Protein AF-0000000086682439 (afdb_homodimer)

Organism: NCBI:txid175570

InterPro domains:
  IPR001322 Lamin tail domain [PF00932] (233-329)
  IPR019268 Protein of unknown function DUF2278 [PF10042] (2-211)
  IPR036415 Lamin tail domain superfamily [SSF74853] (230-328)

Foldseek 3Di:
DFPQWWKAKFAWDDWDWDPPDDLWTWIWTWGAFPVRAIAIETETQADSVRWFKKKDKAVFQDDFLCVVCVVVDHHGTDRFDQDSNNFDFCQPRNRDQLQRIAGFHSDDDDAFRGDSNVVVQVSVVLNVLVWMKMKTAHKDWDPPVDPVCVVSPHDPTHIYGYQQAQQAQDDDPSQVSFAGRRHIWMWIDGVVGIMTMHIDGQQGWDDGDNGRHHDVPTHGSCVSNPVPPPPPPPVLAQKEFWKKLQAEPDDQAQAIKTKMWGRAQAKDDQAQKWKQWSVRFIDGDHDDMHHRRGMDIDTRGRRGHHHDLQWTKIFIAGNVRHTNYMFTDHNVQSPDYRDMGTTDD/DFPQWWKAKFAWDDWDWDDDDDLWTWIWTWGAFPVRAIAIETETQADSVRWFKKKDKAVFQDDFLQVVCVVVDHHGTDRFDQDSNNFDFCQPRNRDQLQRIAGFHSDDDDAFRGDSNVVVQVSVVLNVLVWMKMKTAHKDWDPPVDPVCVVSPHDDTHIYGYQQAQQAQDDDPSQVSFAGRRHIWMWIDGVVGIMTMHIDGQQGWDDGDNGRHHDVPTDGSCVSNPVPRPPPPPVLAQKEWWKKLQAEPDDQAQAIKTKMWGRAQAKDDQAQKWKQWSVRFIDGDHDDMHHRRGMDIDTRGRRGHHHDLQWTKIFIAGNVRHTNYMFTDHNVQSPDYRDMGTTDD

Nearest PDB structures (foldseek):
  2l0d-assembly1_A  TM=5.335E-01  e=1.809E-01  Methanosarcina acetivorans
  1xjv-assembly1_A  TM=2.947E-01  e=7.831E-02  Homo sapiens
  3kjo-assembly1_A  TM=2.892E-01  e=9.258E-02  Homo sapiens
  3kjp-assembly1_A  TM=2.621E-01  e=1.095E-01  Homo sapiens
  7jil-assembly1_q  TM=6.150E-01  e=1.509E+00  Flavobacterium johnsoniae

Structure (mmCIF, N/CA/C/O backbone):
data_AF-0000000086682439-model_v1
#
loop_
_entity.id
_entity.type
_entity.pdbx_description
1 polymer 'LTD domain-containing protein'
#
loop_
_atom_site.group_PDB
_atom_site.id
_atom_site.type_symbol
_atom_site.label_atom_id
_atom_site.label_alt_id
_atom_site.label_comp_id
_atom_site.label_asym_id
_atom_site.label_entity_id
_atom_site.label_seq_id
_atom_site.pdbx_PDB_ins_code
_atom_site.Cartn_x
_atom_site.Cartn_y
_atom_site.Cartn_z
_atom_site.occupancy
_atom_site.B_iso_or_equiv
_atom_site.auth_seq_id
_atom_site.auth_comp_id
_atom_site.auth_asym_id
_atom_site.auth_atom_id
_atom_site.pdbx_PDB_model_num
ATOM 1 N N . MET A 1 1 ? 18.641 29.641 19.156 1 78.69 1 MET A N 1
ATOM 2 C CA . MET A 1 1 ? 17.984 29.453 17.875 1 78.69 1 MET A CA 1
ATOM 3 C C . MET A 1 1 ? 18.516 28.219 17.156 1 78.69 1 MET A C 1
ATOM 5 O O . MET A 1 1 ? 19.688 27.859 17.328 1 78.69 1 MET A O 1
ATOM 9 N N . VAL A 1 2 ? 17.547 27.562 16.422 1 81.19 2 VAL A N 1
ATOM 10 C CA . VAL A 1 2 ? 18 26.375 15.711 1 81.19 2 VAL A CA 1
ATOM 11 C C . VAL A 1 2 ? 19.094 26.734 14.719 1 81.19 2 VAL A C 1
ATOM 13 O O . VAL A 1 2 ? 19.031 27.797 14.078 1 81.19 2 VAL A O 1
ATOM 16 N N . SER A 1 3 ? 20.172 25.984 14.664 1 80.81 3 SER A N 1
ATOM 17 C CA . SER A 1 3 ? 21.312 26.219 13.773 1 80.81 3 SER A CA 1
ATOM 18 C C . SER A 1 3 ? 21.203 25.375 12.508 1 80.81 3 SER A C 1
ATOM 20 O O . SER A 1 3 ? 20.391 24.453 12.445 1 80.81 3 SER A O 1
ATOM 22 N N . ASN A 1 4 ? 21.969 25.875 11.383 1 89.56 4 ASN A N 1
ATOM 23 C CA . ASN A 1 4 ? 22.062 25.125 10.133 1 89.56 4 ASN A CA 1
ATOM 24 C C . ASN A 1 4 ? 20.703 24.953 9.477 1 89.56 4 ASN A C 1
ATOM 26 O O . ASN A 1 4 ? 20.344 23.844 9.062 1 89.56 4 ASN A O 1
ATOM 30 N N . TYR A 1 5 ? 19.984 26.047 9.508 1 94.31 5 TYR A N 1
ATOM 31 C CA . TYR A 1 5 ? 18.625 26.031 8.961 1 94.31 5 TYR A CA 1
ATOM 32 C C . TYR A 1 5 ? 18.656 26.109 7.438 1 94.31 5 TYR A C 1
ATOM 34 O O . TYR A 1 5 ? 19.484 26.797 6.855 1 94.31 5 TYR A O 1
ATOM 42 N N . GLY A 1 6 ? 17.797 25.375 6.836 1 95.44 6 GLY A N 1
ATOM 43 C CA . GLY A 1 6 ? 17.688 25.391 5.383 1 95.44 6 GLY A CA 1
ATOM 44 C C . GLY A 1 6 ? 16.562 24.516 4.859 1 95.44 6 GLY A C 1
ATOM 45 O O . GLY A 1 6 ? 15.562 24.312 5.547 1 95.44 6 GLY A O 1
ATOM 46 N N . VAL A 1 7 ? 16.703 24.188 3.596 1 96.62 7 VAL A N 1
ATOM 47 C CA . VAL A 1 7 ? 15.68 23.406 2.904 1 96.62 7 VAL A CA 1
ATOM 48 C C . VAL A 1 7 ? 16.328 22.219 2.205 1 96.62 7 VAL A C 1
ATOM 50 O O . VAL A 1 7 ? 17.375 22.359 1.554 1 96.62 7 VAL A O 1
ATOM 53 N N . LEU A 1 8 ? 15.797 21.078 2.475 1 96.25 8 LEU A N 1
ATOM 54 C CA . LEU A 1 8 ? 16.203 19.859 1.771 1 96.25 8 LEU A CA 1
ATOM 55 C C . LEU A 1 8 ? 15.18 19.484 0.697 1 96.25 8 LEU A C 1
ATOM 57 O O . LEU A 1 8 ? 13.992 19.344 0.988 1 96.25 8 LEU A O 1
ATOM 61 N N . ARG A 1 9 ? 15.641 19.438 -0.503 1 97.25 9 ARG A N 1
ATOM 62 C CA . ARG A 1 9 ? 14.805 19.047 -1.635 1 97.25 9 ARG A CA 1
ATOM 63 C C . ARG A 1 9 ? 15.203 17.688 -2.18 1 97.25 9 ARG A C 1
ATOM 65 O O . ARG A 1 9 ? 16.391 17.422 -2.391 1 97.25 9 ARG A O 1
ATOM 72 N N . GLY A 1 10 ? 14.234 16.828 -2.453 1 96.31 10 GLY A N 1
ATOM 73 C CA . GLY A 1 10 ? 14.555 15.539 -3.055 1 96.31 10 GLY A CA 1
ATOM 74 C C . GLY A 1 10 ? 13.336 14.688 -3.344 1 96.31 10 GLY A C 1
ATOM 75 O O . GLY A 1 10 ? 12.203 15.102 -3.064 1 96.31 10 GLY A O 1
ATOM 76 N N . SER A 1 11 ? 13.586 13.531 -3.906 1 95.25 11 SER A N 1
ATOM 77 C CA . SER A 1 11 ? 12.539 12.547 -4.172 1 95.25 11 SER A CA 1
ATOM 78 C C . SER A 1 11 ? 12.305 11.648 -2.963 1 95.25 11 SER A C 1
ATOM 80 O O . SER A 1 11 ? 13.258 11.234 -2.301 1 95.25 11 SER A O 1
ATOM 82 N N . ILE A 1 12 ? 11.055 11.445 -2.723 1 93.25 12 ILE A N 1
ATOM 83 C CA . ILE A 1 12 ? 10.703 10.602 -1.59 1 93.25 12 ILE A CA 1
ATOM 84 C C . ILE A 1 12 ? 11 9.141 -1.923 1 93.25 12 ILE A C 1
ATOM 86 O O . ILE A 1 12 ? 10.578 8.633 -2.967 1 93.25 12 ILE A O 1
ATOM 90 N N . ASP A 1 13 ? 11.719 8.508 -1.023 1 88.69 13 ASP A N 1
ATOM 91 C CA . ASP A 1 13 ? 12.102 7.125 -1.279 1 88.69 13 ASP A CA 1
ATOM 92 C C . ASP A 1 13 ? 11.336 6.164 -0.374 1 88.69 13 ASP A C 1
ATOM 94 O O . ASP A 1 13 ? 10.531 5.359 -0.853 1 88.69 13 ASP A O 1
ATOM 98 N N . ARG A 1 14 ? 11.547 6.277 0.898 1 87.25 14 ARG A N 1
ATOM 99 C CA . ARG A 1 14 ? 10.867 5.41 1.854 1 87.25 14 ARG A CA 1
ATOM 100 C C . ARG A 1 14 ? 10.805 6.055 3.232 1 87.25 14 ARG A C 1
ATOM 102 O O . ARG A 1 14 ? 11.312 7.164 3.43 1 87.25 14 ARG A O 1
ATOM 109 N N . TRP A 1 15 ? 10.117 5.422 4.148 1 89.06 15 TRP A N 1
ATOM 110 C CA . TRP A 1 15 ? 9.969 5.918 5.512 1 89.06 15 TRP A CA 1
ATOM 111 C C . TRP A 1 15 ? 9.906 4.766 6.508 1 89.06 15 TRP A C 1
ATOM 113 O O . TRP A 1 15 ? 9.586 3.633 6.137 1 89.06 15 TRP A O 1
ATOM 123 N N . VAL A 1 16 ? 10.297 5.074 7.703 1 84.31 16 VAL A N 1
ATOM 124 C CA . VAL A 1 16 ? 10.242 4.125 8.812 1 84.31 16 VAL A CA 1
ATOM 125 C C . VAL A 1 16 ? 9.57 4.781 10.016 1 84.31 16 VAL A C 1
ATOM 127 O O . VAL A 1 16 ? 9.93 5.895 10.406 1 84.31 16 VAL A O 1
ATOM 130 N N . ARG A 1 17 ? 8.547 4.07 10.523 1 84.88 17 ARG A N 1
ATOM 131 C CA . ARG A 1 17 ? 7.879 4.523 11.734 1 84.88 17 ARG A CA 1
ATOM 132 C C . ARG A 1 17 ? 8.664 4.113 12.977 1 84.88 17 ARG A C 1
ATOM 134 O O . ARG A 1 17 ? 9.266 3.037 13.008 1 84.88 17 ARG A O 1
ATOM 141 N N . GLU A 1 18 ? 8.742 4.965 13.883 1 78.75 18 GLU A N 1
ATOM 142 C CA . GLU A 1 18 ? 9.242 4.621 15.211 1 78.75 18 GLU A CA 1
ATOM 143 C C . GLU A 1 18 ? 8.102 4.535 16.219 1 78.75 18 GLU A C 1
ATOM 145 O O . GLU A 1 18 ? 7.555 5.559 16.641 1 78.75 18 GLU A O 1
ATOM 150 N N . ASP A 1 19 ? 7.57 3.16 16.312 1 69.62 19 ASP A N 1
ATOM 151 C CA . ASP A 1 19 ? 6.484 2.934 17.266 1 69.62 19 ASP A CA 1
ATOM 152 C C . ASP A 1 19 ? 7.031 2.582 18.641 1 69.62 19 ASP A C 1
ATOM 154 O O . ASP A 1 19 ? 8.039 1.883 18.766 1 69.62 19 ASP A O 1
ATOM 158 N N . GLY A 1 20 ? 6.496 2.832 19.859 1 60.03 20 GLY A N 1
ATOM 159 C CA . GLY A 1 20 ? 6.754 2.367 21.203 1 60.03 20 GLY A CA 1
ATOM 160 C C . GLY A 1 20 ? 7.793 3.193 21.938 1 60.03 20 GLY A C 1
ATOM 161 O O . GLY A 1 20 ? 7.605 3.559 23.094 1 60.03 20 GLY A O 1
ATOM 162 N N . ASP A 1 21 ? 9.18 2.781 21.703 1 53.12 21 ASP A N 1
ATOM 163 C CA . ASP A 1 21 ? 10.273 2.592 22.656 1 53.12 21 ASP A CA 1
ATOM 164 C C . ASP A 1 21 ? 10.734 3.926 23.234 1 53.12 21 ASP A C 1
ATOM 166 O O . ASP A 1 21 ? 11.297 3.973 24.328 1 53.12 21 ASP A O 1
ATOM 170 N N . GLY A 1 22 ? 10.891 4.977 22.594 1 57.03 22 GLY A N 1
ATOM 171 C CA . GLY A 1 22 ? 11.711 6.043 23.141 1 57.03 22 GLY A CA 1
ATOM 172 C C . GLY A 1 22 ? 10.93 7.32 23.422 1 57.03 22 GLY A C 1
ATOM 173 O O . GLY A 1 22 ? 9.75 7.414 23.062 1 57.03 22 GLY A O 1
ATOM 174 N N . SER A 1 23 ? 11.383 8.078 24.297 1 61.47 23 SER A N 1
ATOM 175 C CA . SER A 1 23 ? 10.852 9.344 24.781 1 61.47 23 SER A CA 1
ATOM 176 C C . SER A 1 23 ? 10.586 10.312 23.625 1 61.47 23 SER A C 1
ATOM 178 O O . SER A 1 23 ? 9.797 11.25 23.766 1 61.47 23 SER A O 1
ATOM 180 N N . SER A 1 24 ? 11.07 9.93 22.453 1 73.19 24 SER A N 1
ATOM 181 C CA . SER A 1 24 ? 10.883 10.891 21.359 1 73.19 24 SER A CA 1
ATOM 182 C C . SER A 1 24 ? 10.852 10.195 20 1 73.19 24 SER A C 1
ATOM 184 O O . SER A 1 24 ? 11.82 10.273 19.25 1 73.19 24 SER A O 1
ATOM 186 N N . PRO A 1 25 ? 9.703 9.555 19.719 1 81.62 25 PRO A N 1
ATOM 187 C CA . PRO A 1 25 ? 9.609 8.852 18.438 1 81.62 25 PRO A CA 1
ATOM 188 C C . PRO A 1 25 ? 9.578 9.797 17.234 1 81.62 25 PRO A C 1
ATOM 190 O O . PRO A 1 25 ? 9.07 10.922 17.344 1 81.62 25 PRO A O 1
ATOM 193 N N . HIS A 1 26 ? 10.25 9.391 16.188 1 87.12 26 HIS A N 1
ATOM 194 C CA . HIS A 1 26 ? 10.281 10.133 14.93 1 87.12 26 HIS A CA 1
ATOM 195 C C . HIS A 1 26 ? 9.742 9.297 13.781 1 87.12 26 HIS A C 1
ATOM 197 O O . HIS A 1 26 ? 9.781 8.062 13.828 1 87.12 26 HIS A O 1
ATOM 203 N N . LEU A 1 27 ? 9.07 9.977 12.883 1 90.31 27 LEU A N 1
ATOM 204 C CA . LEU A 1 27 ? 8.992 9.414 11.539 1 90.31 27 LEU A CA 1
ATOM 205 C C . LEU A 1 27 ? 10.258 9.719 10.75 1 90.31 27 LEU A C 1
ATOM 207 O O . LEU A 1 27 ? 10.625 10.891 10.586 1 90.31 27 LEU A O 1
ATOM 211 N N . GLN A 1 28 ? 10.906 8.648 10.344 1 89.69 28 GLN A N 1
ATOM 212 C CA . GLN A 1 28 ? 12.117 8.805 9.547 1 89.69 28 GLN A CA 1
ATOM 213 C C . GLN A 1 28 ? 11.812 8.664 8.055 1 89.69 28 GLN A C 1
ATOM 215 O O . GLN A 1 28 ? 11.242 7.656 7.625 1 89.69 28 GLN A O 1
ATOM 220 N N . ILE A 1 29 ? 12.203 9.68 7.324 1 92.12 29 ILE A N 1
ATOM 221 C CA . ILE A 1 29 ? 11.93 9.68 5.891 1 92.12 29 ILE A CA 1
ATOM 222 C C . ILE A 1 29 ? 13.242 9.688 5.113 1 92.12 29 ILE A C 1
ATOM 224 O O . ILE A 1 29 ? 14.117 10.523 5.367 1 92.12 29 ILE A O 1
ATOM 228 N N . ARG A 1 30 ? 13.375 8.781 4.27 1 91 30 ARG A N 1
ATOM 229 C CA . ARG A 1 30 ? 14.523 8.773 3.369 1 91 30 ARG A CA 1
ATOM 230 C C . ARG A 1 30 ? 14.188 9.477 2.057 1 91 30 ARG A C 1
ATOM 232 O O . ARG A 1 30 ? 13.188 9.156 1.409 1 91 30 ARG A O 1
ATOM 239 N N . VAL A 1 31 ? 15.016 10.391 1.749 1 92.56 31 VAL A N 1
ATOM 240 C CA . VAL A 1 31 ? 14.867 11.133 0.503 1 92.56 31 VAL A CA 1
ATOM 241 C C . VAL A 1 31 ? 16.172 11.062 -0.302 1 92.56 31 VAL A C 1
ATOM 243 O O . VAL A 1 31 ? 17.25 10.969 0.27 1 92.56 31 VAL A O 1
ATOM 246 N N . LEU A 1 32 ? 15.992 11.07 -1.625 1 88.56 32 LEU A N 1
ATOM 247 C CA . LEU A 1 32 ? 17.141 11.047 -2.518 1 88.56 32 LEU A CA 1
ATOM 248 C C . LEU A 1 32 ? 17.266 12.352 -3.287 1 88.56 32 LEU A C 1
ATOM 250 O O . LEU A 1 32 ? 16.281 12.836 -3.852 1 88.56 32 LEU A O 1
ATOM 254 N N . ASP A 1 33 ? 18.422 12.875 -3.268 1 89.81 33 ASP A N 1
ATOM 255 C CA . ASP A 1 33 ? 18.609 14.047 -4.121 1 89.81 33 ASP A CA 1
ATOM 256 C C . ASP A 1 33 ? 18.938 13.633 -5.555 1 89.81 33 ASP A C 1
ATOM 258 O O . ASP A 1 33 ? 18.922 12.445 -5.879 1 89.81 33 ASP A O 1
ATOM 262 N N . GLY A 1 34 ? 19.109 14.594 -6.445 1 86.44 34 GLY A N 1
ATOM 263 C CA . GLY A 1 34 ? 19.281 14.352 -7.867 1 86.44 34 GLY A CA 1
ATOM 264 C C . GLY A 1 34 ? 20.484 13.477 -8.172 1 86.44 34 GLY A C 1
ATOM 265 O O . GLY A 1 34 ? 20.547 12.844 -9.227 1 86.44 34 GLY A O 1
ATOM 266 N N . THR A 1 35 ? 21.438 13.398 -7.27 1 80.81 35 THR A N 1
ATOM 267 C CA . THR A 1 35 ? 22.641 12.602 -7.477 1 80.81 35 THR A CA 1
ATOM 268 C C . THR A 1 35 ? 22.438 11.18 -6.953 1 80.81 35 THR A C 1
ATOM 270 O O . THR A 1 35 ? 23.297 10.312 -7.152 1 80.81 35 THR A O 1
ATOM 273 N N . GLY A 1 36 ? 21.359 11.016 -6.27 1 78.38 36 GLY A N 1
ATOM 274 C CA . GLY A 1 36 ? 21.125 9.727 -5.645 1 78.38 36 GLY A CA 1
ATOM 275 C C . GLY A 1 36 ? 21.578 9.672 -4.195 1 78.38 36 GLY A C 1
ATOM 276 O O . GLY A 1 36 ? 21.391 8.656 -3.523 1 78.38 36 GLY A O 1
ATOM 277 N N . GLN A 1 37 ? 22.188 10.734 -3.697 1 79.56 37 GLN A N 1
ATOM 278 C CA . GLN A 1 37 ? 22.562 10.82 -2.289 1 79.56 37 GLN A CA 1
ATOM 279 C C . GLN A 1 37 ? 21.328 10.711 -1.388 1 79.56 37 GLN A C 1
ATOM 281 O O . GLN A 1 37 ? 20.359 11.461 -1.555 1 79.56 37 GLN A O 1
ATOM 286 N N . PRO A 1 38 ? 21.422 9.75 -0.469 1 84.56 38 PRO A N 1
ATOM 287 C CA . PRO A 1 38 ? 20.297 9.648 0.464 1 84.56 38 PRO A CA 1
ATOM 288 C C . PRO A 1 38 ? 20.375 10.688 1.584 1 84.56 38 PRO A C 1
ATOM 290 O O . PRO A 1 38 ? 21.453 11.008 2.062 1 84.56 38 PRO A O 1
ATOM 293 N N . TRP A 1 39 ? 19.25 11.219 1.958 1 88.81 39 TRP A N 1
ATOM 294 C CA . TRP A 1 39 ? 19.047 12.109 3.092 1 88.81 39 TRP A CA 1
ATOM 295 C C . TRP A 1 39 ? 17.969 11.578 4.027 1 88.81 39 TRP A C 1
ATOM 297 O O . TRP A 1 39 ? 17.031 10.914 3.584 1 88.81 39 TRP A O 1
ATOM 307 N N . ARG A 1 40 ? 18.188 11.945 5.273 1 90.81 40 ARG A N 1
ATOM 308 C CA . ARG A 1 40 ? 17.219 11.531 6.281 1 90.81 40 ARG A CA 1
ATOM 309 C C . ARG A 1 40 ? 16.469 12.734 6.848 1 90.81 40 ARG A C 1
ATOM 311 O O . ARG A 1 40 ? 17.094 13.688 7.32 1 90.81 40 ARG A O 1
ATOM 318 N N . ILE A 1 41 ? 15.148 12.719 6.727 1 93 41 ILE A N 1
ATOM 319 C CA . ILE A 1 41 ? 14.312 13.695 7.41 1 93 41 ILE A CA 1
ATOM 320 C C . ILE A 1 41 ? 13.766 13.094 8.703 1 93 41 ILE A C 1
ATOM 322 O O . ILE A 1 41 ? 13.094 12.062 8.672 1 93 41 ILE A O 1
ATOM 326 N N . ALA A 1 42 ? 14.055 13.719 9.789 1 90.62 42 ALA A N 1
ATOM 327 C CA . ALA A 1 42 ? 13.562 13.258 11.086 1 90.62 42 ALA A CA 1
ATOM 328 C C . ALA A 1 42 ? 12.414 14.141 11.57 1 90.62 42 ALA A C 1
ATOM 330 O O . ALA A 1 42 ? 12.617 15.305 11.914 1 90.62 42 ALA A O 1
ATOM 331 N N . VAL A 1 43 ? 11.242 13.633 11.602 1 92.31 43 VAL A N 1
ATOM 332 C CA . VAL A 1 43 ? 10.062 14.383 12.008 1 92.31 43 VAL A CA 1
ATOM 333 C C . VAL A 1 43 ? 9.609 13.922 13.398 1 92.31 43 VAL A C 1
ATOM 335 O O . VAL A 1 43 ? 9.273 12.758 13.594 1 92.31 43 VAL A O 1
ATOM 338 N N . ASN A 1 44 ? 9.555 14.828 14.328 1 86.94 44 ASN A N 1
ATOM 339 C CA . ASN A 1 44 ? 9.047 14.523 15.664 1 86.94 44 ASN A CA 1
ATOM 340 C C . ASN A 1 44 ? 7.547 14.242 15.641 1 86.94 44 ASN A C 1
ATOM 342 O O . ASN A 1 44 ? 6.762 15.078 15.188 1 86.94 44 ASN A O 1
ATOM 346 N N . VAL A 1 45 ? 7.188 13.109 16.172 1 84.69 45 VAL A N 1
ATOM 347 C CA . VAL A 1 45 ? 5.766 12.781 16.125 1 84.69 45 VAL A CA 1
ATOM 348 C C . VAL A 1 45 ? 5.203 12.727 17.531 1 84.69 45 VAL A C 1
ATOM 350 O O . VAL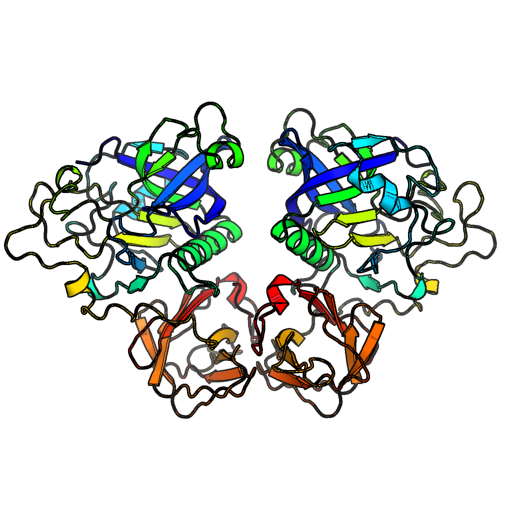 A 1 45 ? 4.02 12.43 17.734 1 84.69 45 VAL A O 1
ATOM 353 N N . GLN A 1 46 ? 6.02 12.922 18.438 1 77.38 46 GLN A N 1
ATOM 354 C CA . GLN A 1 46 ? 5.625 13.062 19.828 1 77.38 46 GLN A CA 1
ATOM 355 C C . GLN A 1 46 ? 6.5 14.086 20.547 1 77.38 46 GLN A C 1
ATOM 357 O O . GLN A 1 46 ? 7.695 14.203 20.266 1 77.38 46 GLN A O 1
ATOM 362 N N . SER A 1 47 ? 5.859 14.828 21.422 1 70.19 47 SER A N 1
ATOM 363 C CA . SER A 1 47 ? 6.617 15.75 22.266 1 70.19 47 SER A CA 1
ATOM 364 C C . SER A 1 47 ? 7.355 15.008 23.375 1 70.19 47 SER A C 1
ATOM 366 O O . SER A 1 47 ? 6.969 13.898 23.75 1 70.19 47 SER A O 1
ATOM 368 N N . SER A 1 48 ? 8.43 15.648 23.828 1 69 48 SER A N 1
ATOM 369 C CA . SER A 1 48 ? 9.188 15.07 24.922 1 69 48 SER A CA 1
ATOM 370 C C . SER A 1 48 ? 8.312 14.883 26.156 1 69 48 SER A C 1
ATOM 372 O O . SER A 1 48 ? 8.57 14.008 26.984 1 69 48 SER A O 1
ATOM 374 N N . ASP A 1 49 ? 7.258 15.742 26.219 1 66.62 49 ASP A N 1
ATOM 375 C CA . ASP A 1 49 ? 6.355 15.633 27.359 1 66.62 49 ASP A CA 1
ATOM 376 C C . ASP A 1 49 ? 5.207 14.672 27.062 1 66.62 49 ASP A C 1
ATOM 378 O O . ASP A 1 49 ? 4.207 14.648 27.781 1 66.62 49 ASP A O 1
ATOM 382 N N . ALA A 1 50 ? 5.281 14.031 26.016 1 65.94 50 ALA A N 1
ATOM 383 C CA . ALA A 1 50 ? 4.359 12.977 25.609 1 65.94 50 ALA A CA 1
ATOM 384 C C . ALA A 1 50 ? 3.059 13.562 25.062 1 65.94 50 ALA A C 1
ATOM 386 O O . ALA A 1 50 ? 2.09 12.836 24.828 1 65.94 50 ALA A O 1
ATOM 387 N N . SER A 1 51 ? 3.086 14.961 25 1 69.69 51 SER A N 1
ATOM 388 C CA . SER A 1 51 ? 1.889 15.555 24.422 1 69.69 51 SER A CA 1
ATOM 389 C C . SER A 1 51 ? 1.794 15.258 22.922 1 69.69 51 SER A C 1
ATOM 391 O O . SER A 1 51 ? 2.805 14.977 22.281 1 69.69 51 SER A O 1
ATOM 393 N N . HIS A 1 52 ? 0.57 15.273 22.484 1 76.81 52 HIS A N 1
ATOM 394 C CA . HIS A 1 52 ? 0.31 15.078 21.062 1 76.81 52 HIS A CA 1
ATOM 395 C C . HIS A 1 52 ? 0.855 16.25 20.25 1 76.81 52 HIS A C 1
ATOM 397 O O . HIS A 1 52 ? 0.867 17.391 20.703 1 76.81 52 HIS A O 1
ATOM 403 N N . VAL A 1 53 ? 1.376 15.977 19.156 1 85.94 53 VAL A N 1
ATOM 404 C CA . VAL A 1 53 ? 1.827 16.984 18.203 1 85.94 53 VAL A CA 1
ATOM 405 C C . VAL A 1 53 ? 0.64 17.5 17.391 1 85.94 53 VAL A C 1
ATOM 407 O O . VAL A 1 53 ? -0.252 16.719 17.031 1 85.94 53 VAL A O 1
ATOM 410 N N . VAL A 1 54 ? 0.627 18.797 17.266 1 86.19 54 VAL A N 1
ATOM 411 C CA . VAL A 1 54 ? -0.419 19.391 16.438 1 86.19 54 VAL A CA 1
ATOM 412 C C . VAL A 1 54 ? 0.005 19.391 14.977 1 86.19 54 VAL A C 1
ATOM 414 O O . VAL A 1 54 ? 1.157 19.703 14.656 1 86.19 54 VAL A O 1
ATOM 417 N N . TYR A 1 55 ? -0.935 19.062 14.148 1 88.12 55 TYR A N 1
ATOM 418 C CA . TYR A 1 55 ? -0.735 18.875 12.711 1 88.12 55 TYR A CA 1
ATOM 419 C C . TYR A 1 55 ? -1.647 19.797 11.914 1 88.12 55 TYR A C 1
ATOM 421 O O . TYR A 1 55 ? -2.84 19.906 12.211 1 88.12 55 TYR A O 1
ATOM 429 N N . TRP A 1 56 ? -1.081 20.625 10.945 1 86.81 56 TRP A N 1
ATOM 430 C CA . TRP A 1 56 ? -1.849 21.391 9.969 1 86.81 56 TRP A CA 1
ATOM 431 C C . TRP A 1 56 ? -1.612 20.875 8.555 1 86.81 56 TRP A C 1
ATOM 433 O O . TRP A 1 56 ? -0.466 20.703 8.133 1 86.81 56 TRP A O 1
ATOM 443 N N . LEU A 1 57 ? -2.682 20.531 7.891 1 86.38 57 LEU A N 1
ATOM 444 C CA . LEU A 1 57 ? -2.66 20.172 6.473 1 86.38 57 LEU A CA 1
ATOM 445 C C . LEU A 1 57 ? -3.189 21.328 5.621 1 86.38 57 LEU A C 1
ATOM 447 O O . LEU A 1 57 ? -4.297 21.812 5.852 1 86.38 57 LEU A O 1
ATOM 451 N N . VAL A 1 58 ? -2.369 21.844 4.676 1 85.44 58 VAL A N 1
ATOM 452 C CA . VAL A 1 58 ? -2.785 22.859 3.725 1 85.44 58 VAL A CA 1
ATOM 453 C C . VAL A 1 58 ? -2.727 22.312 2.305 1 85.44 58 VAL A C 1
ATOM 455 O O . VAL A 1 58 ? -1.643 22.125 1.748 1 85.44 58 VAL A O 1
ATOM 458 N N . ASP A 1 59 ? -3.816 21.984 1.68 1 77.06 59 ASP A N 1
ATOM 459 C CA . ASP A 1 59 ? -3.904 21.359 0.368 1 77.06 59 ASP A CA 1
ATOM 460 C C . ASP A 1 59 ? -5.004 21.984 -0.477 1 77.06 59 ASP A C 1
ATOM 462 O O . ASP A 1 59 ? -6.191 21.766 -0.232 1 77.06 59 ASP A O 1
ATOM 466 N N . PRO A 1 60 ? -4.703 22.891 -1.516 1 77.19 60 PRO A N 1
ATOM 467 C CA . PRO A 1 60 ? -3.34 23.234 -1.933 1 77.19 60 PRO A CA 1
ATOM 468 C C . PRO A 1 60 ? -2.754 24.406 -1.154 1 77.19 60 PRO A C 1
ATOM 470 O O . PRO A 1 60 ? -3.502 25.25 -0.65 1 77.19 60 PRO A O 1
ATOM 473 N N . LEU A 1 61 ? -1.464 24.359 -0.887 1 87.69 61 LEU A N 1
ATOM 474 C CA . LEU A 1 61 ? -0.752 25.547 -0.431 1 87.69 61 LEU A CA 1
ATOM 475 C C . LEU A 1 61 ? -0.54 26.531 -1.58 1 87.69 61 LEU A C 1
ATOM 477 O O . LEU A 1 61 ? 0.186 26.234 -2.531 1 87.69 61 LEU A O 1
ATOM 481 N N . ARG A 1 62 ? -1.184 27.703 -1.563 1 84.25 62 ARG A N 1
ATOM 482 C CA . ARG A 1 62 ? -1.14 28.688 -2.639 1 84.25 62 ARG A CA 1
ATOM 483 C C . ARG A 1 62 ? -0.832 30.078 -2.094 1 84.25 62 ARG A C 1
ATOM 485 O O . ARG A 1 62 ? -1.005 30.328 -0.9 1 84.25 62 ARG A O 1
ATOM 492 N N . GLY A 1 63 ? -0.319 30.859 -3.008 1 79.88 63 GLY A N 1
ATOM 493 C CA . GLY A 1 63 ? -0.244 32.281 -2.748 1 79.88 63 GLY A CA 1
ATOM 494 C C . GLY A 1 63 ? 0.858 32.656 -1.775 1 79.88 63 GLY A C 1
ATOM 495 O O . GLY A 1 63 ? 1.012 33.844 -1.423 1 79.88 63 GLY A O 1
ATOM 496 N N . HIS A 1 64 ? 1.537 31.75 -1.193 1 87.19 64 HIS A N 1
ATOM 497 C CA . HIS A 1 64 ? 2.629 32.094 -0.288 1 87.19 64 HIS A CA 1
ATOM 498 C C . HIS A 1 64 ? 3.902 32.406 -1.06 1 87.19 64 HIS A C 1
ATOM 500 O O . HIS A 1 64 ? 4.273 31.703 -1.993 1 87.19 64 HIS A O 1
ATOM 506 N N . PRO A 1 65 ? 4.582 33.438 -0.661 1 81.31 65 PRO A N 1
ATOM 507 C CA . PRO A 1 65 ? 5.785 33.844 -1.378 1 81.31 65 PRO A CA 1
ATOM 508 C C . PRO A 1 65 ? 6.879 32.781 -1.384 1 81.31 65 PRO A C 1
ATOM 510 O O . PRO A 1 65 ? 7.699 32.75 -2.303 1 81.31 65 PRO A O 1
ATOM 513 N N . LEU A 1 66 ? 6.816 31.953 -0.432 1 87.62 66 LEU A N 1
ATOM 514 C CA . LEU A 1 66 ? 7.809 30.891 -0.285 1 87.62 66 LEU A CA 1
ATOM 515 C C . LEU A 1 66 ? 7.777 29.953 -1.484 1 87.62 66 LEU A C 1
ATOM 517 O O . LEU A 1 66 ? 8.805 29.375 -1.85 1 87.62 66 LEU A O 1
ATOM 521 N N . LEU A 1 67 ? 6.684 29.75 -2.152 1 92.06 67 LEU A N 1
ATOM 522 C CA . LEU A 1 67 ? 6.465 28.734 -3.168 1 92.06 67 LEU A CA 1
ATOM 523 C C . LEU A 1 67 ? 7.184 29.094 -4.465 1 92.06 67 LEU A C 1
ATOM 525 O O . LEU A 1 67 ? 7.602 28.203 -5.211 1 92.06 67 LEU A O 1
ATOM 529 N N . ALA A 1 68 ? 7.348 30.344 -4.727 1 86.38 68 ALA A N 1
ATOM 530 C CA . ALA A 1 68 ? 7.938 30.812 -5.98 1 86.38 68 ALA A CA 1
ATOM 531 C C . ALA A 1 68 ? 9.391 30.359 -6.105 1 86.38 68 ALA A C 1
ATOM 533 O O . ALA A 1 68 ? 9.867 30.094 -7.207 1 86.38 68 ALA A O 1
ATOM 534 N N . GLY A 1 69 ? 10.078 30.219 -5.027 1 89.69 69 GLY A N 1
ATOM 535 C CA . GLY A 1 69 ? 11.492 29.906 -5.055 1 89.69 69 GLY A CA 1
ATOM 536 C C . GLY A 1 69 ? 11.773 28.422 -4.992 1 89.69 69 GLY A C 1
ATOM 537 O O . GLY A 1 69 ? 12.883 27.969 -5.289 1 89.69 69 GLY A O 1
ATOM 538 N N . LEU A 1 70 ? 10.805 27.609 -4.664 1 94.12 70 LEU A N 1
ATOM 539 C CA . LEU A 1 70 ? 11.047 26.203 -4.344 1 94.12 70 LEU A CA 1
ATOM 540 C C . LEU A 1 70 ? 11.508 25.438 -5.578 1 94.12 70 LEU A C 1
ATOM 542 O O . LEU A 1 70 ? 12.523 24.734 -5.535 1 94.12 70 LEU A O 1
ATOM 546 N N . PRO A 1 71 ? 10.875 25.625 -6.758 1 92 71 PRO A N 1
ATOM 547 C CA . PRO A 1 71 ? 11.227 24.797 -7.906 1 92 71 PRO A CA 1
ATOM 548 C C . PRO A 1 71 ? 12.633 25.062 -8.43 1 92 71 PRO A C 1
ATOM 550 O O . PRO A 1 71 ? 13.203 24.234 -9.148 1 92 71 PRO A O 1
ATOM 553 N N . VAL A 1 72 ? 13.195 26.188 -8.109 1 92.06 72 VAL A N 1
ATOM 554 C CA . VAL A 1 72 ? 14.5 26.547 -8.672 1 92.06 72 VAL A CA 1
ATOM 555 C C . VAL A 1 72 ? 15.609 26.094 -7.727 1 92.06 72 VAL A C 1
ATOM 557 O O . VAL A 1 72 ? 16.781 26.125 -8.086 1 92.06 72 VAL A O 1
ATOM 560 N N . LEU A 1 73 ? 15.273 25.656 -6.582 1 94.94 73 LEU A N 1
ATOM 561 C CA . LEU A 1 73 ? 16.297 25.156 -5.652 1 94.94 73 LEU A CA 1
ATOM 562 C C . LEU A 1 73 ? 16.938 23.875 -6.172 1 94.94 73 LEU A C 1
ATOM 564 O O . LEU A 1 73 ? 16.25 23.016 -6.73 1 94.94 73 LEU A O 1
ATOM 568 N N . PRO A 1 74 ? 18.219 23.797 -6.039 1 95.44 74 PRO A N 1
ATOM 569 C CA . PRO A 1 74 ? 18.844 22.5 -6.363 1 95.44 74 PRO A CA 1
ATOM 570 C C . PRO A 1 74 ? 18.391 21.375 -5.43 1 95.44 74 PRO A C 1
ATOM 572 O O . PRO A 1 74 ? 17.953 21.641 -4.305 1 95.44 74 PRO A O 1
ATOM 575 N N . THR A 1 75 ? 18.5 20.188 -5.922 1 95.62 75 THR A N 1
ATOM 576 C CA . THR A 1 75 ? 18.25 19.062 -5.035 1 95.62 75 THR A CA 1
ATOM 577 C C . THR A 1 75 ? 19.344 18.938 -3.98 1 95.62 75 THR A C 1
ATOM 579 O O . THR A 1 75 ? 20.484 19.391 -4.199 1 95.62 75 THR A O 1
ATOM 582 N N . GLY A 1 76 ? 18.969 18.359 -2.855 1 93.38 76 GLY A N 1
ATOM 583 C CA . GLY A 1 76 ? 19.859 18.391 -1.706 1 93.38 76 GLY A CA 1
ATOM 584 C C . GLY A 1 76 ? 19.578 19.516 -0.746 1 93.38 76 GLY A C 1
ATOM 585 O O . GLY A 1 76 ? 18.469 20.062 -0.729 1 93.38 76 GLY A O 1
ATOM 586 N N . PHE A 1 77 ? 20.531 19.781 0.101 1 94.44 77 PHE A N 1
ATOM 587 C CA . PHE A 1 77 ? 20.328 20.781 1.149 1 94.44 77 PHE A CA 1
ATOM 588 C C . PHE A 1 77 ? 20.812 22.156 0.706 1 94.44 77 PHE A C 1
ATOM 590 O O . PHE A 1 77 ? 21.906 22.266 0.158 1 94.44 77 PHE A O 1
ATOM 597 N N . THR A 1 78 ? 20.016 23.109 0.861 1 95 78 THR A N 1
ATOM 598 C CA . THR A 1 78 ? 20.359 24.516 0.632 1 95 78 THR A CA 1
ATOM 599 C C . THR A 1 78 ? 20.125 25.344 1.893 1 95 78 THR A C 1
ATOM 601 O O . THR A 1 78 ? 19.016 25.344 2.441 1 95 78 THR A O 1
ATOM 604 N N . ALA A 1 79 ? 21.203 25.906 2.338 1 93.19 79 ALA A N 1
ATOM 605 C CA . ALA A 1 79 ? 21.016 26.844 3.443 1 93.19 79 ALA A CA 1
ATOM 606 C C . ALA A 1 79 ? 20.141 28.016 3.021 1 93.19 79 ALA A C 1
ATOM 608 O O . ALA A 1 79 ? 20.266 28.516 1.902 1 93.19 79 ALA A O 1
ATOM 609 N N . ALA A 1 80 ? 19.25 28.391 3.883 1 86.94 80 ALA A N 1
ATOM 610 C CA . ALA A 1 80 ? 18.312 29.453 3.525 1 86.94 80 ALA A CA 1
ATOM 611 C C . ALA A 1 80 ? 18.391 30.609 4.527 1 86.94 80 ALA A C 1
ATOM 613 O O . ALA A 1 80 ? 18.219 30.406 5.73 1 86.94 80 ALA A O 1
ATOM 614 N N . PRO A 1 81 ? 18.719 31.781 4.02 1 84.06 81 PRO A N 1
ATOM 615 C CA . PRO A 1 81 ? 18.672 32.938 4.906 1 84.06 81 PRO A CA 1
ATOM 616 C C . PRO A 1 81 ? 17.25 33.312 5.336 1 84.06 81 PRO A C 1
ATOM 618 O O . PRO A 1 81 ? 16.297 33.156 4.559 1 84.06 81 PRO A O 1
ATOM 621 N N . PRO A 1 82 ? 17.156 33.812 6.555 1 84.25 82 PRO A N 1
ATOM 622 C CA . PRO A 1 82 ? 15.828 34.125 7.09 1 84.25 82 PRO A CA 1
ATOM 623 C C . PRO A 1 82 ? 15.094 35.188 6.266 1 84.25 82 PRO A C 1
ATOM 625 O O . PRO A 1 82 ? 15.578 36.312 6.113 1 84.25 82 PRO A O 1
ATOM 628 N N . SER A 1 83 ? 14.031 34.844 5.633 1 84.69 83 SER A N 1
ATOM 629 C CA . SER A 1 83 ? 13.164 35.75 4.906 1 84.69 83 SER A CA 1
ATOM 630 C C . SER A 1 83 ? 11.789 35.125 4.664 1 84.69 83 SER A C 1
ATOM 632 O O . SER A 1 83 ? 11.641 33.906 4.68 1 84.69 83 SER A O 1
ATOM 634 N N . ALA A 1 84 ? 10.859 36 4.395 1 80.94 84 ALA A N 1
ATOM 635 C CA . ALA A 1 84 ? 9.5 35.562 4.141 1 80.94 84 ALA A CA 1
ATOM 636 C C . ALA A 1 84 ? 9.406 34.812 2.814 1 80.94 84 ALA A C 1
ATOM 638 O O . ALA A 1 84 ? 8.469 34.031 2.59 1 80.94 84 ALA A O 1
ATOM 639 N N . THR A 1 85 ? 10.414 34.906 1.962 1 84.88 85 THR A N 1
ATOM 640 C CA . THR A 1 85 ? 10.336 34.344 0.629 1 84.88 85 THR A CA 1
ATOM 641 C C . THR A 1 85 ? 11.148 33.031 0.562 1 84.88 85 THR A C 1
ATOM 643 O O . THR A 1 85 ? 11.047 32.281 -0.41 1 84.88 85 THR A O 1
ATOM 646 N N . SER A 1 86 ? 11.898 32.781 1.593 1 89.38 86 SER A N 1
ATOM 647 C CA . SER A 1 86 ? 12.789 31.625 1.441 1 89.38 86 SER A CA 1
ATOM 648 C C . SER A 1 86 ? 12.688 30.688 2.641 1 89.38 86 SER A C 1
ATOM 650 O O . SER A 1 86 ? 13.156 29.547 2.588 1 89.38 86 SER A O 1
ATOM 652 N N . THR A 1 87 ? 12.086 31.172 3.703 1 92.38 87 THR A N 1
ATOM 653 C CA . THR A 1 87 ? 12.031 30.359 4.91 1 92.38 87 THR A CA 1
ATOM 654 C C . THR A 1 87 ? 10.625 30.344 5.492 1 92.38 87 THR A C 1
ATOM 656 O O . THR A 1 87 ? 9.758 31.109 5.062 1 92.38 87 THR A O 1
ATOM 659 N N . VAL A 1 88 ? 10.398 29.406 6.426 1 95.44 88 VAL A N 1
ATOM 660 C CA . VAL A 1 88 ? 9.078 29.188 7.004 1 95.44 88 VAL A CA 1
ATOM 661 C C . VAL A 1 88 ? 8.969 29.938 8.336 1 95.44 88 VAL A C 1
ATOM 663 O O . VAL A 1 88 ? 9.875 29.875 9.164 1 95.44 88 VAL A O 1
ATOM 666 N N . ASP A 1 89 ? 7.98 30.719 8.508 1 94.12 89 ASP A N 1
ATOM 667 C CA . ASP A 1 89 ? 7.598 31.359 9.758 1 94.12 89 ASP A CA 1
ATOM 668 C C . ASP A 1 89 ? 6.082 31.359 9.945 1 94.12 89 ASP A C 1
ATOM 670 O O . ASP A 1 89 ? 5.363 32.094 9.242 1 94.12 89 ASP A O 1
ATOM 674 N N . TYR A 1 90 ? 5.656 30.516 10.898 1 95.56 90 TYR A N 1
ATOM 675 C CA . TYR A 1 90 ? 4.223 30.312 11.086 1 95.56 90 TYR A CA 1
ATOM 676 C C . TYR A 1 90 ? 3.547 31.594 11.57 1 95.56 90 TYR A C 1
ATOM 678 O O . TYR A 1 90 ? 2.346 31.781 11.367 1 95.56 90 TYR A O 1
ATOM 686 N N . VAL A 1 91 ? 4.293 32.5 12.25 1 89.88 91 VAL A N 1
ATOM 687 C CA . VAL A 1 91 ? 3.734 33.656 12.945 1 89.88 91 VAL A CA 1
ATOM 688 C C . VAL A 1 91 ? 3.785 34.875 12.031 1 89.88 91 VAL A C 1
ATOM 690 O O . VAL A 1 91 ? 2.775 35.562 11.844 1 89.88 91 VAL A O 1
ATOM 693 N N . ARG A 1 92 ? 4.852 35.125 11.359 1 87.75 92 ARG A N 1
ATOM 694 C CA . ARG A 1 92 ? 5.09 36.375 10.617 1 87.75 92 ARG A CA 1
ATOM 695 C C . ARG A 1 92 ? 4.742 36.188 9.148 1 87.75 92 ARG A C 1
ATOM 697 O O . ARG A 1 92 ? 4.52 37.188 8.438 1 87.75 92 ARG A O 1
ATOM 704 N N . ALA A 1 93 ? 4.781 35.062 8.648 1 88.62 93 ALA A N 1
ATOM 705 C CA . ALA A 1 93 ? 4.355 34.719 7.297 1 88.62 93 ALA A CA 1
ATOM 706 C C . ALA A 1 93 ? 3.463 33.469 7.312 1 88.62 93 ALA A C 1
ATOM 708 O O . ALA A 1 93 ? 3.873 32.406 6.863 1 88.62 93 ALA A O 1
ATOM 709 N N . PRO A 1 94 ? 2.268 33.656 7.84 1 87.62 94 PRO A N 1
ATOM 710 C CA . PRO A 1 94 ? 1.4 32.5 8.156 1 87.62 94 PRO A CA 1
ATOM 711 C C . PRO A 1 94 ? 1.071 31.656 6.934 1 87.62 94 PRO A C 1
ATOM 713 O O . PRO A 1 94 ? 0.88 32.188 5.84 1 87.62 94 PRO A O 1
ATOM 716 N N . LEU A 1 95 ? 1.013 30.312 7.109 1 90.12 95 LEU A N 1
ATOM 717 C CA . LEU A 1 95 ? 0.728 29.328 6.07 1 90.12 95 LEU A CA 1
ATOM 718 C C . LEU A 1 95 ? -0.625 28.672 6.309 1 90.12 95 LEU A C 1
ATOM 720 O O . LEU A 1 95 ? -1.174 28.031 5.406 1 90.12 95 LEU A O 1
ATOM 724 N N . PHE A 1 96 ? -1.167 28.812 7.492 1 86.44 96 PHE A N 1
ATOM 725 C CA . PHE A 1 96 ? -2.396 28.156 7.918 1 86.44 96 PHE A CA 1
ATOM 726 C C . PHE A 1 96 ? -3.078 28.953 9.023 1 86.44 96 PHE A C 1
ATOM 728 O O . PHE A 1 96 ? -2.492 29.891 9.578 1 86.44 96 PHE A O 1
ATOM 735 N N . ALA A 1 97 ? -4.352 28.625 9.203 1 79.56 97 ALA A N 1
ATOM 736 C CA . ALA A 1 97 ? -5.066 29.156 10.359 1 79.56 97 ALA A CA 1
ATOM 737 C C . ALA A 1 97 ? -4.82 28.312 11.602 1 79.56 97 ALA A C 1
ATOM 739 O O . ALA A 1 97 ? -5.012 27.094 11.57 1 79.56 97 ALA A O 1
ATOM 740 N N . TRP A 1 98 ? -4.332 28.922 12.703 1 84.81 98 TRP A N 1
ATOM 741 C CA . TRP A 1 98 ? -3.945 28.203 13.906 1 84.81 98 TRP A CA 1
ATOM 742 C C . TRP A 1 98 ? -5.07 27.281 14.383 1 84.81 98 TRP A C 1
ATOM 744 O O . TRP A 1 98 ? -4.824 26.156 14.812 1 84.81 98 TRP A O 1
ATOM 754 N N . GLU A 1 99 ? -6.316 27.688 14.219 1 75.25 99 GLU A N 1
ATOM 755 C CA . GLU A 1 99 ? -7.48 27 14.766 1 75.25 99 GLU A CA 1
ATOM 756 C C . GLU A 1 99 ? -7.773 25.703 14 1 75.25 99 GLU A C 1
ATOM 758 O O . GLU A 1 99 ? -8.516 24.844 14.484 1 75.25 99 GLU A O 1
ATOM 763 N N . SER A 1 100 ? -7.207 25.625 12.875 1 75.12 100 SER A N 1
ATOM 764 C CA . SER A 1 100 ? -7.488 24.469 12.047 1 75.12 100 SER A CA 1
ATOM 765 C C . SER A 1 100 ? -6.566 23.297 12.391 1 75.12 100 SER A C 1
ATOM 767 O O . SER A 1 100 ? -6.691 22.203 11.828 1 75.12 100 SER A O 1
ATOM 769 N N . GLY A 1 101 ? -5.699 23.5 13.344 1 82.56 101 GLY A N 1
ATOM 770 C CA . GLY A 1 101 ? -4.781 22.438 13.742 1 82.56 101 GLY A CA 1
ATOM 771 C C . GLY A 1 101 ? -5.473 21.281 14.438 1 82.56 101 GLY A C 1
ATOM 772 O O . GLY A 1 101 ? -6.504 21.469 15.094 1 82.56 101 GLY A O 1
ATOM 773 N N . VAL A 1 102 ? -4.902 20.094 14.242 1 76 102 VAL A N 1
ATOM 774 C CA . VAL A 1 102 ? -5.434 18.875 14.859 1 76 102 VAL A CA 1
ATOM 775 C C . VAL A 1 102 ? -4.344 18.203 15.688 1 76 102 VAL A C 1
ATOM 777 O O . VAL A 1 102 ? -3.254 17.922 15.188 1 76 102 VAL A O 1
ATOM 780 N N . ALA A 1 103 ? -4.668 18 16.922 1 79.75 103 ALA A N 1
ATOM 781 C CA . ALA A 1 103 ? -3.75 17.234 17.766 1 79.75 103 ALA A CA 1
ATOM 782 C C . ALA A 1 103 ? -3.885 15.734 17.5 1 79.75 103 ALA A C 1
ATOM 784 O O . ALA A 1 103 ? -4.992 15.188 17.531 1 79.75 103 ALA A O 1
ATOM 785 N N . LEU A 1 104 ? -2.805 15.117 17.156 1 76.62 104 LEU A N 1
ATOM 786 C CA . LEU A 1 104 ? -2.83 13.703 16.812 1 76.62 104 LEU A CA 1
ATOM 787 C C . LEU A 1 104 ? -1.89 12.898 17.703 1 76.62 104 LEU A C 1
ATOM 789 O O . LEU A 1 104 ? -0.811 13.375 18.062 1 76.62 104 LEU A O 1
ATOM 793 N N . ARG A 1 105 ? -2.262 11.656 18 1 77.69 105 ARG A N 1
ATOM 794 C CA . ARG A 1 105 ? -1.371 10.734 18.703 1 77.69 105 ARG A CA 1
ATOM 795 C C . ARG A 1 105 ? -0.23 10.289 17.781 1 77.69 105 ARG A C 1
ATOM 797 O O . ARG A 1 105 ? -0.379 10.258 16.562 1 77.69 105 ARG A O 1
ATOM 804 N N . PRO A 1 106 ? 0.865 9.969 18.391 1 74.44 106 PRO A N 1
ATOM 805 C CA . PRO A 1 106 ? 2.023 9.594 17.578 1 74.44 106 PRO A CA 1
ATOM 806 C C . PRO A 1 106 ? 1.863 8.227 16.906 1 74.44 106 PRO A C 1
ATOM 808 O O . PRO A 1 106 ? 2.438 7.977 15.852 1 74.44 106 PRO A O 1
ATOM 811 N N . SER A 1 107 ? 1.181 7.285 17.547 1 71.38 107 SER A N 1
ATOM 812 C CA . SER A 1 107 ? 1.074 5.926 17.031 1 71.38 107 SER A CA 1
ATOM 813 C C . SER A 1 107 ? -0.313 5.344 17.281 1 71.38 107 SER A C 1
ATOM 815 O O . SER A 1 107 ? -0.982 5.719 18.25 1 71.38 107 SER A O 1
ATOM 817 N N . GLY A 1 108 ? -0.799 4.602 16.422 1 64 108 GLY A N 1
ATOM 818 C CA . GLY A 1 108 ? -2.049 3.861 16.5 1 64 108 GLY A CA 1
ATOM 819 C C . GLY A 1 108 ? -2.047 2.604 15.648 1 64 108 GLY A C 1
ATOM 820 O O . GLY A 1 108 ? -1.128 2.387 14.852 1 64 108 GLY A O 1
ATOM 821 N N . ASP A 1 109 ? -2.969 1.803 15.82 1 60.44 109 ASP A N 1
ATOM 822 C CA . ASP A 1 109 ? -2.975 0.495 15.172 1 60.44 109 ASP A CA 1
ATOM 823 C C . ASP A 1 109 ? -3.84 0.509 13.914 1 60.44 109 ASP A C 1
ATOM 825 O O . ASP A 1 109 ? -3.873 -0.47 13.164 1 60.44 109 ASP A O 1
ATOM 829 N N . GLN A 1 110 ? -4.523 1.647 13.812 1 56.09 110 GLN A N 1
ATOM 830 C CA . GLN A 1 110 ? -5.402 1.721 12.648 1 56.09 110 GLN A CA 1
ATOM 831 C C . GLN A 1 110 ? -4.832 2.656 11.586 1 56.09 110 GLN A C 1
ATOM 833 O O . GLN A 1 110 ? -4.035 3.547 11.898 1 56.09 110 GLN A O 1
ATOM 838 N N . PRO A 1 111 ? -5.234 2.33 10.328 1 59.28 111 PRO A N 1
ATOM 839 C CA . PRO A 1 111 ? -4.777 3.236 9.273 1 59.28 111 PRO A CA 1
ATOM 840 C C . PRO A 1 111 ? -5.25 4.672 9.484 1 59.28 111 PRO A C 1
ATOM 842 O O . PRO A 1 111 ? -6.406 4.902 9.844 1 59.28 111 PRO A O 1
ATOM 845 N N . ALA A 1 112 ? -4.344 5.672 9.32 1 63.19 112 ALA A N 1
ATOM 846 C CA . ALA A 1 112 ? -4.562 7.113 9.297 1 63.19 112 ALA A CA 1
ATOM 847 C C . ALA A 1 112 ? -5.137 7.605 10.625 1 63.19 112 ALA A C 1
ATOM 849 O O . ALA A 1 112 ? -5.902 8.57 10.656 1 63.19 112 ALA A O 1
ATOM 850 N N . ASP A 1 113 ? -4.836 6.855 11.695 1 64.25 113 ASP A N 1
ATOM 851 C CA . ASP A 1 113 ? -5.395 7.273 12.984 1 64.25 113 ASP A CA 1
ATOM 852 C C . ASP A 1 113 ? -4.352 8.008 13.82 1 64.25 113 ASP A C 1
ATOM 854 O O . ASP A 1 113 ? -4.629 8.406 14.953 1 64.25 113 ASP A O 1
ATOM 858 N N . ASP A 1 114 ? -3.26 8.102 13.32 1 75.62 114 ASP A N 1
ATOM 859 C CA . ASP A 1 114 ? -2.215 8.805 14.055 1 75.62 114 ASP A CA 1
ATOM 860 C C . ASP A 1 114 ? -1.373 9.672 13.125 1 75.62 114 ASP A C 1
ATOM 862 O O . ASP A 1 114 ? -1.583 9.68 11.914 1 75.62 114 ASP A O 1
ATOM 866 N N . LEU A 1 115 ? -0.542 10.453 13.758 1 83.31 115 LEU A N 1
ATOM 867 C CA . LEU A 1 115 ? 0.215 11.445 13.008 1 83.31 115 LEU A CA 1
ATOM 868 C C . LEU A 1 115 ? 1.112 10.781 11.969 1 83.31 115 LEU A C 1
ATOM 870 O O . LEU A 1 115 ? 1.186 11.227 10.828 1 83.31 115 LEU A O 1
ATOM 874 N N . GLN A 1 116 ? 1.797 9.734 12.32 1 85.88 116 GLN A N 1
ATOM 875 C CA . GLN A 1 116 ? 2.695 9.062 11.383 1 85.88 116 GLN A CA 1
ATOM 876 C C . GLN A 1 116 ? 1.938 8.539 10.172 1 85.88 116 GLN A C 1
ATOM 878 O O . GLN A 1 116 ? 2.396 8.688 9.031 1 85.88 116 GLN A O 1
ATOM 883 N N . ASP A 1 117 ? 0.772 7.98 10.438 1 81.19 117 ASP A N 1
ATOM 884 C CA . ASP A 1 117 ? -0.057 7.477 9.344 1 81.19 117 ASP A CA 1
ATOM 885 C C . ASP A 1 117 ? -0.43 8.594 8.375 1 81.19 117 ASP A C 1
ATOM 887 O O . ASP A 1 117 ? -0.399 8.398 7.156 1 81.19 117 ASP A O 1
ATOM 891 N N . LEU A 1 118 ? -0.813 9.68 8.969 1 80.81 118 LEU A N 1
ATOM 892 C CA . LEU A 1 118 ? -1.238 10.797 8.125 1 80.81 118 LEU A CA 1
ATOM 893 C C . LEU A 1 118 ? -0.072 11.328 7.305 1 80.81 118 LEU A C 1
ATOM 895 O O . LEU A 1 118 ? -0.225 11.609 6.113 1 80.81 118 LEU A O 1
ATOM 899 N N . LEU A 1 119 ? 1.045 11.508 7.945 1 90 119 LEU A N 1
ATOM 900 C CA . LEU A 1 119 ? 2.221 11.961 7.211 1 90 119 LEU A CA 1
ATOM 901 C C . LEU A 1 119 ? 2.566 10.992 6.082 1 90 119 LEU A C 1
ATOM 903 O O . LEU A 1 119 ? 2.799 11.414 4.949 1 90 119 LEU A O 1
ATOM 907 N N . ILE A 1 120 ? 2.545 9.758 6.406 1 88.12 120 ILE A N 1
ATOM 908 C CA . ILE A 1 120 ? 2.891 8.727 5.438 1 88.12 120 ILE A CA 1
ATOM 909 C C . ILE A 1 120 ? 1.89 8.742 4.285 1 88.12 120 ILE A C 1
ATOM 911 O O . ILE A 1 120 ? 2.27 8.578 3.123 1 88.12 120 ILE A O 1
ATOM 915 N N . LEU A 1 121 ? 0.641 8.844 4.641 1 81.5 121 LEU A N 1
ATOM 916 C CA . LEU A 1 121 ? -0.407 8.914 3.631 1 81.5 121 LEU A CA 1
ATOM 917 C C . LEU A 1 121 ? -0.082 9.984 2.59 1 81.5 121 LEU A C 1
ATOM 919 O O . LEU A 1 121 ? -0.154 9.727 1.386 1 81.5 121 LEU A O 1
ATOM 923 N N . HIS A 1 122 ? 0.298 11.156 3.004 1 88.44 122 HIS A N 1
ATOM 924 C CA . HIS A 1 122 ? 0.603 12.266 2.104 1 88.44 122 HIS A CA 1
ATOM 925 C C . HIS A 1 122 ? 1.924 12.031 1.378 1 88.44 122 HIS A C 1
ATOM 927 O O . HIS A 1 122 ? 2.047 12.344 0.191 1 88.44 122 HIS A O 1
ATOM 933 N N . LEU A 1 123 ? 2.889 11.516 2.064 1 92.75 123 LEU A N 1
ATOM 934 C CA . LEU A 1 123 ? 4.18 11.227 1.452 1 92.75 123 LEU A CA 1
ATOM 935 C C . LEU A 1 123 ? 4.035 10.195 0.341 1 92.75 123 LEU A C 1
ATOM 937 O O . LEU A 1 123 ? 4.586 10.367 -0.75 1 92.75 123 LEU A O 1
ATOM 941 N N . ARG A 1 124 ? 3.344 9.156 0.646 1 86.12 124 ARG A N 1
ATOM 942 C CA . ARG A 1 124 ? 3.131 8.086 -0.32 1 86.12 124 ARG A CA 1
ATOM 943 C C . ARG A 1 124 ? 2.422 8.609 -1.566 1 86.12 124 ARG A C 1
ATOM 945 O O . ARG A 1 124 ? 2.84 8.32 -2.689 1 86.12 124 ARG A O 1
ATOM 952 N N . SER A 1 125 ? 1.36 9.336 -1.358 1 80.88 125 SER A N 1
ATOM 953 C CA . SER A 1 125 ? 0.616 9.906 -2.477 1 80.88 125 SER A CA 1
ATOM 954 C C . SER A 1 125 ? 1.517 10.766 -3.359 1 80.88 125 SER A C 1
ATOM 956 O O . SER A 1 125 ? 1.46 10.672 -4.586 1 80.88 125 SER A O 1
ATOM 958 N N . CYS A 1 126 ? 2.289 11.547 -2.781 1 88.88 126 CYS A N 1
ATOM 959 C CA . CYS A 1 126 ? 3.188 12.43 -3.52 1 88.88 126 CYS A CA 1
ATOM 960 C C . CYS A 1 126 ? 4.234 11.625 -4.281 1 88.88 126 CYS A C 1
ATOM 962 O O . CYS A 1 126 ? 4.484 11.883 -5.461 1 88.88 126 CYS A O 1
ATOM 964 N N . ALA A 1 127 ? 4.801 10.664 -3.611 1 88 127 ALA A N 1
ATOM 965 C CA . ALA A 1 127 ? 5.828 9.828 -4.223 1 88 127 ALA A CA 1
ATOM 966 C C . ALA A 1 127 ? 5.281 9.078 -5.438 1 88 127 ALA A C 1
ATOM 968 O O . ALA A 1 127 ? 5.922 9.039 -6.488 1 88 127 ALA A O 1
ATOM 969 N N . GLU A 1 128 ? 4.188 8.531 -5.25 1 75.75 128 GLU A N 1
ATOM 970 C CA . GLU A 1 128 ? 3.561 7.758 -6.32 1 75.75 128 GLU A CA 1
ATOM 971 C C . GLU A 1 128 ? 3.234 8.641 -7.523 1 75.75 128 GLU A C 1
ATOM 973 O O . GLU A 1 128 ? 3.225 8.164 -8.664 1 75.75 128 GLU A O 1
ATOM 978 N N . ALA A 1 129 ? 2.951 9.93 -7.289 1 76.69 129 ALA A N 1
ATOM 979 C CA . ALA A 1 129 ? 2.65 10.883 -8.359 1 76.69 129 ALA A CA 1
ATOM 980 C C . ALA A 1 129 ? 3.93 11.414 -9 1 76.69 129 ALA A C 1
ATOM 982 O O . ALA A 1 129 ? 3.879 12.219 -9.922 1 76.69 129 ALA A O 1
ATOM 983 N N . GLY A 1 130 ? 5.062 10.977 -8.453 1 83.81 130 GLY A N 1
ATOM 984 C CA . GLY A 1 130 ? 6.332 11.445 -8.984 1 83.81 130 GLY A CA 1
ATOM 985 C C . GLY A 1 130 ? 6.742 12.797 -8.445 1 83.81 130 GLY A C 1
ATOM 986 O O . GLY A 1 130 ? 7.508 13.523 -9.078 1 83.81 130 GLY A O 1
ATOM 987 N N . GLY A 1 131 ? 6.164 13.141 -7.363 1 91.5 131 GLY A N 1
ATOM 988 C CA . GLY A 1 131 ? 6.461 14.43 -6.77 1 91.5 131 GLY A CA 1
ATOM 989 C C . GLY A 1 131 ? 7.727 14.43 -5.934 1 91.5 131 GLY A C 1
ATOM 990 O O . GLY A 1 131 ? 8.438 13.422 -5.879 1 91.5 131 GLY A O 1
ATOM 991 N N . GLU A 1 132 ? 8.031 15.602 -5.348 1 96.12 132 GLU A N 1
ATOM 992 C CA . GLU A 1 132 ? 9.188 15.805 -4.488 1 96.12 132 GLU A CA 1
ATOM 993 C C . GLU A 1 132 ? 8.789 16.422 -3.154 1 96.12 132 GLU A C 1
ATOM 995 O O . GLU A 1 132 ? 7.641 16.844 -2.98 1 96.12 132 GLU A O 1
ATOM 1000 N N . VAL A 1 133 ? 9.766 16.375 -2.25 1 97.94 133 VAL A N 1
ATOM 1001 C CA . VAL A 1 133 ? 9.516 16.984 -0.941 1 97.94 133 VAL A CA 1
ATOM 1002 C C . VAL A 1 133 ? 10.531 18.094 -0.678 1 97.94 133 VAL A C 1
ATOM 1004 O O . VAL A 1 133 ? 11.695 17.984 -1.07 1 97.94 133 VAL A O 1
ATOM 1007 N N . TYR A 1 134 ? 10.086 19.156 -0.143 1 97.94 134 TYR A N 1
ATOM 1008 C CA . TYR A 1 134 ? 10.883 20.203 0.48 1 97.94 134 TYR A CA 1
ATOM 1009 C C . TYR A 1 134 ? 10.75 20.172 1.997 1 97.94 134 TYR A C 1
ATOM 1011 O O . TYR A 1 134 ? 9.664 20.406 2.535 1 97.94 134 TYR A O 1
ATOM 1019 N N . ALA A 1 135 ? 11.82 19.844 2.645 1 98 135 ALA A N 1
ATOM 1020 C CA . ALA A 1 135 ? 11.82 19.812 4.105 1 98 135 ALA A CA 1
ATOM 1021 C C . ALA A 1 135 ? 12.57 21.016 4.676 1 98 135 ALA A C 1
ATOM 1023 O O . ALA A 1 135 ? 13.75 21.219 4.371 1 98 135 ALA A O 1
ATOM 1024 N N . PHE A 1 136 ? 11.875 21.812 5.402 1 97.38 136 PHE A N 1
ATOM 1025 C CA . PHE A 1 136 ? 12.492 22.938 6.082 1 97.38 136 PHE A CA 1
ATOM 1026 C C . PHE A 1 136 ? 12.852 22.578 7.516 1 97.38 136 PHE A C 1
ATOM 1028 O O . PHE A 1 136 ? 12.039 22 8.242 1 97.38 136 PHE A O 1
ATOM 1035 N N . GLY A 1 137 ? 14.008 22.844 7.898 1 96.31 137 GLY A N 1
ATOM 1036 C CA . GLY A 1 137 ? 14.492 22.531 9.234 1 96.31 137 GLY A CA 1
ATOM 1037 C C . GLY A 1 137 ? 15.984 22.766 9.391 1 96.31 137 GLY A C 1
ATOM 1038 O O . GLY A 1 137 ? 16.547 23.656 8.773 1 96.31 137 GLY A O 1
ATOM 1039 N N . SER A 1 138 ? 16.609 21.984 10.312 1 93.62 138 SER A N 1
ATOM 1040 C CA . SER A 1 138 ? 18.031 22.109 10.617 1 93.62 138 SER A CA 1
ATOM 1041 C C . SER A 1 138 ? 18.797 20.891 10.117 1 93.62 138 SER A C 1
ATOM 1043 O O . SER A 1 138 ? 18.422 19.75 10.414 1 93.62 138 SER A O 1
ATOM 1045 N N . ARG A 1 139 ? 19.844 21.234 9.398 1 91.38 139 ARG A N 1
ATOM 1046 C CA . ARG A 1 139 ? 20.688 20.156 8.906 1 91.38 139 ARG A CA 1
ATOM 1047 C C . ARG A 1 139 ? 21.484 19.516 10.047 1 91.38 139 ARG A C 1
ATOM 1049 O O . ARG A 1 139 ? 21.953 20.203 10.945 1 91.38 139 ARG A O 1
ATOM 1056 N N . PHE A 1 140 ? 21.562 18.219 10.008 1 84.56 140 PHE A N 1
ATOM 1057 C CA . PHE A 1 140 ? 22.484 17.516 10.898 1 84.56 140 PHE A CA 1
ATOM 1058 C C . PHE A 1 140 ? 23.422 16.609 10.109 1 84.56 140 PHE A C 1
ATOM 1060 O O . PHE A 1 140 ? 23.016 16.047 9.086 1 84.56 140 PHE A O 1
ATOM 1067 N N . ASP A 1 141 ? 24.672 16.609 10.125 1 71.31 141 ASP A N 1
ATOM 1068 C CA . ASP A 1 141 ? 25.688 15.906 9.336 1 71.31 141 ASP A CA 1
ATOM 1069 C C . ASP A 1 141 ? 26.031 14.562 9.977 1 71.31 141 ASP A C 1
ATOM 1071 O O . ASP A 1 141 ? 26.625 13.695 9.328 1 71.31 141 ASP A O 1
ATOM 1075 N N . ARG A 1 142 ? 25.859 14.234 11.195 1 60.59 142 ARG A N 1
ATOM 1076 C CA . ARG A 1 142 ? 26.453 13.031 11.758 1 60.59 142 ARG A CA 1
ATOM 1077 C C . ARG A 1 142 ? 25.453 11.875 11.781 1 60.59 142 ARG A C 1
ATOM 1079 O O . ARG A 1 142 ? 24.266 12.086 12.062 1 60.59 142 ARG A O 1
ATOM 1086 N N . ASN A 1 143 ? 25.938 10.75 11.039 1 55.81 143 ASN A N 1
ATOM 1087 C CA . ASN A 1 143 ? 25.281 9.469 11.242 1 55.81 143 ASN A CA 1
ATOM 1088 C C . ASN A 1 143 ? 25 9.211 12.719 1 55.81 143 ASN A C 1
ATOM 1090 O O . ASN A 1 143 ? 25.922 9.211 13.539 1 55.81 143 ASN A O 1
ATOM 1094 N N . LEU A 1 144 ? 23.859 9.477 13.133 1 57.5 144 LEU A N 1
ATOM 1095 C CA . LEU A 1 144 ? 23.562 9.258 14.547 1 57.5 144 LEU A CA 1
ATOM 1096 C C . LEU A 1 144 ? 23.766 7.801 14.938 1 57.5 144 LEU A C 1
ATOM 1098 O O . LEU A 1 144 ? 23.516 7.414 16.078 1 57.5 144 LEU A O 1
ATOM 1102 N N . ASN A 1 145 ? 24.578 7.102 13.984 1 57.84 145 ASN A N 1
ATOM 1103 C CA . ASN A 1 145 ? 24.891 5.691 14.18 1 57.84 145 ASN A CA 1
ATOM 1104 C C . ASN A 1 145 ? 23.672 4.906 14.648 1 57.84 145 ASN A C 1
ATOM 1106 O O . ASN A 1 145 ? 23.781 4.059 15.539 1 57.84 145 ASN A O 1
ATOM 1110 N N . LYS A 1 146 ? 22.578 5.383 14.164 1 62.91 146 LYS A N 1
ATOM 1111 C CA . LYS A 1 146 ? 21.359 4.645 14.484 1 62.91 146 LYS A CA 1
ATOM 1112 C C . LYS A 1 146 ? 21.094 3.557 13.453 1 62.91 146 LYS A C 1
ATOM 1114 O O . LYS A 1 146 ? 21.547 3.646 12.312 1 62.91 146 LYS A O 1
ATOM 1119 N N . PRO A 1 147 ? 20.641 2.541 13.922 1 64.88 147 PRO A N 1
ATOM 1120 C CA . PRO A 1 147 ? 20.281 1.454 13 1 64.88 147 PRO A CA 1
ATOM 1121 C C . PRO A 1 147 ? 19.578 1.948 11.742 1 64.88 147 PRO A C 1
ATOM 1123 O O . PRO A 1 147 ? 19.812 1.419 10.656 1 64.88 147 PRO A O 1
ATOM 1126 N N . ILE A 1 148 ? 18.953 3.023 11.844 1 72 148 ILE A N 1
ATOM 1127 C CA . ILE A 1 148 ? 18.188 3.561 10.734 1 72 148 ILE A CA 1
ATOM 1128 C C . ILE A 1 148 ? 19.125 4.125 9.672 1 72 148 ILE A C 1
ATOM 1130 O O . ILE A 1 148 ? 18.844 4.078 8.477 1 72 148 ILE A O 1
ATOM 1134 N N . ASP A 1 149 ? 20.219 4.598 10.008 1 70.38 149 ASP A N 1
ATOM 1135 C CA . ASP A 1 149 ? 21.172 5.141 9.055 1 70.38 149 ASP A CA 1
ATOM 1136 C C . ASP A 1 149 ? 21.719 4.051 8.125 1 70.38 149 ASP A C 1
ATOM 1138 O O . ASP A 1 149 ? 21.891 4.277 6.93 1 70.38 149 ASP A O 1
ATOM 1142 N N . ARG A 1 150 ? 21.906 2.93 8.727 1 66.5 150 ARG A N 1
ATOM 1143 C CA . ARG A 1 150 ? 22.328 1.797 7.918 1 66.5 150 ARG A CA 1
ATOM 1144 C C . ARG A 1 150 ? 21.234 1.352 6.965 1 66.5 150 ARG A C 1
ATOM 1146 O O . ARG A 1 150 ? 21.484 1.072 5.793 1 66.5 150 ARG A O 1
ATOM 1153 N N . GLU A 1 151 ? 20.109 1.367 7.555 1 70.81 151 GLU A N 1
ATOM 1154 C CA . GLU A 1 151 ? 18.969 0.944 6.754 1 70.81 151 GLU A CA 1
ATOM 1155 C C . GLU A 1 151 ? 18.75 1.864 5.555 1 70.81 151 GLU A C 1
ATOM 1157 O O . GLU A 1 151 ? 18.344 1.414 4.484 1 70.81 151 GLU A O 1
ATOM 1162 N N . PHE A 1 152 ? 19.047 3.082 5.738 1 76.06 152 PHE A N 1
ATOM 1163 C CA . PHE A 1 152 ? 18.812 4.066 4.691 1 76.06 152 PHE A CA 1
ATOM 1164 C C . PHE A 1 152 ? 20.016 4.164 3.76 1 76.06 152 PHE A C 1
ATOM 1166 O O . PHE A 1 152 ? 20.016 4.945 2.807 1 76.06 152 PHE A O 1
ATOM 1173 N N . GLY A 1 153 ? 21.047 3.035 3.822 1 63.75 153 GLY A N 1
ATOM 1174 C CA . GLY A 1 153 ? 22.172 2.887 2.91 1 63.75 153 GLY A CA 1
ATOM 1175 C C . GLY A 1 153 ? 23.25 3.918 3.133 1 63.75 153 GLY A C 1
ATOM 1176 O O . GLY A 1 153 ? 24 4.25 2.209 1 63.75 153 GLY A O 1
ATOM 1177 N N . ASN A 1 154 ? 23.359 4.684 4.129 1 57.72 154 ASN A N 1
ATOM 1178 C CA . ASN A 1 154 ? 24.516 5.57 4.293 1 57.72 154 ASN A CA 1
ATOM 1179 C C . ASN A 1 154 ? 25.297 5.242 5.562 1 57.72 154 ASN A C 1
ATOM 1181 O O . ASN A 1 154 ? 24.75 5.297 6.664 1 57.72 154 ASN A O 1
ATOM 1185 N N . THR A 1 155 ? 26.391 4.527 5.367 1 55.09 155 THR A N 1
ATOM 1186 C CA . THR A 1 155 ? 27.281 4.195 6.477 1 55.09 155 THR A CA 1
ATOM 1187 C C . THR A 1 155 ? 28.109 5.41 6.887 1 55.09 155 THR A C 1
ATOM 1189 O O . THR A 1 155 ? 28.453 5.57 8.062 1 55.09 155 THR A O 1
ATOM 1192 N N . ASP A 1 156 ? 28.656 6.129 5.891 1 52.84 156 ASP A N 1
ATOM 1193 C CA . ASP A 1 156 ? 29.719 7.078 6.215 1 52.84 156 ASP A CA 1
ATOM 1194 C C . ASP A 1 156 ? 29.156 8.477 6.457 1 52.84 156 ASP A C 1
ATOM 1196 O O . ASP A 1 156 ? 29.891 9.391 6.828 1 52.84 156 ASP A O 1
ATOM 1200 N N . GLY A 1 157 ? 27.75 8.789 6.586 1 54.53 157 GLY A N 1
ATOM 1201 C CA . GLY A 1 157 ? 27.484 10.211 6.645 1 54.53 157 GLY A CA 1
ATOM 1202 C C . GLY A 1 157 ? 26.031 10.555 6.383 1 54.53 157 GLY A C 1
ATOM 1203 O O . GLY A 1 157 ? 25.719 11.562 5.75 1 54.53 157 GLY A O 1
ATOM 1204 N N . LEU A 1 158 ? 25.328 9.805 6.738 1 57.5 158 LEU A N 1
ATOM 1205 C CA . LEU A 1 158 ? 23.969 10.203 6.387 1 57.5 158 LEU A CA 1
ATOM 1206 C C . LEU A 1 158 ? 23.672 11.609 6.898 1 57.5 158 LEU A C 1
ATOM 1208 O O . LEU A 1 158 ? 23.875 11.898 8.078 1 57.5 158 LEU A O 1
ATOM 1212 N N . HIS A 1 159 ? 23.562 12.617 5.914 1 77.88 159 HIS A N 1
ATOM 1213 C CA . HIS A 1 159 ? 23.047 13.961 6.145 1 77.88 159 HIS A CA 1
ATOM 1214 C C . HIS A 1 159 ? 21.516 13.969 6.211 1 77.88 159 HIS A C 1
ATOM 1216 O O . HIS A 1 159 ? 20.875 13.047 5.723 1 77.88 159 HIS A O 1
ATOM 1222 N N . GLY A 1 160 ? 21.203 14.766 7.32 1 87.44 160 GLY A N 1
ATOM 1223 C CA . GLY A 1 160 ? 19.75 14.859 7.391 1 87.44 160 GLY A CA 1
ATOM 1224 C C . GLY A 1 160 ? 19.25 16.203 7.891 1 87.44 160 GLY A C 1
ATOM 1225 O O . GLY A 1 160 ? 20.031 17.172 7.949 1 87.44 160 GLY A O 1
ATOM 1226 N N . ILE A 1 161 ? 18.094 16.281 7.973 1 91.56 161 ILE A N 1
ATOM 1227 C CA . ILE A 1 161 ? 17.422 17.5 8.43 1 91.56 161 ILE A CA 1
ATOM 1228 C C . ILE A 1 161 ? 16.422 17.156 9.523 1 91.56 161 ILE A C 1
ATOM 1230 O O . ILE A 1 161 ? 15.758 16.109 9.461 1 91.56 161 ILE A O 1
ATOM 1234 N N . HIS A 1 162 ? 16.422 17.906 10.609 1 91.69 162 HIS A N 1
ATOM 1235 C CA . HIS A 1 162 ? 15.5 17.75 11.727 1 91.69 162 HIS A CA 1
ATOM 1236 C C . HIS A 1 162 ? 14.859 19.094 12.102 1 91.69 162 HIS A C 1
ATOM 1238 O O . HIS A 1 162 ? 14.914 20.047 11.328 1 91.69 162 HIS A O 1
ATOM 1244 N N . ASN A 1 163 ? 14.086 19.125 13.211 1 93.81 163 ASN A N 1
ATOM 1245 C CA . ASN A 1 163 ? 13.336 20.297 13.641 1 93.81 163 ASN A CA 1
ATOM 1246 C C . ASN A 1 163 ? 12.273 20.688 12.609 1 93.81 163 ASN A C 1
ATOM 1248 O O . ASN A 1 163 ? 12.172 21.859 12.227 1 93.81 163 ASN A O 1
ATOM 1252 N N . ILE A 1 164 ? 11.633 19.672 12.195 1 96.38 164 ILE A N 1
ATOM 1253 C CA . ILE A 1 164 ? 10.57 19.828 11.211 1 96.38 164 ILE A CA 1
ATOM 1254 C C . ILE A 1 164 ? 9.273 20.219 11.914 1 96.38 164 ILE A C 1
ATOM 1256 O O . ILE A 1 164 ? 8.289 19.484 11.898 1 96.38 164 ILE A O 1
ATO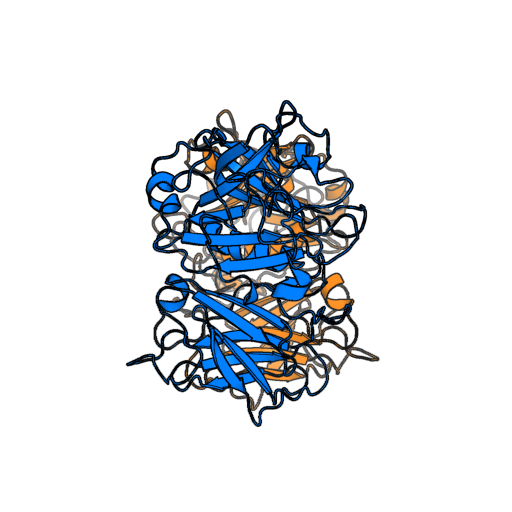M 1260 N N . HIS A 1 165 ? 9.258 21.359 12.602 1 96.19 165 HIS A N 1
ATOM 1261 C CA . HIS A 1 165 ? 8.125 21.875 13.344 1 96.19 165 HIS A CA 1
ATOM 1262 C C . HIS A 1 165 ? 8.312 23.359 13.688 1 96.19 165 HIS A C 1
ATOM 1264 O O . HIS A 1 165 ? 9.281 23.969 13.25 1 96.19 165 HIS A O 1
ATOM 1270 N N . LEU A 1 166 ? 7.254 23.875 14.383 1 96.25 166 LEU A N 1
ATOM 1271 C CA . LEU A 1 166 ? 7.367 25.234 14.914 1 96.25 166 LEU A CA 1
ATOM 1272 C C . LEU A 1 166 ? 8.602 25.375 15.805 1 96.25 166 LEU A C 1
ATOM 1274 O O . LEU A 1 166 ? 8.797 24.578 16.734 1 96.25 166 LEU A O 1
ATOM 1278 N N . ASN A 1 167 ? 9.484 26.297 15.477 1 96.56 167 ASN A N 1
ATOM 1279 C CA . ASN A 1 167 ? 10.68 26.578 16.266 1 96.56 167 ASN A CA 1
ATOM 1280 C C . ASN A 1 167 ? 10.617 27.969 16.906 1 96.56 167 ASN A C 1
ATOM 1282 O O . ASN A 1 167 ? 11.594 28.703 16.875 1 96.56 167 ASN A O 1
ATOM 1286 N N . GLN A 1 168 ? 9.492 28.297 17.328 1 95.69 168 GLN A N 1
ATOM 1287 C CA . GLN A 1 168 ? 9.211 29.516 18.094 1 95.69 168 GLN A CA 1
ATOM 1288 C C . GLN A 1 168 ? 8.273 29.219 19.266 1 95.69 168 GLN A C 1
ATOM 1290 O O . GLN A 1 168 ? 7.613 28.188 19.297 1 95.69 168 GLN A O 1
ATOM 1295 N N . GLY A 1 169 ? 8.352 30.125 20.234 1 94.94 169 GLY A N 1
ATOM 1296 C CA . GLY A 1 169 ? 7.359 30.094 21.297 1 94.94 169 GLY A CA 1
ATOM 1297 C C . GLY A 1 169 ? 7.609 29 22.328 1 94.94 169 GLY A C 1
ATOM 1298 O O . GLY A 1 169 ? 6.734 28.688 23.141 1 94.94 169 GLY A O 1
ATOM 1299 N N . ASN A 1 170 ? 8.766 28.344 22.172 1 92.81 170 ASN A N 1
ATOM 1300 C CA . ASN A 1 170 ? 9.133 27.391 23.203 1 92.81 170 ASN A CA 1
ATOM 1301 C C . ASN A 1 170 ? 9.375 28.078 24.547 1 92.81 170 ASN A C 1
ATOM 1303 O O . ASN A 1 170 ? 9.891 29.203 24.594 1 92.81 170 ASN A O 1
ATOM 1307 N N . VAL A 1 171 ? 8.984 27.344 25.578 1 89.19 171 VAL A N 1
ATOM 1308 C CA . VAL A 1 171 ? 9.281 27.828 26.922 1 89.19 171 VAL A CA 1
ATOM 1309 C C . VAL A 1 171 ? 10.141 26.797 27.656 1 89.19 171 VAL A C 1
ATOM 1311 O O . VAL A 1 171 ? 10.266 25.656 27.219 1 89.19 171 VAL A O 1
ATOM 1314 N N . GLY A 1 172 ? 10.797 27.219 28.703 1 87.94 172 GLY A N 1
ATOM 1315 C CA . GLY A 1 172 ? 11.586 26.297 29.516 1 87.94 172 GLY A CA 1
ATOM 1316 C C . GLY A 1 172 ? 12.867 25.859 28.828 1 87.94 172 GLY A C 1
ATOM 1317 O O . GLY A 1 172 ? 13.609 26.688 28.297 1 87.94 172 GLY A O 1
ATOM 1318 N N . GLN A 1 173 ? 13.133 24.531 28.828 1 84.44 173 GLN A N 1
ATOM 1319 C CA . GLN A 1 173 ? 14.414 23.984 28.406 1 84.44 173 GLN A CA 1
ATOM 1320 C C . GLN A 1 173 ? 14.609 24.125 26.906 1 84.44 173 GLN A C 1
ATOM 1322 O O . GLN A 1 173 ? 15.742 24.094 26.406 1 84.44 173 GLN A O 1
ATOM 1327 N N . PHE A 1 174 ? 13.547 24.422 26.203 1 86.25 174 PHE A N 1
ATOM 1328 C CA . PHE A 1 174 ? 13.656 24.469 24.75 1 86.25 174 PHE A CA 1
ATOM 1329 C C . PHE A 1 174 ? 13.617 25.906 24.25 1 86.25 174 PHE A C 1
ATOM 1331 O O . PHE A 1 174 ? 13.617 26.156 23.047 1 86.25 174 PHE A O 1
ATOM 1338 N N . ALA A 1 175 ? 13.617 26.859 25.141 1 89.69 175 ALA A N 1
ATOM 1339 C CA . ALA A 1 175 ? 13.531 28.281 24.781 1 89.69 175 ALA A CA 1
ATOM 1340 C C . ALA A 1 175 ? 14.703 28.688 23.906 1 89.69 175 ALA A C 1
ATOM 1342 O O . ALA A 1 175 ? 14.594 29.609 23.094 1 89.69 175 ALA A O 1
ATOM 1343 N N . GLY A 1 176 ? 15.805 28 24 1 89.19 176 GLY A N 1
ATOM 1344 C CA . GLY A 1 176 ? 17 28.312 23.234 1 89.19 176 GLY A CA 1
ATOM 1345 C C . GLY A 1 176 ? 16.844 28.016 21.75 1 89.19 176 GLY A C 1
ATOM 1346 O O . GLY A 1 176 ? 17.609 28.531 20.922 1 89.19 176 GLY A O 1
ATOM 1347 N N . ASP A 1 177 ? 15.867 27.281 21.359 1 90.88 177 ASP A N 1
ATOM 1348 C CA . ASP A 1 177 ? 15.664 26.875 19.984 1 90.88 177 ASP A CA 1
ATOM 1349 C C . ASP A 1 177 ? 14.82 27.906 19.234 1 90.88 177 ASP A C 1
ATOM 1351 O O . ASP A 1 177 ? 14.648 27.812 18.016 1 90.88 177 ASP A O 1
ATOM 1355 N N . ASN A 1 178 ? 14.32 28.891 19.969 1 94.5 178 ASN A N 1
ATOM 1356 C CA . ASN A 1 178 ? 13.406 29.859 19.375 1 94.5 178 ASN A CA 1
ATOM 1357 C C . ASN A 1 178 ? 14.125 30.75 18.359 1 94.5 178 ASN A C 1
ATOM 1359 O O . ASN A 1 178 ? 15.242 31.203 18.609 1 94.5 178 ASN A O 1
ATOM 1363 N N . GLY A 1 179 ? 13.531 30.922 17.25 1 93.38 179 GLY A N 1
ATOM 1364 C CA . GLY A 1 179 ? 14.008 31.828 16.219 1 93.38 179 GLY A CA 1
ATOM 1365 C C . GLY A 1 179 ? 12.961 32.156 15.172 1 93.38 179 GLY A C 1
ATOM 1366 O O . GLY A 1 179 ? 12.18 31.281 14.773 1 93.38 179 GLY A O 1
ATOM 1367 N N . VAL A 1 180 ? 12.938 33.438 14.812 1 92.25 180 VAL A N 1
ATOM 1368 C CA . VAL A 1 180 ? 12.008 33.844 13.766 1 92.25 180 VAL A CA 1
ATOM 1369 C C . VAL A 1 180 ? 12.539 33.406 12.406 1 92.25 180 VAL A C 1
ATOM 1371 O O . VAL A 1 180 ? 13.75 33.312 12.211 1 92.25 180 VAL A O 1
ATOM 1374 N N . PHE A 1 181 ? 11.594 33.062 11.477 1 92.75 181 PHE A N 1
ATOM 1375 C CA . PHE A 1 181 ? 11.906 32.625 10.125 1 92.75 181 PHE A CA 1
ATOM 1376 C C . PHE A 1 181 ? 12.812 31.391 10.148 1 92.75 181 PHE A C 1
ATOM 1378 O O . PHE A 1 181 ? 13.734 31.281 9.336 1 92.75 181 PHE A O 1
ATOM 1385 N N . ARG A 1 182 ? 12.539 30.484 11.109 1 94.69 182 ARG A N 1
ATOM 1386 C CA . ARG A 1 182 ? 13.312 29.266 11.266 1 94.69 182 ARG A CA 1
ATOM 1387 C C . ARG A 1 182 ? 12.398 28.078 11.539 1 94.69 182 ARG A C 1
ATOM 1389 O O . ARG A 1 182 ? 12.852 27.031 12.023 1 94.69 182 ARG A O 1
ATOM 1396 N N . ASP A 1 183 ? 11.117 28.281 11.352 1 96.75 183 ASP A N 1
ATOM 1397 C CA . ASP A 1 183 ? 10.195 27.172 11.562 1 96.75 183 ASP A CA 1
ATOM 1398 C C . ASP A 1 183 ? 10.422 26.062 10.523 1 96.75 183 ASP A C 1
ATOM 1400 O O . ASP A 1 183 ? 10.945 26.328 9.438 1 96.75 183 ASP A O 1
ATOM 1404 N N . GLY A 1 184 ? 10.062 24.875 10.914 1 97.19 184 GLY A N 1
ATOM 1405 C CA . GLY A 1 184 ? 10.188 23.719 10.023 1 97.19 184 GLY A CA 1
ATOM 1406 C C . GLY A 1 184 ? 8.859 23.266 9.453 1 97.19 184 GLY A C 1
ATOM 1407 O O . GLY A 1 184 ? 7.801 23.797 9.82 1 97.19 184 GLY A O 1
ATOM 1408 N N . GLY A 1 185 ? 8.914 22.375 8.555 1 97.5 185 GLY A N 1
ATOM 1409 C CA . GLY A 1 185 ? 7.746 21.781 7.922 1 97.5 185 GLY A CA 1
ATOM 1410 C C . GLY A 1 185 ? 8.078 21.047 6.637 1 97.5 185 GLY A C 1
ATOM 1411 O O . GLY A 1 185 ? 9.227 21.047 6.195 1 97.5 185 GLY A O 1
ATOM 1412 N N . LEU A 1 186 ? 7.094 20.375 6.156 1 97.94 186 LEU A N 1
ATOM 1413 C CA . LEU A 1 186 ? 7.215 19.688 4.883 1 97.94 186 LEU A CA 1
ATOM 1414 C C . LEU A 1 186 ? 6.301 20.312 3.83 1 97.94 186 LEU A C 1
ATOM 1416 O O . LEU A 1 186 ? 5.137 20.594 4.109 1 97.94 186 LEU A O 1
ATOM 1420 N N . ILE A 1 187 ? 6.816 20.578 2.707 1 97 187 ILE A N 1
ATOM 1421 C CA . ILE A 1 187 ? 6.035 20.953 1.536 1 97 187 ILE A CA 1
ATOM 1422 C C . ILE A 1 187 ? 6.207 19.906 0.44 1 97 187 ILE A C 1
ATOM 1424 O O . ILE A 1 187 ? 7.32 19.672 -0.037 1 97 187 ILE A O 1
ATOM 1428 N N . LEU A 1 188 ? 5.141 19.25 0.124 1 95.75 188 LEU A N 1
ATOM 1429 C CA . LEU A 1 188 ? 5.125 18.234 -0.921 1 95.75 188 LEU A CA 1
ATOM 1430 C C . LEU A 1 188 ? 4.754 18.844 -2.268 1 95.75 188 LEU A C 1
ATOM 1432 O O . LEU A 1 188 ? 3.711 19.5 -2.395 1 95.75 188 LEU A O 1
ATOM 1436 N N . ALA A 1 189 ? 5.594 18.703 -3.223 1 95.31 189 ALA A N 1
ATOM 1437 C CA . ALA A 1 189 ? 5.348 19.188 -4.578 1 95.31 189 ALA A CA 1
ATOM 1438 C C . ALA A 1 189 ? 4.785 18.078 -5.461 1 95.31 189 ALA A C 1
ATOM 1440 O O . ALA A 1 189 ? 5.539 17.297 -6.035 1 95.31 189 ALA A O 1
ATOM 1441 N N . HIS A 1 190 ? 3.502 18.047 -5.547 1 87 190 HIS A N 1
ATOM 1442 C CA . HIS A 1 190 ? 2.855 17.234 -6.57 1 87 190 HIS A CA 1
ATOM 1443 C C . HIS A 1 190 ? 3.035 17.844 -7.957 1 87 190 HIS A C 1
ATOM 1445 O O . HIS A 1 190 ? 3.418 19 -8.086 1 87 190 HIS A O 1
ATOM 1451 N N . PRO A 1 191 ? 2.871 17.078 -9 1 83.19 191 PRO A N 1
ATOM 1452 C CA . PRO A 1 191 ? 2.979 17.656 -10.344 1 83.19 191 PRO A CA 1
ATOM 1453 C C . PRO A 1 191 ? 2.061 18.859 -10.547 1 83.19 191 PRO A C 1
ATOM 1455 O O . PRO A 1 191 ? 2.393 19.781 -11.305 1 83.19 191 PRO A O 1
ATOM 1458 N N . ASP A 1 192 ? 0.948 18.938 -9.828 1 78.62 192 ASP A N 1
ATOM 1459 C CA . ASP A 1 192 ? -0.047 19.953 -10.148 1 78.62 192 ASP A CA 1
ATOM 1460 C C . ASP A 1 192 ? -0.204 20.938 -8.992 1 78.62 192 ASP A C 1
ATOM 1462 O O . ASP A 1 192 ? -0.882 21.969 -9.133 1 78.62 192 ASP A O 1
ATOM 1466 N N . ARG A 1 193 ? 0.32 20.641 -7.844 1 83.62 193 ARG A N 1
ATOM 1467 C CA . ARG A 1 193 ? 0.102 21.547 -6.719 1 83.62 193 ARG A CA 1
ATOM 1468 C C . ARG A 1 193 ? 1.104 21.281 -5.602 1 83.62 193 ARG A C 1
ATOM 1470 O O . ARG A 1 193 ? 1.776 20.25 -5.594 1 83.62 193 ARG A O 1
ATOM 1477 N N . PHE A 1 194 ? 1.154 22.219 -4.668 1 90.62 194 PHE A N 1
ATOM 1478 C CA . PHE A 1 194 ? 1.911 22.078 -3.432 1 90.62 194 PHE A CA 1
ATOM 1479 C C . PHE A 1 194 ? 0.988 21.719 -2.271 1 90.62 194 PHE A C 1
ATOM 1481 O O . PHE A 1 194 ? -0.115 22.25 -2.164 1 90.62 194 PHE A O 1
ATOM 1488 N N . VAL A 1 195 ? 1.408 20.797 -1.456 1 90 195 VAL A N 1
ATOM 1489 C CA . VAL A 1 195 ? 0.723 20.438 -0.22 1 90 195 VAL A CA 1
ATOM 1490 C C . VAL A 1 195 ? 1.632 20.703 0.976 1 90 195 VAL A C 1
ATOM 1492 O O . VAL A 1 195 ? 2.797 20.297 0.985 1 90 195 VAL A O 1
ATOM 1495 N N . GLY A 1 196 ? 1.111 21.453 1.973 1 94.81 196 GLY A N 1
ATOM 1496 C CA . GLY A 1 196 ? 1.891 21.781 3.158 1 94.81 196 GLY A CA 1
ATOM 1497 C C . GLY A 1 196 ? 1.537 20.922 4.355 1 94.81 196 GLY A C 1
ATOM 1498 O O . GLY A 1 196 ? 0.359 20.688 4.633 1 94.81 196 GLY A O 1
ATOM 1499 N N . LEU A 1 197 ? 2.535 20.406 5.047 1 94.88 197 LEU A N 1
ATOM 1500 C CA . LEU A 1 197 ? 2.426 19.688 6.316 1 94.88 197 LEU A CA 1
ATOM 1501 C C . LEU A 1 197 ? 3.225 20.391 7.406 1 94.88 197 LEU A C 1
ATOM 1503 O O . LEU A 1 197 ? 4.457 20.438 7.352 1 94.88 197 LEU A O 1
ATOM 1507 N N . PHE A 1 198 ? 2.531 20.922 8.383 1 95.75 198 PHE A N 1
ATOM 1508 C CA . PHE A 1 198 ? 3.17 21.719 9.414 1 95.75 198 PHE A CA 1
ATOM 1509 C C . PHE A 1 198 ? 2.848 21.172 10.805 1 95.75 198 PHE A C 1
ATOM 1511 O O . PHE A 1 198 ? 1.765 20.625 11.023 1 95.75 198 PHE A O 1
ATOM 1518 N N . LEU A 1 199 ? 3.811 21.328 11.711 1 95.06 199 LEU A N 1
ATOM 1519 C CA . LEU A 1 199 ? 3.705 20.688 13.023 1 95.06 199 LEU A CA 1
ATOM 1520 C C . LEU A 1 199 ? 4.105 21.656 14.133 1 95.06 199 LEU A C 1
ATOM 1522 O O . LEU A 1 199 ? 4.918 22.562 13.914 1 95.06 199 LEU A O 1
ATOM 1526 N N . ALA A 1 200 ? 3.543 21.422 15.266 1 93.75 200 ALA A N 1
ATOM 1527 C CA . ALA A 1 200 ? 3.934 22.172 16.453 1 93.75 200 ALA A CA 1
ATOM 1528 C C . ALA A 1 200 ? 3.627 21.375 17.734 1 93.75 200 ALA A C 1
ATOM 1530 O O . ALA A 1 200 ? 2.785 20.484 17.719 1 93.75 200 ALA A O 1
ATOM 1531 N N . PHE A 1 201 ? 4.344 21.734 18.734 1 90 201 PHE A N 1
ATOM 1532 C CA . PHE A 1 201 ? 4.043 21.156 20.047 1 90 201 PHE A CA 1
ATOM 1533 C C . PHE A 1 201 ? 2.986 21.984 20.766 1 90 201 PHE A C 1
ATOM 1535 O O . PHE A 1 201 ? 2.994 23.219 20.688 1 90 201 PHE A O 1
ATOM 1542 N N . GLN A 1 202 ? 2.201 21.375 21.547 1 86.81 202 GLN A N 1
ATOM 1543 C CA . GLN A 1 202 ? 1.038 22 22.172 1 86.81 202 GLN A CA 1
ATOM 1544 C C . GLN A 1 202 ? 1.46 23.047 23.203 1 86.81 202 GLN A C 1
ATOM 1546 O O . GLN A 1 202 ? 0.734 24.016 23.453 1 86.81 202 GLN A O 1
ATOM 1551 N N . THR A 1 203 ? 2.613 22.844 23.75 1 88.88 203 THR A N 1
ATOM 1552 C CA . THR A 1 203 ? 3.068 23.719 24.844 1 88.88 203 THR A CA 1
ATOM 1553 C C . THR A 1 203 ? 3.654 25.016 24.281 1 88.88 203 THR A C 1
ATOM 1555 O O . THR A 1 203 ? 3.875 25.969 25.031 1 88.88 203 THR A O 1
ATOM 1558 N N . GLN A 1 204 ? 3.898 25.016 23.031 1 92.31 204 GLN A N 1
ATOM 1559 C CA . GLN A 1 204 ? 4.438 26.234 22.422 1 92.31 204 GLN A CA 1
ATOM 1560 C C . GLN A 1 204 ? 3.391 27.344 22.391 1 92.31 204 GLN A C 1
ATOM 1562 O O . GLN A 1 204 ? 2.189 27.078 22.469 1 92.31 204 GLN A O 1
ATOM 1567 N N . ARG A 1 205 ? 3.963 28.562 22.391 1 93 205 ARG A N 1
ATOM 1568 C CA . ARG A 1 205 ? 3.072 29.703 22.562 1 93 205 ARG A CA 1
ATOM 1569 C C . ARG A 1 205 ? 3.223 30.688 21.406 1 93 205 ARG A C 1
ATOM 1571 O O . ARG A 1 205 ? 4.328 30.906 20.906 1 93 205 ARG A O 1
ATOM 1578 N N . VAL A 1 206 ? 2.137 31.25 21.016 1 93.25 206 VAL A N 1
ATOM 1579 C CA . VAL A 1 206 ? 2.119 32.312 20.016 1 93.25 206 VAL A CA 1
ATOM 1580 C C . VAL A 1 206 ? 1.143 33.406 20.438 1 93.25 206 VAL A C 1
ATOM 1582 O O . VAL A 1 206 ? 0.164 33.125 21.141 1 93.25 206 VAL A O 1
ATOM 1585 N N . PRO A 1 207 ? 1.361 34.812 20.031 1 92.19 207 PRO A N 1
ATOM 1586 C CA . PRO A 1 207 ? 2.436 35.25 19.141 1 92.19 207 PRO A CA 1
ATOM 1587 C C . PRO A 1 207 ? 3.801 35.25 19.828 1 92.19 207 PRO A C 1
ATOM 1589 O O . PRO A 1 207 ? 3.918 34.875 20.984 1 92.19 207 PRO A O 1
ATOM 1592 N N . THR A 1 208 ? 4.867 35.5 19.047 1 94.56 208 THR A N 1
ATOM 1593 C CA . THR A 1 208 ? 6.234 35.469 19.562 1 94.56 208 THR A CA 1
ATOM 1594 C C . THR A 1 208 ? 6.887 36.844 19.406 1 94.56 208 THR A C 1
ATOM 1596 O O . THR A 1 208 ? 6.402 37.688 18.641 1 94.56 208 THR A O 1
ATOM 1599 N N . THR A 1 209 ? 7.93 37.062 20.141 1 93.06 209 THR A N 1
ATOM 1600 C CA . THR A 1 209 ? 8.719 38.281 20.062 1 93.06 209 THR A CA 1
ATOM 1601 C C . THR A 1 209 ? 9.633 38.281 18.844 1 93.06 209 THR A C 1
ATOM 1603 O O . THR A 1 209 ? 9.602 37.312 18.062 1 93.06 209 THR A O 1
ATOM 1606 N N . GLU A 1 210 ? 10.398 39.344 18.672 1 88.94 210 GLU A N 1
ATOM 1607 C CA . GLU A 1 210 ? 11.305 39.469 17.531 1 88.94 210 GLU A CA 1
ATOM 1608 C C . GLU A 1 210 ? 12.398 38.406 17.594 1 88.94 210 GLU A C 1
ATOM 1610 O O . GLU A 1 210 ? 13.023 38.094 16.562 1 88.94 210 GLU A O 1
ATOM 1615 N N . SER A 1 211 ? 12.609 37.812 18.719 1 91.69 211 SER A N 1
ATOM 1616 C CA . SER A 1 211 ? 13.609 36.75 18.859 1 91.69 211 SER A CA 1
ATOM 1617 C C . SER A 1 211 ? 12.977 35.375 18.75 1 91.69 211 SER A C 1
ATOM 1619 O O . SER A 1 211 ? 13.68 34.344 18.797 1 91.69 211 SER A O 1
ATOM 1621 N N . GLY A 1 212 ? 11.633 35.281 18.609 1 94.31 212 GLY A N 1
ATOM 1622 C CA . GLY A 1 212 ? 10.938 34 18.484 1 94.31 212 GLY A CA 1
ATOM 1623 C C . GLY A 1 212 ? 10.438 33.469 19.812 1 94.31 212 GLY A C 1
ATOM 1624 O O . GLY A 1 212 ? 9.836 32.406 19.875 1 94.31 212 GLY A O 1
ATOM 1625 N N . ALA A 1 213 ? 10.688 34.188 20.922 1 94.31 213 ALA A N 1
ATOM 1626 C CA . ALA A 1 213 ? 10.227 33.781 22.25 1 94.31 213 ALA A CA 1
ATOM 1627 C C . ALA A 1 213 ? 8.742 34.062 22.422 1 94.31 213 ALA A C 1
ATOM 1629 O O . ALA A 1 213 ? 8.18 34.906 21.75 1 94.31 213 ALA A O 1
ATOM 1630 N N . ALA A 1 214 ? 8.188 33.375 23.344 1 94.5 214 ALA A N 1
ATOM 1631 C CA . ALA A 1 214 ? 6.781 33.625 23.641 1 94.5 214 ALA A CA 1
ATOM 1632 C C . ALA A 1 214 ? 6.574 35.062 24.109 1 94.5 214 ALA A C 1
ATOM 1634 O O . ALA A 1 214 ? 7.277 35.531 25 1 94.5 214 ALA A O 1
ATOM 1635 N N . ALA A 1 215 ? 5.652 35.781 23.469 1 92 215 ALA A N 1
ATOM 1636 C CA . ALA A 1 215 ? 5.34 37.125 23.859 1 92 215 ALA A CA 1
ATOM 1637 C C . ALA A 1 215 ? 4.465 37.156 25.109 1 92 215 ALA A C 1
ATOM 1639 O O . ALA A 1 215 ? 3.932 36.125 25.531 1 92 215 ALA A O 1
ATOM 1640 N N . ALA A 1 216 ? 4.504 38.375 25.719 1 89.75 216 ALA A N 1
ATOM 1641 C CA . ALA A 1 216 ? 3.588 38.562 26.844 1 89.75 216 ALA A CA 1
ATOM 1642 C C . ALA A 1 216 ? 2.143 38.312 26.406 1 89.75 216 ALA A C 1
ATOM 1644 O O . ALA A 1 216 ? 1.702 38.812 25.375 1 89.75 216 ALA A O 1
ATOM 1645 N N . GLY A 1 217 ? 1.413 37.5 27.141 1 91.06 217 GLY A N 1
ATOM 1646 C CA . GLY A 1 217 ? 0.015 37.219 26.844 1 91.06 217 GLY A CA 1
ATOM 1647 C C . GLY A 1 217 ? -0.174 36.156 25.781 1 91.06 217 GLY A C 1
ATOM 1648 O O . GLY A 1 217 ? -1.299 35.906 25.344 1 91.06 217 GLY A O 1
ATOM 1649 N N . ALA A 1 218 ? 0.909 35.594 25.328 1 93.94 218 ALA A N 1
ATOM 1650 C CA . ALA A 1 218 ? 0.811 34.562 24.297 1 93.94 218 ALA A CA 1
ATOM 1651 C C . ALA A 1 218 ? -0 33.375 24.797 1 93.94 218 ALA A C 1
ATOM 1653 O O . ALA A 1 218 ? -0.039 33.094 26 1 93.94 218 ALA A O 1
ATOM 1654 N N . LYS A 1 219 ? -0.73 32.656 23.906 1 90.88 219 LYS A N 1
ATOM 1655 C CA . LYS A 1 219 ? -1.488 31.453 24.188 1 90.88 219 LYS A CA 1
ATOM 1656 C C . LYS A 1 219 ? -0.753 30.219 23.703 1 90.88 219 LYS A C 1
ATOM 1658 O O . LYS A 1 219 ? 0.002 30.281 22.719 1 90.88 219 LYS A O 1
ATOM 1663 N N . THR A 1 220 ? -1.041 29.125 24.406 1 90.19 220 THR A N 1
ATOM 1664 C CA . THR A 1 220 ? -0.467 27.875 23.953 1 90.19 220 THR A CA 1
ATOM 1665 C C . THR A 1 220 ? -1.157 27.391 22.672 1 90.19 220 THR A C 1
ATOM 1667 O O . THR A 1 220 ? -2.305 27.766 22.406 1 90.19 220 THR A O 1
ATOM 1670 N N . ILE A 1 221 ? -0.474 26.656 21.875 1 89.38 221 ILE A N 1
ATOM 1671 C CA . ILE A 1 221 ? -1.062 26.047 20.688 1 89.38 221 ILE A CA 1
ATOM 1672 C C . ILE A 1 221 ? -2.287 25.219 21.094 1 89.38 221 ILE A C 1
ATOM 1674 O O . ILE A 1 221 ? -3.291 25.203 20.375 1 89.38 221 ILE A O 1
ATOM 1678 N N . ARG A 1 222 ? -2.186 24.547 22.203 1 84.62 222 ARG A N 1
ATOM 1679 C CA . ARG A 1 222 ? -3.318 23.797 22.719 1 84.62 222 ARG A CA 1
ATOM 1680 C C . ARG A 1 222 ? -4.566 24.656 22.812 1 84.62 222 ARG A C 1
ATOM 1682 O O . ARG A 1 222 ? -5.652 24.25 22.406 1 84.62 222 ARG A O 1
ATOM 1689 N N . GLU A 1 223 ? -4.414 25.844 23.359 1 83.75 223 GLU A N 1
ATOM 1690 C CA . GLU A 1 223 ? -5.523 26.781 23.516 1 83.75 223 GLU A CA 1
ATOM 1691 C C . GLU A 1 223 ? -6.055 27.25 22.172 1 83.75 223 GLU A C 1
ATOM 1693 O O . GLU A 1 223 ? -7.262 27.438 22 1 83.75 223 GLU A O 1
ATOM 1698 N N . LEU A 1 224 ? -5.172 27.469 21.312 1 83.69 224 LEU A N 1
ATOM 1699 C CA . LEU A 1 224 ? -5.543 28.016 20 1 83.69 224 LEU A CA 1
ATOM 1700 C C . LEU A 1 224 ? -6.387 27.016 19.219 1 83.69 224 LEU A C 1
ATOM 1702 O O . LEU A 1 224 ? -7.266 27.406 18.453 1 83.69 224 LEU A O 1
ATOM 1706 N N . ILE A 1 225 ? -6.098 25.719 19.359 1 80.62 225 ILE A N 1
ATOM 1707 C CA . ILE A 1 225 ? -6.82 24.719 18.578 1 80.62 225 ILE A CA 1
ATOM 1708 C C . ILE A 1 225 ? -8.07 24.281 19.344 1 80.62 225 ILE A C 1
ATOM 1710 O O . ILE A 1 225 ? -8.789 23.391 18.891 1 80.62 225 ILE A O 1
ATOM 1714 N N . GLY A 1 226 ? -8.602 24.969 20.375 1 68.56 226 GLY A N 1
ATOM 1715 C CA . GLY A 1 226 ? -9.844 24.75 21.094 1 68.56 226 GLY A CA 1
ATOM 1716 C C . GLY A 1 226 ? -9.719 23.734 22.203 1 68.56 226 GLY A C 1
ATOM 1717 O O . GLY A 1 226 ? -10.719 23.312 22.797 1 68.56 226 GLY A O 1
ATOM 1718 N N . GLY A 1 227 ? -8.57 23.531 22.812 1 60.56 227 GLY A N 1
ATOM 1719 C CA . GLY A 1 227 ? -8.289 22.844 24.062 1 60.56 227 GLY A CA 1
ATOM 1720 C C . GLY A 1 227 ? -8.531 21.344 23.984 1 60.56 227 GLY A C 1
ATOM 1721 O O . GLY A 1 227 ? -8.203 20.609 24.922 1 60.56 227 GLY A O 1
ATOM 1722 N N . ALA A 1 228 ? -9.656 20.859 23.234 1 47.84 228 ALA A N 1
ATOM 1723 C CA . ALA A 1 228 ? -10.148 19.516 23.484 1 47.84 228 ALA A CA 1
ATOM 1724 C C . ALA A 1 228 ? -9.125 18.469 23.031 1 47.84 228 ALA A C 1
ATOM 1726 O O . ALA A 1 228 ? -8.727 18.438 21.859 1 47.84 228 ALA A O 1
ATOM 1727 N N . LEU A 1 229 ? -8.219 18.188 23.922 1 48.75 229 LEU A N 1
ATOM 1728 C CA . LEU A 1 229 ? -7.387 17.016 23.656 1 48.75 229 LEU A CA 1
ATOM 1729 C C . LEU A 1 229 ? -8.211 15.875 23.078 1 48.75 229 LEU A C 1
ATOM 1731 O O . LEU A 1 229 ? -9.289 15.562 23.578 1 48.75 229 LEU A O 1
ATOM 1735 N N . PRO A 1 230 ? -8.094 15.641 21.906 1 43.38 230 PRO A N 1
ATOM 1736 C CA . PRO A 1 230 ? -8.883 14.445 21.609 1 43.38 230 PRO A CA 1
ATOM 1737 C C . PRO A 1 230 ? -8.734 13.359 22.672 1 43.38 230 PRO A C 1
ATOM 1739 O O . PRO A 1 230 ? -7.691 13.266 23.312 1 43.38 230 PRO A O 1
ATOM 1742 N N . PRO A 1 231 ? -9.844 13.094 23.406 1 39.5 231 PRO A N 1
ATOM 1743 C CA . PRO A 1 231 ? -9.602 11.977 24.328 1 39.5 231 PRO A CA 1
ATOM 1744 C C . PRO A 1 231 ? -8.562 10.992 23.797 1 39.5 231 PRO A C 1
ATOM 1746 O O . PRO A 1 231 ? -8.391 10.859 22.578 1 39.5 231 PRO A O 1
ATOM 1749 N N . ALA A 1 232 ? -7.492 10.82 24.781 1 38.25 232 ALA A N 1
ATOM 1750 C CA . ALA A 1 232 ? -6.367 9.898 24.625 1 38.25 232 ALA A CA 1
ATOM 1751 C C . ALA A 1 232 ? -6.68 8.805 23.625 1 38.25 232 ALA A C 1
ATOM 1753 O O . ALA A 1 232 ? -5.805 8.398 22.844 1 38.25 232 ALA A O 1
ATOM 1754 N N . THR A 1 233 ? -7.695 8.016 24.047 1 36.75 233 THR A N 1
ATOM 1755 C CA . THR A 1 233 ? -7.867 6.719 23.406 1 36.75 233 THR A CA 1
ATOM 1756 C C . THR A 1 233 ? -8.773 6.832 22.188 1 36.75 233 THR A C 1
ATOM 1758 O O . THR A 1 233 ? -9.992 6.91 22.312 1 36.75 233 THR A O 1
ATOM 1761 N N . SER A 1 234 ? -8.68 7.895 21.484 1 39.44 234 SER A N 1
ATOM 1762 C CA . SER A 1 234 ? -9.461 7.688 20.281 1 39.44 234 SER A CA 1
ATOM 1763 C C . SER A 1 234 ? -9.219 6.297 19.703 1 39.44 234 SER A C 1
ATOM 1765 O O . SER A 1 234 ? -8.102 5.961 19.312 1 39.44 234 SER A O 1
ATOM 1767 N N . THR A 1 235 ? -9.625 5.434 20.359 1 40.28 235 THR A N 1
ATOM 1768 C CA . THR A 1 235 ? -9.609 4.109 19.75 1 40.28 235 THR A CA 1
ATOM 1769 C C . THR A 1 235 ? -9.898 4.207 18.25 1 40.28 235 THR A C 1
ATOM 1771 O O . THR A 1 235 ? -10.891 4.824 17.844 1 40.28 235 THR A O 1
ATOM 1774 N N . ALA A 1 236 ? -8.953 4.598 17.422 1 47.19 236 ALA A N 1
ATOM 1775 C CA . ALA A 1 236 ? -9.078 4.355 15.984 1 47.19 236 ALA A CA 1
ATOM 1776 C C . ALA A 1 236 ? -10.305 3.496 15.68 1 47.19 236 ALA A C 1
ATOM 1778 O O . ALA A 1 236 ? -10.414 2.369 16.172 1 47.19 236 ALA A O 1
ATOM 1779 N N . GLY A 1 237 ? -11.547 4.227 15.688 1 62.34 237 GLY A N 1
ATOM 1780 C CA . GLY A 1 237 ? -12.797 3.488 15.617 1 62.34 237 GLY A CA 1
ATOM 1781 C C . GLY A 1 237 ? -12.906 2.625 14.375 1 62.34 237 GLY A C 1
ATOM 1782 O O . GLY A 1 237 ? -12.062 2.701 13.477 1 62.34 237 GLY A O 1
ATOM 1783 N N . PRO A 1 238 ? -13.641 1.731 14.375 1 83 238 PRO A N 1
ATOM 1784 C CA . PRO A 1 238 ? -13.938 0.713 13.359 1 83 238 PRO A CA 1
ATOM 1785 C C . PRO A 1 238 ? -14.508 1.307 12.078 1 83 238 PRO A C 1
ATOM 1787 O O . PRO A 1 238 ? -14.75 0.58 11.109 1 83 238 PRO A O 1
ATOM 1790 N N . VAL A 1 239 ? -14.531 2.816 12.102 1 89.56 239 VAL A N 1
ATOM 1791 C CA . VAL A 1 239 ? -15.18 3.461 10.961 1 89.56 239 VAL A CA 1
ATOM 1792 C C . VAL A 1 239 ? -14.125 4.113 10.07 1 89.56 239 VAL A C 1
ATOM 1794 O O . VAL A 1 239 ? -13.195 4.754 10.562 1 89.56 239 VAL A O 1
ATOM 1797 N N . TYR A 1 240 ? -14.219 3.926 8.766 1 89.94 240 TYR A N 1
ATOM 1798 C CA . TYR A 1 240 ? -13.188 4.461 7.883 1 89.94 240 TYR A CA 1
ATOM 1799 C C . TYR A 1 240 ? -13.773 4.852 6.531 1 89.94 240 TYR A C 1
ATOM 1801 O O . TYR A 1 240 ? -14.836 4.355 6.141 1 89.94 240 TYR A O 1
ATOM 1809 N N . LEU A 1 241 ? -13.109 5.805 5.852 1 91 241 LEU A N 1
ATOM 1810 C CA . LEU A 1 241 ? -13.461 6.184 4.484 1 91 241 LEU A CA 1
ATOM 1811 C C . LEU A 1 241 ? -12.984 5.129 3.49 1 91 241 LEU A C 1
ATOM 1813 O O . LEU A 1 241 ? -11.781 4.875 3.373 1 91 241 LEU A O 1
ATOM 1817 N N . GLU A 1 242 ? -13.938 4.547 2.838 1 93.56 242 GLU A N 1
ATOM 1818 C CA . GLU A 1 242 ? -13.633 3.34 2.072 1 93.56 242 GLU A CA 1
ATOM 1819 C C . GLU A 1 242 ? -13.43 3.66 0.595 1 93.56 242 GLU A C 1
ATOM 1821 O O . GLU A 1 242 ? -12.453 3.225 -0.011 1 93.56 242 GLU A O 1
ATOM 1826 N N . ARG A 1 243 ? -14.406 4.262 -0.068 1 95.5 243 ARG A N 1
ATOM 1827 C CA . ARG A 1 243 ? -14.391 4.586 -1.49 1 95.5 243 ARG A CA 1
ATOM 1828 C C . ARG A 1 243 ? -15.258 5.805 -1.785 1 95.5 243 ARG A C 1
ATOM 1830 O O . ARG A 1 243 ? -15.977 6.285 -0.907 1 95.5 243 ARG A O 1
ATOM 1837 N N . ALA A 1 244 ? -15.125 6.309 -3.062 1 94.94 244 ALA A N 1
ATOM 1838 C CA . ALA A 1 244 ? -15.984 7.43 -3.447 1 94.94 244 ALA A CA 1
ATOM 1839 C C . ALA A 1 244 ? -16.219 7.441 -4.953 1 94.94 244 ALA A C 1
ATOM 1841 O O . ALA A 1 244 ? -15.398 6.945 -5.727 1 94.94 244 ALA A O 1
ATOM 1842 N N . LEU A 1 245 ? -17.391 7.852 -5.281 1 95.06 245 LEU A N 1
ATOM 1843 C CA . LEU A 1 245 ? -17.656 8.289 -6.652 1 95.06 245 LEU A CA 1
ATOM 1844 C C . LEU A 1 245 ? -17.141 9.703 -6.875 1 95.06 245 LEU A C 1
ATOM 1846 O O . LEU A 1 245 ? -17.859 10.68 -6.629 1 95.06 245 LEU A O 1
ATOM 1850 N N . LEU A 1 246 ? -15.922 9.836 -7.312 1 90.5 246 LEU A N 1
ATOM 1851 C CA . LEU A 1 246 ? -15.242 11.125 -7.41 1 90.5 246 LEU A CA 1
ATOM 1852 C C . LEU A 1 246 ? -15.742 11.914 -8.617 1 90.5 246 LEU A C 1
ATOM 1854 O O . LEU A 1 246 ? -15.914 13.133 -8.539 1 90.5 246 LEU A O 1
ATOM 1858 N N . ASN A 1 247 ? -15.977 11.227 -9.688 1 90.19 247 ASN A N 1
ATOM 1859 C CA . ASN A 1 247 ? -16.344 11.82 -10.969 1 90.19 247 ASN A CA 1
ATOM 1860 C C . ASN A 1 247 ? -17.562 11.133 -11.57 1 90.19 247 ASN A C 1
ATOM 1862 O O . ASN A 1 247 ? -17.438 10.344 -12.508 1 90.19 247 ASN A O 1
ATOM 1866 N N . PRO A 1 248 ? -18.781 11.484 -11.055 1 90.75 248 PRO A N 1
ATOM 1867 C CA . PRO A 1 248 ? -20 10.914 -11.625 1 90.75 248 PRO A CA 1
ATOM 1868 C C . PRO A 1 248 ? -20.234 11.344 -13.078 1 90.75 248 PRO A C 1
ATOM 1870 O O . PRO A 1 248 ? -19.562 12.258 -13.562 1 90.75 248 PRO A O 1
ATOM 1873 N N . ALA A 1 249 ? -21.078 10.555 -13.695 1 86.31 249 ALA A N 1
ATOM 1874 C CA . ALA A 1 249 ? -21.453 10.969 -15.039 1 86.31 249 ALA A CA 1
ATOM 1875 C C . ALA A 1 249 ? -22.156 12.328 -15.023 1 86.31 249 ALA A C 1
ATOM 1877 O O . ALA A 1 249 ? -23 12.586 -14.164 1 86.31 249 ALA A O 1
ATOM 1878 N N . GLY A 1 250 ? -21.812 13.211 -15.938 1 80.44 250 GLY A N 1
ATOM 1879 C CA . GLY A 1 250 ? -22.391 14.547 -15.961 1 80.44 250 GLY A CA 1
ATOM 1880 C C . GLY A 1 250 ? -21.719 15.492 -14.977 1 80.44 250 GLY A C 1
ATOM 1881 O O . GLY A 1 250 ? -20.547 15.344 -14.664 1 80.44 250 GLY A O 1
ATOM 1882 N N . PRO A 1 251 ? -22.438 16.547 -14.664 1 75.75 251 PRO A N 1
ATOM 1883 C CA . PRO A 1 251 ? -21.859 17.469 -13.688 1 75.75 251 PRO A CA 1
ATOM 1884 C C . PRO A 1 251 ? -21.609 16.797 -12.328 1 75.75 251 PRO A C 1
ATOM 1886 O O . PRO A 1 251 ? -22.422 16.016 -11.859 1 75.75 251 PRO A O 1
ATOM 1889 N N . ASP A 1 252 ? -20.516 17 -11.664 1 75.06 252 ASP A N 1
ATOM 1890 C CA . ASP A 1 252 ? -20.062 16.312 -10.453 1 75.06 252 ASP A CA 1
ATOM 1891 C C . ASP A 1 252 ? -20.891 16.75 -9.242 1 75.06 252 ASP A C 1
ATOM 1893 O O . ASP A 1 252 ? -21.375 15.906 -8.484 1 75.06 252 ASP A O 1
ATOM 1897 N N . ALA A 1 253 ? -20.938 18.203 -9.219 1 71.38 253 ALA A N 1
ATOM 1898 C CA . ALA A 1 253 ? -21.484 18.734 -7.973 1 71.38 253 ALA A CA 1
ATOM 1899 C C . ALA A 1 253 ? -22.859 18.172 -7.691 1 71.38 253 ALA A C 1
ATOM 1901 O O . ALA A 1 253 ? -23.734 18.188 -8.562 1 71.38 253 ALA A O 1
ATOM 1902 N N . GLY A 1 254 ? -23.016 17.641 -6.531 1 82.56 254 GLY A N 1
ATOM 1903 C CA . GLY A 1 254 ? -24.297 17.094 -6.086 1 82.56 254 GLY A CA 1
ATOM 1904 C C . GLY A 1 254 ? -24.469 15.633 -6.43 1 82.56 254 GLY A C 1
ATOM 1905 O O . GLY A 1 254 ? -25.5 15.039 -6.109 1 82.56 254 GLY A O 1
ATOM 1906 N N . ARG A 1 255 ? -23.531 15.031 -7.105 1 90.69 255 ARG A N 1
ATOM 1907 C CA . ARG A 1 255 ? -23.703 13.641 -7.527 1 90.69 255 ARG A CA 1
ATOM 1908 C C . ARG A 1 255 ? -22.578 12.766 -7.004 1 90.69 255 ARG A C 1
ATOM 1910 O O . ARG A 1 255 ? -22.5 11.578 -7.332 1 90.69 255 ARG A O 1
ATOM 1917 N N . GLU A 1 256 ? -21.688 13.406 -6.215 1 95.25 256 GLU A N 1
ATOM 1918 C CA . GLU A 1 256 ? -20.609 12.633 -5.605 1 95.25 256 GLU A CA 1
ATOM 1919 C C . GLU A 1 256 ? -21.109 11.812 -4.422 1 95.25 256 GLU A C 1
ATOM 1921 O O . GLU A 1 256 ? -22.094 12.18 -3.779 1 95.25 256 GLU A O 1
ATOM 1926 N N . VAL A 1 257 ? -20.516 10.664 -4.266 1 96.62 257 VAL A N 1
ATOM 1927 C CA . VAL A 1 257 ? -20.906 9.766 -3.191 1 96.62 257 VAL A CA 1
ATOM 1928 C C . VAL A 1 257 ? -19.672 9.266 -2.449 1 96.62 257 VAL A C 1
ATOM 1930 O O . VAL A 1 257 ? -18.688 8.883 -3.074 1 96.62 257 VAL A O 1
ATOM 1933 N N . VAL A 1 258 ? -19.703 9.352 -1.125 1 96.88 258 VAL A N 1
ATOM 1934 C CA . VAL A 1 258 ? -18.656 8.781 -0.282 1 96.88 258 VAL A CA 1
ATOM 1935 C C . VAL A 1 258 ? -19.188 7.516 0.398 1 96.88 258 VAL A C 1
ATOM 1937 O O . VAL A 1 258 ? -20.312 7.488 0.878 1 96.88 258 VAL A O 1
ATOM 1940 N N . VAL A 1 259 ? -18.391 6.48 0.385 1 97.88 259 VAL A N 1
ATOM 1941 C CA . VAL A 1 259 ? -18.734 5.242 1.079 1 97.88 259 VAL A CA 1
ATOM 1942 C C . VAL A 1 259 ? -17.922 5.125 2.361 1 97.88 259 VAL A C 1
ATOM 1944 O O . VAL A 1 259 ? -16.688 5.27 2.34 1 97.88 259 VAL A O 1
ATOM 1947 N N . ILE A 1 260 ? -18.609 4.918 3.455 1 95.75 260 ILE A N 1
ATOM 1948 C CA . ILE A 1 260 ? -18 4.727 4.766 1 95.75 260 ILE A CA 1
ATOM 1949 C C . ILE A 1 260 ? -18.156 3.27 5.195 1 95.75 260 ILE A C 1
ATOM 1951 O O . ILE A 1 260 ? -19.234 2.684 5.059 1 95.75 260 ILE A O 1
ATOM 1955 N N . GLY A 1 261 ? -17.078 2.672 5.613 1 95.06 261 GLY A N 1
ATOM 1956 C CA . GLY A 1 261 ? -17.094 1.284 6.047 1 95.06 261 GLY A CA 1
ATOM 1957 C C . GLY A 1 261 ? -16.969 1.131 7.551 1 95.06 261 GLY A C 1
ATOM 1958 O O . GLY A 1 261 ? -16.578 2.07 8.242 1 95.06 261 GLY A O 1
ATOM 1959 N N . ASN A 1 262 ? -17.359 -0.054 8.047 1 93.81 262 ASN A N 1
ATOM 1960 C CA . ASN A 1 262 ? -17.328 -0.412 9.461 1 93.81 262 ASN A CA 1
ATOM 1961 C C . ASN A 1 262 ? -16.469 -1.641 9.719 1 93.81 262 ASN A C 1
ATOM 1963 O O . ASN A 1 262 ? -16.766 -2.729 9.219 1 93.81 262 ASN A O 1
ATOM 1967 N N . LEU A 1 263 ? -15.438 -1.517 10.531 1 91.25 263 LEU A N 1
ATOM 1968 C CA . LEU A 1 263 ? -14.594 -2.662 10.852 1 91.25 263 LEU A CA 1
ATOM 1969 C C . LEU A 1 263 ? -15.055 -3.33 12.148 1 91.25 263 LEU A C 1
ATOM 1971 O O . LEU A 1 263 ? -14.555 -4.398 12.508 1 91.25 263 LEU A O 1
ATOM 1975 N N . ALA A 1 264 ? -16.031 -2.725 12.789 1 90.56 264 ALA A N 1
ATOM 1976 C CA . ALA A 1 264 ? -16.547 -3.32 14.016 1 90.56 264 ALA A CA 1
ATOM 1977 C C . ALA A 1 264 ? -17.609 -4.379 13.711 1 90.56 264 ALA A C 1
ATOM 1979 O O . ALA A 1 264 ? -18.328 -4.27 12.711 1 90.56 264 ALA A O 1
ATOM 1980 N N . ASN A 1 265 ? -17.656 -5.383 14.539 1 92.62 265 ASN A N 1
ATOM 1981 C CA . ASN A 1 265 ? -18.766 -6.336 14.5 1 92.62 265 ASN A CA 1
ATOM 1982 C C . ASN A 1 265 ? -19.922 -5.883 15.383 1 92.62 265 ASN A C 1
ATOM 1984 O O . ASN A 1 265 ? -20.406 -6.648 16.203 1 92.62 265 ASN A O 1
ATOM 1988 N N . ALA A 1 266 ? -20.219 -4.684 15.289 1 92.88 266 ALA A N 1
ATOM 1989 C CA . ALA A 1 266 ? -21.312 -4.008 15.961 1 92.88 266 ALA A CA 1
ATOM 1990 C C . ALA A 1 266 ? -21.828 -2.828 15.141 1 92.88 266 ALA A C 1
ATOM 1992 O O . ALA A 1 266 ? -21.094 -2.273 14.32 1 92.88 266 ALA A O 1
ATOM 1993 N N . GLU A 1 267 ? -23.078 -2.516 15.422 1 94.5 267 GLU A N 1
ATOM 1994 C CA . GLU A 1 267 ? -23.641 -1.361 14.734 1 94.5 267 GLU A CA 1
ATOM 1995 C C . GLU A 1 267 ? -23.016 -0.061 15.219 1 94.5 267 GLU A C 1
ATOM 1997 O O . GLU A 1 267 ? -22.688 0.068 16.406 1 94.5 267 GLU A O 1
ATOM 2002 N N . THR A 1 268 ? -22.812 0.839 14.352 1 92.94 268 THR A N 1
ATOM 2003 C CA . THR A 1 268 ? -22.297 2.156 14.695 1 92.94 268 THR A CA 1
ATOM 2004 C C . THR A 1 268 ? -23.156 3.258 14.086 1 92.94 268 THR A C 1
ATOM 2006 O O . THR A 1 268 ? -23.141 3.465 12.867 1 92.94 268 THR A O 1
ATOM 2009 N N . PRO A 1 269 ? -23.891 3.965 14.891 1 94.62 269 PRO A N 1
ATOM 2010 C CA . PRO A 1 269 ? -24.625 5.109 14.359 1 94.62 269 PRO A CA 1
ATOM 2011 C C . PRO A 1 269 ? -23.719 6.238 13.891 1 94.62 269 PRO A C 1
ATOM 2013 O O . PRO A 1 269 ? -22.688 6.512 14.523 1 94.62 269 PRO A O 1
ATOM 2016 N N . LEU A 1 270 ? -24.062 6.898 12.766 1 95.25 270 LEU A N 1
ATOM 2017 C CA . LEU A 1 270 ? -23.188 7.922 12.195 1 95.25 270 LEU A CA 1
ATOM 2018 C C . LEU A 1 270 ? -23.812 9.305 12.344 1 95.25 270 LEU A C 1
ATOM 2020 O O . LEU A 1 270 ? -23.328 10.273 11.75 1 95.25 270 LEU A O 1
ATOM 2024 N N . ASP A 1 271 ? -24.906 9.352 13.148 1 95.5 271 ASP A N 1
ATOM 2025 C CA . ASP A 1 271 ? -25.547 10.656 13.312 1 95.5 271 ASP A CA 1
ATOM 2026 C C . ASP A 1 271 ? -24.562 11.672 13.891 1 95.5 271 ASP A C 1
ATOM 2028 O O . ASP A 1 271 ? -23.906 11.414 14.898 1 95.5 271 ASP A O 1
ATOM 2032 N N . GLY A 1 272 ? -24.453 12.789 13.219 1 94.19 272 GLY A N 1
ATOM 2033 C CA . GLY A 1 272 ? -23.625 13.883 13.695 1 94.19 272 GLY A CA 1
ATOM 2034 C C . GLY A 1 272 ? -22.188 13.805 13.211 1 94.19 272 GLY A C 1
ATOM 2035 O O . GLY A 1 272 ? -21.406 14.727 13.422 1 94.19 272 GLY A O 1
ATOM 2036 N N . TRP A 1 273 ? -21.797 12.711 12.602 1 93.69 273 TRP A N 1
ATOM 2037 C CA . TRP A 1 273 ? -20.469 12.633 12.023 1 93.69 273 TRP A CA 1
ATOM 2038 C C . TRP A 1 273 ? -20.312 13.609 10.867 1 93.69 273 TRP A C 1
ATOM 2040 O O . TRP A 1 273 ? -21.312 14.031 10.273 1 93.69 273 TRP A O 1
ATOM 2050 N N . GLN A 1 274 ? -19.078 13.969 10.57 1 91.06 274 GLN A N 1
ATOM 2051 C CA . GLN A 1 274 ? -18.859 15 9.562 1 91.06 274 GLN A CA 1
ATOM 2052 C C . GLN A 1 274 ? -17.797 14.57 8.547 1 91.06 274 GLN A C 1
ATOM 2054 O O . GLN A 1 274 ? -16.797 13.953 8.914 1 91.06 274 GLN A O 1
ATOM 2059 N N . LEU A 1 275 ? -18.156 14.852 7.27 1 93.56 275 LEU A N 1
ATOM 2060 C CA . LEU A 1 275 ? -17.172 14.836 6.195 1 93.56 275 LEU A CA 1
ATOM 2061 C C . LEU A 1 275 ? -16.656 16.234 5.898 1 93.56 275 LEU A C 1
ATOM 2063 O O . LEU A 1 275 ? -17.453 17.156 5.695 1 93.56 275 LEU A O 1
ATOM 2067 N N . VAL A 1 276 ? -15.32 16.375 5.957 1 84.69 276 VAL A N 1
ATOM 2068 C CA . VAL A 1 276 ? -14.711 17.688 5.746 1 84.69 276 VAL A CA 1
ATOM 2069 C C . VAL A 1 276 ? -13.75 17.625 4.562 1 84.69 276 VAL A C 1
ATOM 2071 O O . VAL A 1 276 ? -12.836 16.797 4.539 1 84.69 276 VAL A O 1
ATOM 2074 N N . ASP A 1 277 ? -14.047 18.484 3.566 1 84.44 277 ASP A N 1
ATOM 2075 C CA . ASP A 1 277 ? -13.164 18.453 2.4 1 84.44 277 ASP A CA 1
ATOM 2076 C C . ASP A 1 277 ? -11.992 19.406 2.57 1 84.44 277 ASP A C 1
ATOM 2078 O O . ASP A 1 277 ? -11.812 20 3.639 1 84.44 277 ASP A O 1
ATOM 2082 N N . ARG A 1 278 ? -11.164 19.547 1.546 1 68.5 278 ARG A N 1
ATOM 2083 C CA . ARG A 1 278 ? -9.906 20.281 1.594 1 68.5 278 ARG A CA 1
ATOM 2084 C C . ARG A 1 278 ? -10.156 21.781 1.809 1 68.5 278 ARG A C 1
ATOM 2086 O O . ARG A 1 278 ? -9.266 22.5 2.266 1 68.5 278 ARG A O 1
ATOM 2093 N N . ASN A 1 279 ? -11.367 22.25 1.481 1 71.75 279 ASN A N 1
ATOM 2094 C CA . ASN A 1 279 ? -11.727 23.656 1.65 1 71.75 279 ASN A CA 1
ATOM 2095 C C . ASN A 1 279 ? -12.516 23.875 2.938 1 71.75 279 ASN A C 1
ATOM 2097 O O . ASN A 1 279 ? -13.203 24.891 3.078 1 71.75 279 ASN A O 1
ATOM 2101 N N . ASN A 1 280 ? -12.531 22.906 3.73 1 72.69 280 ASN A N 1
ATOM 2102 C CA . ASN A 1 280 ? -13.188 22.938 5.031 1 72.69 280 ASN A CA 1
ATOM 2103 C C . ASN A 1 280 ? -14.703 23 4.895 1 72.69 280 ASN A C 1
ATOM 2105 O O . ASN A 1 280 ? -15.391 23.531 5.773 1 72.69 280 ASN A O 1
ATOM 2109 N N . ARG A 1 281 ? -15.227 22.688 3.748 1 88.5 281 ARG A N 1
ATOM 2110 C CA . ARG A 1 281 ? -16.672 22.5 3.639 1 88.5 281 ARG A CA 1
ATOM 2111 C C . ARG A 1 281 ? -17.109 21.219 4.352 1 88.5 281 ARG A C 1
ATOM 2113 O O . ARG A 1 281 ? -16.422 20.203 4.285 1 88.5 281 ARG A O 1
ATOM 2120 N N . VAL A 1 282 ? -18.219 21.297 5.02 1 91.12 282 VAL A N 1
ATOM 2121 C CA . VAL A 1 282 ? -18.609 20.234 5.922 1 91.12 282 VAL A CA 1
ATOM 2122 C C . VAL A 1 282 ? -19.953 19.641 5.48 1 91.12 282 VAL A C 1
ATOM 2124 O O . VAL A 1 282 ? -20.891 20.391 5.168 1 91.12 282 VAL A O 1
ATOM 2127 N N . THR A 1 283 ? -20.078 18.375 5.332 1 95.31 283 THR A N 1
ATOM 2128 C CA . THR A 1 283 ? -21.312 17.609 5.242 1 95.31 283 THR A CA 1
ATOM 2129 C C . THR A 1 283 ? -21.562 16.828 6.527 1 95.31 283 THR A C 1
ATOM 2131 O O . THR A 1 283 ? -20.75 15.992 6.914 1 95.31 283 THR A O 1
ATOM 2134 N N . THR A 1 284 ? -22.641 17.125 7.172 1 96.25 284 THR A N 1
ATOM 2135 C CA . THR A 1 284 ? -23.016 16.391 8.375 1 96.25 284 THR A CA 1
ATOM 2136 C C . THR A 1 284 ? -23.906 15.203 8.031 1 96.25 284 THR A C 1
ATOM 2138 O O . THR A 1 284 ? -24.906 15.359 7.309 1 96.25 284 THR A O 1
ATOM 2141 N N . ILE A 1 285 ? -23.531 14.062 8.508 1 96.38 285 ILE A N 1
ATOM 2142 C CA . ILE A 1 285 ? -24.281 12.836 8.234 1 96.38 285 ILE A CA 1
ATOM 2143 C C . ILE A 1 285 ? -25.469 12.727 9.18 1 96.38 285 ILE A C 1
ATOM 2145 O O . ILE A 1 285 ? -25.344 13 10.375 1 96.38 285 ILE A O 1
ATOM 2149 N N . ALA A 1 286 ? -26.594 12.367 8.625 1 96 286 ALA A N 1
ATOM 2150 C CA . ALA A 1 286 ? -27.812 12.188 9.43 1 96 286 ALA A CA 1
ATOM 2151 C C . ALA A 1 286 ? -28.547 10.914 9.016 1 96 286 ALA A C 1
ATOM 2153 O O . ALA A 1 286 ? -28.625 10.586 7.832 1 96 286 ALA A O 1
ATOM 2154 N N . GLY A 1 287 ? -29 10.164 10.023 1 95.25 287 GLY A N 1
ATOM 2155 C CA . GLY A 1 287 ? -29.953 9.078 9.797 1 95.25 287 GLY A CA 1
ATOM 2156 C C . GLY A 1 287 ? -29.297 7.832 9.219 1 95.25 287 GLY A C 1
ATOM 2157 O O . GLY A 1 287 ? -29.953 7.027 8.562 1 95.25 287 GLY A O 1
ATOM 2158 N N . LEU A 1 288 ? -28.062 7.695 9.258 1 96.25 288 LEU A N 1
ATOM 2159 C CA . LEU A 1 288 ? -27.375 6.516 8.734 1 96.25 288 LEU A CA 1
ATOM 2160 C C . LEU A 1 288 ? -26.75 5.699 9.867 1 96.25 288 LEU A C 1
ATOM 2162 O O . LEU A 1 288 ? -26.266 6.262 10.844 1 96.25 288 LEU A O 1
ATOM 2166 N N . THR A 1 289 ? -26.812 4.402 9.781 1 96.5 289 THR A N 1
ATOM 2167 C CA . THR A 1 289 ? -26.203 3.459 10.711 1 96.5 289 THR A CA 1
ATOM 2168 C C . THR A 1 289 ? -25.375 2.424 9.953 1 96.5 289 THR A C 1
ATOM 2170 O O . THR A 1 289 ? -25.828 1.844 8.969 1 96.5 289 THR A O 1
ATOM 2173 N N . LEU A 1 290 ? -24.125 2.27 10.398 1 95.5 290 LEU A N 1
ATOM 2174 C CA . LEU A 1 290 ? -23.281 1.211 9.859 1 95.5 290 LEU A CA 1
ATOM 2175 C C . LEU A 1 290 ? -23.625 -0.133 10.5 1 95.5 290 LEU A C 1
ATOM 2177 O O . LEU A 1 290 ? -23.609 -0.264 11.727 1 95.5 290 LEU A O 1
ATOM 2181 N N . ALA A 1 291 ? -24.047 -1.082 9.641 1 96.38 291 ALA A N 1
ATOM 2182 C CA . ALA A 1 291 ? -24.188 -2.453 10.125 1 96.38 291 ALA A CA 1
ATOM 2183 C C . ALA A 1 291 ? -22.828 -3.059 10.469 1 96.38 291 ALA A C 1
ATOM 2185 O O . ALA A 1 291 ? -21.781 -2.545 10.047 1 96.38 291 ALA A O 1
ATOM 2186 N N . PRO A 1 292 ? -22.844 -4.172 11.32 1 94.69 292 PRO A N 1
ATOM 2187 C CA . PRO A 1 292 ? -21.578 -4.875 11.555 1 94.69 292 PRO A CA 1
ATOM 2188 C C . PRO A 1 292 ? -20.875 -5.277 10.258 1 94.69 292 PRO A C 1
ATOM 2190 O O . PRO A 1 292 ? -21.438 -6.008 9.445 1 94.69 292 PRO A O 1
ATOM 2193 N N . GLY A 1 293 ? -19.672 -4.734 10.023 1 95.19 293 GLY A N 1
ATOM 2194 C CA . GLY A 1 293 ? -18.906 -5.043 8.836 1 95.19 293 GLY A CA 1
ATOM 2195 C C . GLY A 1 293 ? -19.438 -4.383 7.582 1 95.19 293 GLY A C 1
ATOM 2196 O O . GLY A 1 293 ? -18.875 -4.551 6.496 1 95.19 293 GLY A O 1
ATOM 2197 N N . GLY A 1 294 ? -20.438 -3.604 7.777 1 96 294 GLY A N 1
ATOM 2198 C CA . GLY A 1 294 ? -21.141 -3.07 6.621 1 96 294 GLY A CA 1
ATOM 2199 C C . GLY A 1 294 ? -20.594 -1.735 6.152 1 96 294 GLY A C 1
ATOM 2200 O O . GLY A 1 294 ? -19.547 -1.292 6.621 1 96 294 GLY A O 1
ATOM 2201 N N . SER A 1 295 ? -21.234 -1.181 5.137 1 97.12 295 SER A N 1
ATOM 2202 C CA . SER A 1 295 ? -20.906 0.132 4.586 1 97.12 295 SER A CA 1
ATOM 2203 C C . SER A 1 295 ? -22.156 0.949 4.324 1 97.12 295 SER A C 1
ATOM 2205 O O . SER A 1 295 ? -23.25 0.392 4.211 1 97.12 295 SER A O 1
ATOM 2207 N N . VAL A 1 296 ? -22.031 2.236 4.285 1 97.62 296 VAL A N 1
ATOM 2208 C CA . VAL A 1 296 ? -23.125 3.117 3.902 1 97.62 296 VAL A CA 1
ATOM 2209 C C . VAL A 1 296 ? -22.641 4.121 2.855 1 97.62 296 VAL A C 1
ATOM 2211 O O . VAL A 1 296 ? -21.469 4.461 2.811 1 97.62 296 VAL A O 1
ATOM 2214 N N . LEU A 1 297 ? -23.578 4.516 1.997 1 97.62 297 LEU A N 1
ATOM 2215 C CA . LEU A 1 297 ? -23.328 5.551 1 1 97.62 297 LEU A CA 1
ATOM 2216 C C . LEU A 1 297 ? -23.797 6.91 1.498 1 97.62 297 LEU A C 1
ATOM 2218 O O . LEU A 1 297 ? -24.922 7.035 2.006 1 97.62 297 LEU A O 1
ATOM 2222 N N . VAL A 1 298 ? -22.938 7.879 1.413 1 96.94 298 VAL A N 1
ATOM 2223 C CA . VAL A 1 298 ? -23.25 9.25 1.787 1 96.94 298 VAL A CA 1
ATOM 2224 C C . VAL A 1 298 ? -23.188 10.148 0.557 1 96.94 298 VAL A C 1
ATOM 2226 O O . VAL A 1 298 ? -22.094 10.547 0.129 1 96.94 298 VAL A O 1
ATOM 2229 N N . PRO A 1 299 ? -24.328 10.469 0.018 1 96 299 PRO A N 1
ATOM 2230 C CA . PRO A 1 299 ? -24.312 11.43 -1.091 1 96 299 PRO A CA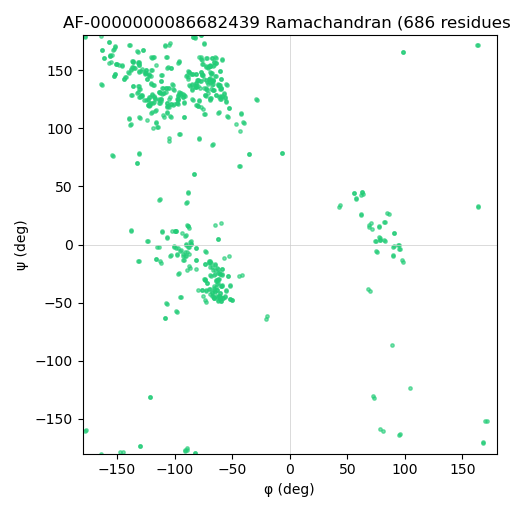 1
ATOM 2231 C C . PRO A 1 299 ? -23.859 12.82 -0.662 1 96 299 PRO A C 1
ATOM 2233 O O . PRO A 1 299 ? -24.219 13.281 0.423 1 96 299 PRO A O 1
ATOM 2236 N N . LEU A 1 300 ? -22.984 13.383 -1.414 1 95 300 LEU A N 1
ATOM 2237 C CA . LEU A 1 300 ? -22.625 14.789 -1.262 1 95 300 LEU A CA 1
ATOM 2238 C C . LEU A 1 300 ? -23.484 15.672 -2.154 1 95 300 LEU A C 1
ATOM 2240 O O . LEU A 1 300 ? -23.297 15.711 -3.371 1 95 300 LEU A O 1
ATOM 2244 N N . ASP A 1 301 ? -24.375 16.438 -1.598 1 90.19 301 ASP A N 1
ATOM 2245 C CA . ASP A 1 301 ? -25.438 17.109 -2.348 1 90.19 301 ASP A CA 1
ATOM 2246 C C . ASP A 1 301 ? -24.938 18.453 -2.904 1 90.19 301 ASP A C 1
ATOM 2248 O O . ASP A 1 301 ? -25.734 19.219 -3.455 1 90.19 301 ASP A O 1
ATOM 2252 N N . GLY A 1 302 ? -23.75 18.75 -2.699 1 88.81 302 GLY A N 1
ATOM 2253 C CA . GLY A 1 302 ? -23.188 19.969 -3.256 1 88.81 302 GLY A CA 1
ATOM 2254 C C . GLY A 1 302 ? -23.172 21.125 -2.268 1 88.81 302 GLY A C 1
ATOM 2255 O O . GLY A 1 302 ? -22.5 22.125 -2.496 1 88.81 302 GLY A O 1
ATOM 2256 N N . SER A 1 303 ? -23.875 21 -1.194 1 91.31 303 SER A N 1
ATOM 2257 C CA . SER A 1 303 ? -23.953 22.094 -0.233 1 91.31 303 SER A CA 1
ATOM 2258 C C . SER A 1 303 ? -22.797 22.031 0.766 1 91.31 303 SER A C 1
ATOM 2260 O O . SER A 1 303 ? -22.484 23.031 1.428 1 91.31 303 SER A O 1
ATOM 2262 N N . GLY A 1 304 ? -22.172 20.922 0.926 1 93.5 304 GLY A N 1
ATOM 2263 C CA . GLY A 1 304 ? -21.062 20.734 1.857 1 93.5 304 GLY A CA 1
ATOM 2264 C C . GLY A 1 304 ? -19.797 20.266 1.186 1 93.5 304 GLY A C 1
ATOM 2265 O O . GLY A 1 304 ? -19.344 20.875 0.203 1 93.5 304 GLY A O 1
ATOM 2266 N N . ALA A 1 305 ? -19.172 19.219 1.736 1 91.44 305 ALA A N 1
ATOM 2267 C CA . ALA A 1 305 ? -17.922 18.672 1.207 1 91.44 305 ALA A CA 1
ATOM 2268 C C . ALA A 1 305 ? -18.078 18.312 -0.271 1 91.44 305 ALA A C 1
ATOM 2270 O O . ALA A 1 305 ? -19.109 17.812 -0.7 1 91.44 305 ALA A O 1
ATOM 2271 N N . GLN A 1 306 ? -17.094 18.625 -1.003 1 90.38 306 GLN A N 1
ATOM 2272 C CA . GLN A 1 306 ? -16.984 18.297 -2.42 1 90.38 306 GLN A CA 1
ATOM 2273 C C . GLN A 1 306 ? -15.656 17.625 -2.73 1 90.38 306 GLN A C 1
ATOM 2275 O O . GLN A 1 306 ? -14.656 17.859 -2.045 1 90.38 306 GLN A O 1
ATOM 2280 N N . LEU A 1 307 ? -15.688 16.75 -3.754 1 89.38 307 LEU A N 1
ATOM 2281 C CA . LEU A 1 307 ? -14.492 16.016 -4.168 1 89.38 307 LEU A CA 1
ATOM 2282 C C . LEU A 1 307 ? -13.992 16.531 -5.512 1 89.38 307 LEU A C 1
ATOM 2284 O O . LEU A 1 307 ? -14.625 16.297 -6.547 1 89.38 307 LEU A O 1
ATOM 2288 N N . SER A 1 308 ? -12.883 17.203 -5.508 1 81.5 308 SER A N 1
ATOM 2289 C CA . SER A 1 308 ? -12.344 17.797 -6.727 1 81.5 308 SER A CA 1
ATOM 2290 C C . SER A 1 308 ? -11.773 16.75 -7.664 1 81.5 308 SER A C 1
ATOM 2292 O O . SER A 1 308 ? -11.117 15.805 -7.223 1 81.5 308 SER A O 1
ATOM 2294 N N . ASN A 1 309 ? -11.977 16.922 -9 1 83 309 ASN A N 1
ATOM 2295 C CA . ASN A 1 309 ? -11.406 16.031 -10 1 83 309 ASN A CA 1
ATOM 2296 C C . ASN A 1 309 ? -9.906 16.234 -10.148 1 83 309 ASN A C 1
ATOM 2298 O O . ASN A 1 309 ? -9.219 15.43 -10.773 1 83 309 ASN A O 1
ATOM 2302 N N . ASN A 1 310 ? -9.383 17.203 -9.5 1 71.69 310 ASN A N 1
ATOM 2303 C CA . ASN A 1 310 ? -7.949 17.469 -9.555 1 71.69 310 ASN A CA 1
ATOM 2304 C C . ASN A 1 310 ? -7.223 16.922 -8.336 1 71.69 310 ASN A C 1
ATOM 2306 O O . ASN A 1 310 ? -6.055 17.234 -8.102 1 71.69 310 ASN A O 1
ATOM 2310 N N . GLY A 1 311 ? -7.926 16.156 -7.648 1 71.12 311 GLY A N 1
ATOM 2311 C CA . GLY A 1 311 ? -7.363 15.602 -6.426 1 71.12 311 GLY A CA 1
ATOM 2312 C C . GLY A 1 311 ? -7.777 16.359 -5.184 1 71.12 311 GLY A C 1
ATOM 2313 O O . GLY A 1 311 ? -8.398 17.422 -5.277 1 71.12 311 GLY A O 1
ATOM 2314 N N . GLY A 1 312 ? -7.52 15.664 -4.031 1 73.38 312 GLY A N 1
ATOM 2315 C CA . GLY A 1 312 ? -7.883 16.297 -2.77 1 73.38 312 GLY A CA 1
ATOM 2316 C C . GLY A 1 312 ? -7.84 15.336 -1.592 1 73.38 312 GLY A C 1
ATOM 2317 O O . GLY A 1 312 ? -7.152 14.32 -1.637 1 73.38 312 GLY A O 1
ATOM 2318 N N . ASN A 1 313 ? -8.344 15.844 -0.561 1 75.62 313 ASN A N 1
ATOM 2319 C CA . ASN A 1 313 ? -8.43 15.055 0.663 1 75.62 313 ASN A CA 1
ATOM 2320 C C . ASN A 1 313 ? -9.82 15.125 1.278 1 75.62 313 ASN A C 1
ATOM 2322 O O . ASN A 1 313 ? -10.633 15.977 0.894 1 75.62 313 ASN A O 1
ATOM 2326 N N . LEU A 1 314 ? -10.117 14.172 2.018 1 83.75 314 LEU A N 1
ATOM 2327 C CA . LEU A 1 314 ? -11.375 14.07 2.756 1 83.75 314 LEU A CA 1
ATOM 2328 C C . LEU A 1 314 ? -11.133 13.57 4.176 1 83.75 314 LEU A C 1
ATOM 2330 O O . LEU A 1 314 ? -10.375 12.617 4.379 1 83.75 314 LEU A O 1
ATOM 2334 N N . MET A 1 315 ? -11.664 14.273 5.125 1 80.75 315 MET A N 1
ATOM 2335 C CA . MET A 1 315 ? -11.531 13.883 6.527 1 80.75 315 MET A CA 1
ATOM 2336 C C . MET A 1 315 ? -12.875 13.445 7.094 1 80.75 315 MET A C 1
ATOM 2338 O O . MET A 1 315 ? -13.922 13.977 6.715 1 80.75 315 MET A O 1
ATOM 2342 N N . LEU A 1 316 ? -12.898 12.523 7.953 1 85.88 316 LEU A N 1
ATOM 2343 C CA . LEU A 1 316 ? -14.047 12.062 8.719 1 85.88 316 LEU A CA 1
ATOM 2344 C C . LEU A 1 316 ? -13.898 12.414 10.195 1 85.88 316 LEU A C 1
ATOM 2346 O O . LEU A 1 316 ? -12.875 12.109 10.805 1 85.88 316 LEU A O 1
ATOM 2350 N N . ARG A 1 317 ? -14.859 13.094 10.742 1 81.06 317 ARG A N 1
ATOM 2351 C CA . ARG A 1 317 ? -14.883 13.461 12.148 1 81.06 317 ARG A CA 1
ATOM 2352 C C . ARG A 1 317 ? -16.109 12.883 12.852 1 81.06 317 ARG A C 1
ATOM 2354 O O . ARG A 1 317 ? -17.172 12.742 12.234 1 81.06 317 ARG A O 1
ATOM 2361 N N . ASP A 1 318 ? -15.945 12.609 14.117 1 82.12 318 ASP A N 1
ATOM 2362 C CA . ASP A 1 318 ? -17.109 12.18 14.891 1 82.12 318 ASP A CA 1
ATOM 2363 C C . ASP A 1 318 ? -17.938 13.375 15.352 1 82.12 318 ASP A C 1
ATOM 2365 O O . ASP A 1 318 ? -17.609 14.523 15.039 1 82.12 318 ASP A O 1
ATOM 2369 N N . PRO A 1 319 ? -19.062 13.125 16.047 1 81.25 319 PRO A N 1
ATOM 2370 C CA . PRO A 1 319 ? -19.953 14.234 16.406 1 81.25 319 PRO A CA 1
ATOM 2371 C C . PRO A 1 319 ? -19.281 15.242 17.344 1 81.25 319 PRO A C 1
ATOM 2373 O O . PRO A 1 319 ? -19.688 16.406 17.391 1 81.25 319 PRO A O 1
ATOM 2376 N N . ALA A 1 320 ? -18.312 14.812 17.953 1 71.94 320 ALA A N 1
ATOM 2377 C CA . ALA A 1 320 ? -17.609 15.711 18.859 1 71.94 320 ALA A CA 1
ATOM 2378 C C . ALA A 1 320 ? -16.516 16.484 18.125 1 71.94 320 ALA A C 1
ATOM 2380 O O . ALA A 1 320 ? -15.82 17.312 18.734 1 71.94 320 ALA A O 1
ATOM 2381 N N . GLY A 1 321 ? -16.344 16.203 16.828 1 69.5 321 GLY A N 1
ATOM 2382 C CA . GLY A 1 321 ? -15.367 16.922 16.031 1 69.5 321 GLY A CA 1
ATOM 2383 C C . GLY A 1 321 ? -14 16.25 16.031 1 69.5 321 GLY A C 1
ATOM 2384 O O . GLY A 1 321 ? -13.039 16.797 15.477 1 69.5 321 GLY A O 1
ATOM 2385 N N . ARG A 1 322 ? -13.977 15.07 16.562 1 70.75 322 ARG A N 1
ATOM 2386 C CA . ARG A 1 322 ? -12.703 14.359 16.609 1 70.75 322 ARG A CA 1
ATOM 2387 C C . ARG A 1 322 ? -12.398 13.688 15.273 1 70.75 322 ARG A C 1
ATOM 2389 O O . ARG A 1 322 ? -13.297 13.18 14.609 1 70.75 322 ARG A O 1
ATOM 2396 N N . HIS A 1 323 ? -11.031 13.695 15.062 1 72 323 HIS A N 1
ATOM 2397 C CA . HIS A 1 323 ? -10.562 13.055 13.844 1 72 323 HIS A CA 1
ATOM 2398 C C . HIS A 1 323 ? -10.742 11.539 13.906 1 72 323 HIS A C 1
ATOM 2400 O O . HIS A 1 323 ? -10.328 10.906 14.883 1 72 323 HIS A O 1
ATOM 2406 N N . VAL A 1 324 ? -11.406 10.969 12.945 1 76.62 324 VAL A N 1
ATOM 2407 C CA . VAL A 1 324 ? -11.625 9.531 12.867 1 76.62 324 VAL A CA 1
ATOM 2408 C C . VAL A 1 324 ? -10.758 8.93 11.766 1 76.62 324 VAL A C 1
ATOM 2410 O O . VAL A 1 324 ? -10.055 7.945 11.984 1 76.62 324 VAL A O 1
ATOM 2413 N N . ASP A 1 325 ? -10.844 9.539 10.578 1 82.06 325 ASP A N 1
ATOM 2414 C CA . ASP A 1 325 ? -10.133 9.016 9.414 1 82.06 325 ASP A CA 1
ATOM 2415 C C . ASP A 1 325 ? -9.883 10.125 8.383 1 82.06 325 ASP A C 1
ATOM 2417 O O . ASP A 1 325 ? -10.492 11.195 8.461 1 82.06 325 ASP A O 1
ATOM 2421 N N . ALA A 1 326 ? -8.93 9.82 7.477 1 78 326 ALA A N 1
ATOM 2422 C CA . ALA A 1 326 ? -8.648 10.727 6.375 1 78 326 ALA A CA 1
ATOM 2423 C C . ALA A 1 326 ? -8.125 9.969 5.156 1 78 326 ALA A C 1
ATOM 2425 O O . ALA A 1 326 ? -7.492 8.922 5.301 1 78 326 ALA A O 1
ATOM 2426 N N . VAL A 1 327 ? -8.492 10.516 4.004 1 81.62 327 VAL A N 1
ATOM 2427 C CA . VAL A 1 327 ? -7.992 9.938 2.762 1 81.62 327 VAL A CA 1
ATOM 2428 C C . VAL A 1 327 ? -7.516 11.047 1.828 1 81.62 327 VAL A C 1
ATOM 2430 O O . VAL A 1 327 ? -7.898 12.203 1.99 1 81.62 327 VAL A O 1
ATOM 2433 N N . VAL A 1 328 ? -6.566 10.703 0.985 1 73.25 328 VAL A N 1
ATOM 2434 C CA . VAL A 1 328 ? -6.113 11.555 -0.107 1 73.25 328 VAL A CA 1
ATOM 2435 C C . VAL A 1 328 ? -6.363 10.867 -1.444 1 73.25 328 VAL A C 1
ATOM 2437 O O . VAL A 1 328 ? -6.316 9.633 -1.532 1 73.25 328 VAL A O 1
ATOM 2440 N N . PHE A 1 329 ? -6.852 11.609 -2.424 1 76.38 329 PHE A N 1
ATOM 2441 C CA . PHE A 1 329 ? -7.027 11.102 -3.777 1 76.38 329 PHE A CA 1
ATOM 2442 C C . PHE A 1 329 ? -6.426 12.062 -4.797 1 76.38 329 PHE A C 1
ATOM 2444 O O . PHE A 1 329 ? -6.305 13.258 -4.535 1 76.38 329 PHE A O 1
ATOM 2451 N N . THR A 1 330 ? -6.051 11.562 -5.906 1 69.38 330 THR A N 1
ATOM 2452 C CA . THR A 1 330 ? -5.355 12.328 -6.93 1 69.38 330 THR A CA 1
ATOM 2453 C C . THR A 1 330 ? -6.266 12.586 -8.133 1 69.38 330 THR A C 1
ATOM 2455 O O . THR A 1 330 ? -7.359 12.023 -8.211 1 69.38 330 THR A O 1
ATOM 2458 N N . ALA A 1 331 ? -5.777 13.422 -9.039 1 75.69 331 ALA A N 1
ATOM 2459 C CA . ALA A 1 331 ? -6.484 13.648 -10.297 1 75.69 331 ALA A CA 1
ATOM 2460 C C . ALA A 1 331 ? -6.633 12.352 -11.078 1 75.69 331 ALA A C 1
ATOM 2462 O O . ALA A 1 331 ? -7.648 12.133 -11.75 1 75.69 331 ALA A O 1
ATOM 2463 N N . ASP A 1 332 ? -5.594 11.477 -11 1 74.62 332 ASP A N 1
ATOM 2464 C CA . ASP A 1 332 ? -5.652 10.195 -11.695 1 74.62 332 ASP A CA 1
ATOM 2465 C C . ASP A 1 332 ? -6.781 9.328 -11.148 1 74.62 332 ASP A C 1
ATOM 2467 O O . ASP A 1 332 ? -7.453 8.625 -11.906 1 74.62 332 ASP A O 1
ATOM 2471 N N . ASP A 1 333 ? -6.938 9.391 -9.875 1 78.69 333 ASP A N 1
ATOM 2472 C CA . ASP A 1 333 ? -8.055 8.672 -9.266 1 78.69 333 ASP A CA 1
ATOM 2473 C C . ASP A 1 333 ? -9.391 9.141 -9.836 1 78.69 333 ASP A C 1
ATOM 2475 O O . ASP A 1 333 ? -10.32 8.352 -9.984 1 78.69 333 ASP A O 1
ATOM 2479 N N . ALA A 1 334 ? -9.453 10.398 -10.125 1 81.69 334 ALA A N 1
ATOM 2480 C CA . ALA A 1 334 ? -10.719 11.008 -10.523 1 81.69 334 ALA A CA 1
ATOM 2481 C C . ALA A 1 334 ? -10.914 10.938 -12.039 1 81.69 334 ALA A C 1
ATOM 2483 O O . ALA A 1 334 ? -11.93 11.391 -12.562 1 81.69 334 ALA A O 1
ATOM 2484 N N . LYS A 1 335 ? -9.961 10.359 -12.742 1 79.38 335 LYS A N 1
ATOM 2485 C CA . LYS A 1 335 ? -10.023 10.328 -14.195 1 79.38 335 LYS A CA 1
ATOM 2486 C C . LYS A 1 335 ? -11.133 9.398 -14.68 1 79.38 335 LYS A C 1
ATOM 2488 O O . LYS A 1 335 ? -11.758 9.648 -15.711 1 79.38 335 LYS A O 1
ATOM 2493 N N . GLY A 1 336 ? -11.281 8.258 -13.945 1 77.75 336 GLY A N 1
ATOM 2494 C CA . GLY A 1 336 ? -12.336 7.352 -14.352 1 77.75 336 GLY A CA 1
ATOM 2495 C C . GLY A 1 336 ? -13.727 7.953 -14.211 1 77.75 336 GLY A C 1
ATOM 2496 O O . GLY A 1 336 ? -14.055 8.523 -13.172 1 77.75 336 GLY A O 1
ATOM 2497 N N . ASP A 1 337 ? -14.445 7.855 -15.297 1 82.31 337 ASP A N 1
ATOM 2498 C CA . ASP A 1 337 ? -15.789 8.422 -15.281 1 82.31 337 ASP A CA 1
ATOM 2499 C C . ASP A 1 337 ? -16.797 7.434 -14.703 1 82.31 337 ASP A C 1
ATOM 2501 O O . ASP A 1 337 ? -16.797 6.258 -15.078 1 82.31 337 ASP A O 1
ATOM 2505 N N . ASP A 1 338 ? -17.609 8 -13.812 1 90.62 338 ASP A N 1
ATOM 2506 C CA . ASP A 1 338 ? -18.797 7.336 -13.289 1 90.62 338 ASP A CA 1
ATOM 2507 C C . ASP A 1 338 ? -18.438 5.98 -12.672 1 90.62 338 ASP A C 1
ATOM 2509 O O . ASP A 1 338 ? -19.078 4.973 -12.969 1 90.62 338 ASP A O 1
ATOM 2513 N N . ARG A 1 339 ? -17.391 5.953 -11.914 1 90.62 339 ARG A N 1
ATOM 2514 C CA . ARG A 1 339 ? -16.984 4.77 -11.164 1 90.62 339 ARG A CA 1
ATOM 2515 C C . ARG A 1 339 ? -16.469 5.148 -9.781 1 90.62 339 ARG A C 1
ATOM 2517 O O . ARG A 1 339 ? -15.93 6.238 -9.586 1 90.62 339 ARG A O 1
ATOM 2524 N N . PHE A 1 340 ? -16.672 4.281 -8.867 1 92.88 340 PHE A N 1
ATOM 2525 C CA . PHE A 1 340 ? -16.141 4.488 -7.527 1 92.88 340 PHE A CA 1
ATOM 2526 C C . PHE A 1 340 ? -14.648 4.188 -7.484 1 92.88 340 PHE A C 1
ATOM 2528 O O . PHE A 1 340 ? -14.156 3.346 -8.234 1 92.88 340 PHE A O 1
ATOM 2535 N N . VAL A 1 341 ? -13.992 4.859 -6.676 1 89.25 341 VAL A N 1
ATOM 2536 C CA . VAL A 1 341 ? -12.562 4.676 -6.449 1 89.25 341 VAL A CA 1
ATOM 2537 C C . VAL A 1 341 ? -12.32 4.25 -5 1 89.25 341 VAL A C 1
ATOM 2539 O O . VAL A 1 341 ? -12.789 4.906 -4.07 1 89.25 341 VAL A O 1
ATOM 2542 N N . ARG A 1 342 ? -11.656 3.086 -4.812 1 89.44 342 ARG A N 1
ATOM 2543 C CA . ARG A 1 342 ? -11.227 2.652 -3.486 1 89.44 342 ARG A CA 1
ATOM 2544 C C . ARG A 1 342 ? -10.047 3.482 -2.994 1 89.44 342 ARG A C 1
ATOM 2546 O O . ARG A 1 342 ? -9.023 3.592 -3.682 1 89.44 342 ARG A O 1
ATOM 2553 N N . PHE A 1 343 ? -10.219 4.031 -1.754 1 85.12 343 PHE A N 1
ATOM 2554 C CA . PHE A 1 343 ? -9.141 4.863 -1.245 1 85.12 343 PHE A CA 1
ATOM 2555 C C . PHE A 1 343 ? -7.941 4.012 -0.841 1 85.12 343 PHE A C 1
ATOM 2557 O O . PHE A 1 343 ? -8.109 2.941 -0.248 1 85.12 343 PHE A O 1
ATOM 2564 N N . SER A 1 344 ? -6.793 4.488 -1.285 1 70.75 344 SER A N 1
ATOM 2565 C CA . SER A 1 344 ? -5.566 3.844 -0.826 1 70.75 344 SER A CA 1
ATOM 2566 C C . SER A 1 344 ? -5.273 4.188 0.631 1 70.75 344 SER A C 1
ATOM 2568 O O . SER A 1 344 ? -5.516 5.312 1.069 1 70.75 344 SER A O 1
ATOM 2570 N N . ARG A 1 345 ? -4.898 3.076 1.377 1 64.44 345 ARG A N 1
ATOM 2571 C CA . ARG A 1 345 ? -4.555 3.307 2.777 1 64.44 345 ARG A CA 1
ATOM 2572 C C . ARG A 1 345 ? -3.168 2.76 3.1 1 64.44 345 ARG A C 1
ATOM 2574 O O . ARG A 1 345 ? -2.738 1.762 2.518 1 64.44 345 ARG A O 1
ATOM 2581 N N . MET B 1 1 ? 19.531 -26.141 -22.953 1 78.62 1 MET B N 1
ATOM 2582 C CA . MET B 1 1 ? 19.109 -26.047 -21.562 1 78.62 1 MET B CA 1
ATOM 2583 C C . MET B 1 1 ? 19.547 -24.719 -20.953 1 78.62 1 MET B C 1
ATOM 2585 O O . MET B 1 1 ? 20.578 -24.156 -21.328 1 78.62 1 MET B O 1
ATOM 2589 N N . VAL B 1 2 ? 18.641 -24.219 -20.031 1 81.19 2 VAL B N 1
ATOM 2590 C CA . VAL B 1 2 ? 19 -22.938 -19.406 1 81.19 2 VAL B CA 1
ATOM 2591 C C . VAL B 1 2 ? 20.328 -23.078 -18.656 1 81.19 2 VAL B C 1
ATOM 2593 O O . VAL B 1 2 ? 20.578 -24.109 -18.031 1 81.19 2 VAL B O 1
ATOM 2596 N N . SER B 1 3 ? 21.25 -22.172 -18.797 1 80.94 3 SER B N 1
ATOM 2597 C CA . SER B 1 3 ? 22.562 -22.172 -18.156 1 80.94 3 SER B CA 1
ATOM 2598 C C . SER B 1 3 ? 22.547 -21.328 -16.891 1 80.94 3 SER B C 1
ATOM 2600 O O . SER B 1 3 ? 21.609 -20.562 -16.641 1 80.94 3 SER B O 1
ATOM 2602 N N . ASN B 1 4 ? 23.578 -21.672 -15.938 1 89.56 4 ASN B N 1
ATOM 2603 C CA . ASN B 1 4 ? 23.797 -20.891 -14.719 1 89.56 4 ASN B CA 1
ATOM 2604 C C . ASN B 1 4 ? 22.562 -20.953 -13.805 1 89.56 4 ASN B C 1
ATOM 2606 O O . ASN B 1 4 ? 22.109 -19.922 -13.312 1 89.56 4 ASN B O 1
ATOM 2610 N N . TYR B 1 5 ? 22.062 -22.156 -13.719 1 94.44 5 TYR B N 1
ATOM 2611 C CA . TYR B 1 5 ? 20.875 -22.375 -12.914 1 94.44 5 TYR B CA 1
ATOM 2612 C C . TYR B 1 5 ? 21.219 -22.406 -11.43 1 94.44 5 TYR B C 1
ATOM 2614 O O . TYR B 1 5 ? 22.25 -22.938 -11.031 1 94.44 5 TYR B O 1
ATOM 2622 N N . GLY B 1 6 ? 20.375 -21.828 -10.656 1 95.5 6 GLY B N 1
ATOM 2623 C CA . GLY B 1 6 ? 20.562 -21.844 -9.211 1 95.5 6 GLY B CA 1
ATOM 2624 C C . GLY B 1 6 ? 19.422 -21.156 -8.461 1 95.5 6 GLY B C 1
ATOM 2625 O O . GLY B 1 6 ? 18.281 -21.141 -8.938 1 95.5 6 GLY B O 1
ATOM 2626 N N . VAL B 1 7 ? 19.734 -20.797 -7.246 1 96.69 7 VAL B N 1
ATOM 2627 C CA . VAL B 1 7 ? 18.75 -20.188 -6.352 1 96.69 7 VAL B CA 1
ATOM 2628 C C . 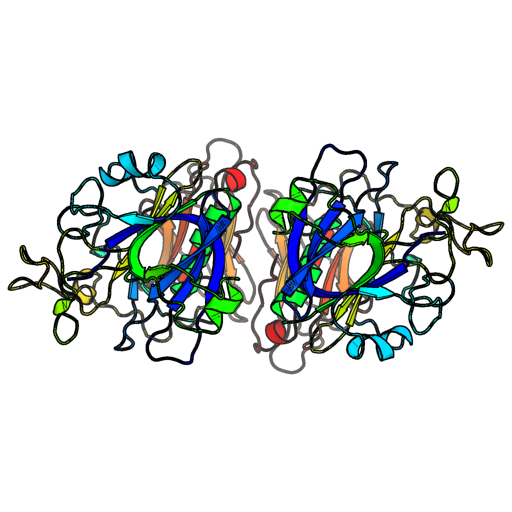VAL B 1 7 ? 19.312 -18.891 -5.777 1 96.69 7 VAL B C 1
ATOM 2630 O O . VAL B 1 7 ? 20.469 -18.828 -5.344 1 96.69 7 VAL B O 1
ATOM 2633 N N . LEU B 1 8 ? 18.547 -17.859 -5.918 1 96.31 8 LEU B N 1
ATOM 2634 C CA . LEU B 1 8 ? 18.859 -16.578 -5.289 1 96.31 8 LEU B CA 1
ATOM 2635 C C . LEU B 1 8 ? 18.031 -16.375 -4.031 1 96.31 8 LEU B C 1
ATOM 2637 O O . LEU B 1 8 ? 16.797 -16.438 -4.074 1 96.31 8 LEU B O 1
ATOM 2641 N N . ARG B 1 9 ? 18.703 -16.203 -2.936 1 97.31 9 ARG B N 1
ATOM 2642 C CA . ARG B 1 9 ? 18.047 -15.953 -1.655 1 97.31 9 ARG B CA 1
ATOM 2643 C C . ARG B 1 9 ? 18.297 -14.531 -1.18 1 97.31 9 ARG B C 1
ATOM 2645 O O . ARG B 1 9 ? 19.438 -14.062 -1.2 1 97.31 9 ARG B O 1
ATOM 2652 N N . GLY B 1 10 ? 17.266 -13.852 -0.712 1 96.38 10 GLY B N 1
ATOM 2653 C CA . GLY B 1 10 ? 17.469 -12.516 -0.163 1 96.38 10 GLY B CA 1
ATOM 2654 C C . GLY B 1 10 ? 16.203 -11.891 0.376 1 96.38 10 GLY B C 1
ATOM 2655 O O . GLY B 1 10 ? 15.133 -12.5 0.322 1 96.38 10 GLY B O 1
ATOM 2656 N N . SER B 1 11 ? 16.359 -10.688 0.891 1 95.19 11 SER B N 1
ATOM 2657 C CA . SER B 1 11 ? 15.227 -9.906 1.375 1 95.19 11 SER B CA 1
ATOM 2658 C C . SER B 1 11 ? 14.602 -9.086 0.252 1 95.19 11 SER B C 1
ATOM 2660 O O . SER B 1 11 ? 15.312 -8.523 -0.582 1 95.19 11 SER B O 1
ATOM 2662 N N . ILE B 1 12 ? 13.312 -9.102 0.274 1 93.25 12 ILE B N 1
ATOM 2663 C CA . ILE B 1 12 ? 12.594 -8.352 -0.751 1 93.25 12 ILE B CA 1
ATOM 2664 C C . ILE B 1 12 ? 12.688 -6.855 -0.458 1 93.25 12 ILE B C 1
ATOM 2666 O O . ILE B 1 12 ? 12.398 -6.414 0.656 1 93.25 12 ILE B O 1
ATOM 2670 N N . ASP B 1 13 ? 13.094 -6.125 -1.464 1 88.56 13 ASP B N 1
ATOM 2671 C CA . ASP B 1 13 ? 13.273 -4.688 -1.266 1 88.56 13 ASP B CA 1
ATOM 2672 C C . ASP B 1 13 ? 12.188 -3.895 -1.987 1 88.56 13 ASP B C 1
ATOM 2674 O O . ASP B 1 13 ? 11.367 -3.229 -1.349 1 88.56 13 ASP B O 1
ATOM 2678 N N . ARG B 1 14 ? 12.156 -4.004 -3.283 1 87.25 14 ARG B N 1
ATOM 2679 C CA . ARG B 1 14 ? 11.156 -3.289 -4.074 1 87.25 14 ARG B CA 1
ATOM 2680 C C . ARG B 1 14 ? 10.938 -3.963 -5.422 1 87.25 14 ARG B C 1
ATOM 2682 O O . ARG B 1 14 ? 11.578 -4.973 -5.73 1 87.25 14 ARG B O 1
ATOM 2689 N N . TRP B 1 15 ? 9.984 -3.482 -6.168 1 89.25 15 TRP B N 1
ATOM 2690 C CA . TRP B 1 15 ? 9.656 -4.023 -7.484 1 89.25 15 TRP B CA 1
ATOM 2691 C C . TRP B 1 15 ? 9.203 -2.914 -8.43 1 89.25 15 TRP B C 1
ATOM 2693 O O . TRP B 1 15 ? 8.781 -1.846 -7.988 1 89.25 15 TRP B O 1
ATOM 2703 N N . VAL B 1 16 ? 9.414 -3.17 -9.688 1 84.62 16 VAL B N 1
ATOM 2704 C CA . VAL B 1 16 ? 8.977 -2.27 -10.742 1 84.62 16 VAL B CA 1
ATOM 2705 C C . VAL B 1 16 ? 8.203 -3.053 -11.805 1 84.62 16 VAL B C 1
ATOM 2707 O O . VAL B 1 16 ? 8.672 -4.094 -12.281 1 84.62 16 VAL B O 1
ATOM 2710 N N . ARG B 1 17 ? 7 -2.547 -12.078 1 85.12 17 ARG B N 1
ATOM 2711 C CA . ARG B 1 17 ? 6.195 -3.135 -13.141 1 85.12 17 ARG B CA 1
ATOM 2712 C C . ARG B 1 17 ? 6.629 -2.619 -14.508 1 85.12 17 ARG B C 1
ATOM 2714 O O . ARG B 1 17 ? 7.027 -1.461 -14.641 1 85.12 17 ARG B O 1
ATOM 2721 N N . GLU B 1 18 ? 6.672 -3.463 -15.406 1 79.5 18 GLU B N 1
ATOM 2722 C CA . GLU B 1 18 ? 6.82 -3.062 -16.797 1 79.5 18 GLU B CA 1
ATOM 2723 C C . GLU B 1 18 ? 5.504 -3.193 -17.562 1 79.5 18 GLU B C 1
ATOM 2725 O O . GLU B 1 18 ? 5.066 -4.305 -17.859 1 79.5 18 GLU B O 1
ATOM 2730 N N . ASP B 1 19 ? 4.746 -1.93 -17.438 1 70.25 19 ASP B N 1
ATOM 2731 C CA . ASP B 1 19 ? 3.469 -1.904 -18.156 1 70.25 19 ASP B CA 1
ATOM 2732 C C . ASP B 1 19 ? 3.654 -1.482 -19.609 1 70.25 19 ASP B C 1
ATOM 2734 O O . ASP B 1 19 ? 4.48 -0.618 -19.906 1 70.25 19 ASP B O 1
ATOM 2738 N N . GLY B 1 20 ? 2.975 -1.891 -20.625 1 60.28 20 GLY B N 1
ATOM 2739 C CA . GLY B 1 20 ? 2.932 -1.398 -21.984 1 60.28 20 GLY B CA 1
ATOM 2740 C C . GLY B 1 20 ? 3.695 -2.277 -22.969 1 60.28 20 GLY B C 1
ATOM 2741 O O . GLY B 1 20 ? 3.881 -3.471 -22.719 1 60.28 20 GLY B O 1
ATOM 2742 N N . ASP B 1 21 ? 4.781 -1.476 -23.734 1 53.56 21 ASP B N 1
ATOM 2743 C CA . ASP B 1 21 ? 5.133 -1.45 -25.141 1 53.56 21 ASP B CA 1
ATOM 2744 C C . ASP B 1 21 ? 6.031 -2.631 -25.5 1 53.56 21 ASP B C 1
ATOM 2746 O O . ASP B 1 21 ? 6.355 -2.834 -26.672 1 53.56 21 ASP B O 1
ATOM 2750 N N . GLY B 1 22 ? 6.688 -3.242 -24.625 1 57.31 22 GLY B N 1
ATOM 2751 C CA . GLY B 1 22 ? 7.641 -4.129 -25.281 1 57.31 22 GLY B CA 1
ATOM 2752 C C . GLY B 1 22 ? 7.141 -5.559 -25.391 1 57.31 22 GLY B C 1
ATOM 2753 O O . GLY B 1 22 ? 6.078 -5.895 -24.875 1 57.31 22 GLY B O 1
ATOM 2754 N N . SER B 1 23 ? 7.625 -6.273 -26.297 1 61.59 23 SER B N 1
ATOM 2755 C CA . SER B 1 23 ? 7.289 -7.637 -26.688 1 61.59 23 SER B CA 1
ATOM 2756 C C . SER B 1 23 ? 7.441 -8.602 -25.516 1 61.59 23 SER B C 1
ATOM 2758 O O . SER B 1 23 ? 6.832 -9.672 -25.5 1 61.59 23 SER B O 1
ATOM 2760 N N . SER B 1 24 ? 8.086 -8.102 -24.422 1 73.25 24 SER B N 1
ATOM 2761 C CA . SER B 1 24 ? 8.289 -9.055 -23.328 1 73.25 24 SER B CA 1
ATOM 2762 C C . SER B 1 24 ? 8.406 -8.352 -21.984 1 73.25 24 SER B C 1
ATOM 2764 O O . SER B 1 24 ? 9.5 -8.234 -21.438 1 73.25 24 SER B O 1
ATOM 2766 N N . PRO B 1 25 ? 7.254 -7.922 -21.438 1 81.81 25 PRO B N 1
ATOM 2767 C CA . PRO B 1 25 ? 7.289 -7.219 -20.156 1 81.81 25 PRO B CA 1
ATOM 2768 C C . PRO B 1 25 ? 7.656 -8.133 -19 1 81.81 25 PRO B C 1
ATOM 2770 O O . PRO B 1 25 ? 7.348 -9.328 -19.016 1 81.81 25 PRO B O 1
ATOM 2773 N N . HIS B 1 26 ? 8.43 -7.578 -18.078 1 87.25 26 HIS B N 1
ATOM 2774 C CA . HIS B 1 26 ? 8.844 -8.281 -16.875 1 87.25 26 HIS B CA 1
ATOM 2775 C C . HIS B 1 26 ? 8.406 -7.527 -15.617 1 87.25 26 HIS B C 1
ATOM 2777 O O . HIS B 1 26 ? 8.219 -6.309 -15.656 1 87.25 26 HIS B O 1
ATOM 2783 N N . LEU B 1 27 ? 8.062 -8.305 -14.609 1 90.38 27 LEU B N 1
ATOM 2784 C CA . LEU B 1 27 ? 8.156 -7.738 -13.273 1 90.38 27 LEU B CA 1
ATOM 2785 C C . LEU B 1 27 ? 9.586 -7.805 -12.75 1 90.38 27 LEU B C 1
ATOM 2787 O O . LEU B 1 27 ? 10.18 -8.891 -12.68 1 90.38 27 LEU B O 1
ATOM 2791 N N . GLN B 1 28 ? 10.102 -6.617 -12.461 1 89.81 28 GLN B N 1
ATOM 2792 C CA . GLN B 1 28 ? 11.453 -6.547 -11.922 1 89.81 28 GLN B CA 1
ATOM 2793 C C . GLN B 1 28 ? 11.43 -6.43 -10.398 1 89.81 28 GLN B C 1
ATOM 2795 O O . GLN B 1 28 ? 10.789 -5.531 -9.852 1 89.81 28 GLN B O 1
ATOM 2800 N N . ILE B 1 29 ? 12.133 -7.367 -9.781 1 92.25 29 ILE B N 1
ATOM 2801 C CA . ILE B 1 29 ? 12.148 -7.387 -8.328 1 92.25 29 ILE B CA 1
ATOM 2802 C C . ILE B 1 29 ? 13.57 -7.152 -7.82 1 92.25 29 ILE B C 1
ATOM 2804 O O . ILE B 1 29 ? 14.508 -7.828 -8.25 1 92.25 29 ILE B O 1
ATOM 2808 N N . ARG B 1 30 ? 13.703 -6.199 -7 1 91.12 30 ARG B N 1
ATOM 2809 C CA . ARG B 1 30 ? 14.984 -5.984 -6.344 1 91.12 30 ARG B CA 1
ATOM 2810 C C . ARG B 1 30 ? 15.047 -6.707 -5.004 1 91.12 30 ARG B C 1
ATOM 2812 O O . ARG B 1 30 ? 14.156 -6.547 -4.168 1 91.12 30 ARG B O 1
ATOM 2819 N N . VAL B 1 31 ? 16.078 -7.465 -4.883 1 92.69 31 VAL B N 1
ATOM 2820 C CA . VAL B 1 31 ? 16.312 -8.203 -3.646 1 92.69 31 VAL B CA 1
ATOM 2821 C C . VAL B 1 31 ? 17.703 -7.887 -3.113 1 92.69 31 VAL B C 1
ATOM 2823 O O . VAL B 1 31 ? 18.625 -7.621 -3.889 1 92.69 31 VAL B O 1
ATOM 2826 N N . LEU B 1 32 ? 17.781 -7.891 -1.781 1 88.62 32 LEU B N 1
ATOM 2827 C CA . LEU B 1 32 ? 19.078 -7.648 -1.137 1 88.62 32 LEU B CA 1
ATOM 2828 C C . LEU B 1 32 ? 19.578 -8.906 -0.427 1 88.62 32 LEU B C 1
ATOM 2830 O O . LEU B 1 32 ? 18.812 -9.547 0.311 1 88.62 32 LEU B O 1
ATOM 2834 N N . ASP B 1 33 ? 20.781 -9.211 -0.68 1 89.88 33 ASP B N 1
ATOM 2835 C CA . ASP B 1 33 ? 21.344 -10.312 0.102 1 89.88 33 ASP B CA 1
ATOM 2836 C C . ASP B 1 33 ? 21.859 -9.82 1.451 1 89.88 33 ASP B C 1
ATOM 2838 O O . ASP B 1 33 ? 21.719 -8.641 1.784 1 89.88 33 ASP B O 1
ATOM 2842 N N . GLY B 1 34 ? 22.375 -10.727 2.275 1 86.44 34 GLY B N 1
ATOM 2843 C CA . GLY B 1 34 ? 22.781 -10.422 3.637 1 86.44 34 GLY B CA 1
ATOM 2844 C C . GLY B 1 34 ? 23.844 -9.344 3.711 1 86.44 34 GLY B C 1
ATOM 2845 O O . GLY B 1 34 ? 24.016 -8.688 4.746 1 86.44 34 GLY B O 1
ATOM 2846 N N . THR B 1 35 ? 24.562 -9.125 2.645 1 81.06 35 THR B N 1
ATOM 2847 C CA . THR B 1 35 ? 25.625 -8.125 2.621 1 81.06 35 THR B CA 1
ATOM 2848 C C . THR B 1 35 ? 25.078 -6.77 2.17 1 81.06 35 THR B C 1
ATOM 2850 O O . THR B 1 35 ? 25.797 -5.766 2.207 1 81.06 35 THR B O 1
ATOM 2853 N N . GLY B 1 36 ? 23.875 -6.809 1.706 1 78.62 36 GLY B N 1
ATOM 2854 C CA . GLY B 1 36 ? 23.297 -5.59 1.164 1 78.62 36 GLY B CA 1
ATOM 2855 C C . GLY B 1 36 ? 23.438 -5.488 -0.344 1 78.62 36 GLY B C 1
ATOM 2856 O O . GLY B 1 36 ? 22.953 -4.531 -0.951 1 78.62 36 GLY B O 1
ATOM 2857 N N . GLN B 1 37 ? 24.109 -6.43 -0.968 1 79.75 37 GLN B N 1
ATOM 2858 C CA . GLN B 1 37 ? 24.219 -6.473 -2.424 1 79.75 37 GLN B CA 1
ATOM 2859 C C . GLN B 1 37 ? 22.828 -6.609 -3.062 1 79.75 37 GLN B C 1
ATOM 2861 O O . GLN B 1 37 ? 22.062 -7.512 -2.721 1 79.75 37 GLN B O 1
ATOM 2866 N N . PRO B 1 38 ? 22.562 -5.656 -3.973 1 84.94 38 PRO B N 1
ATOM 2867 C CA . PRO B 1 38 ? 21.281 -5.777 -4.664 1 84.94 38 PRO B CA 1
ATOM 2868 C C . PRO B 1 38 ? 21.312 -6.812 -5.789 1 84.94 38 PRO B C 1
ATOM 2870 O O . PRO B 1 38 ? 22.328 -6.945 -6.477 1 84.94 38 PRO B O 1
ATOM 2873 N N . TRP B 1 39 ? 20.266 -7.539 -5.945 1 89.12 39 TRP B N 1
ATOM 2874 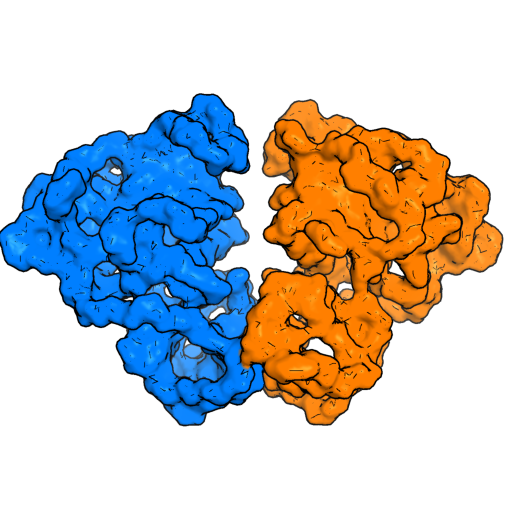C CA . TRP B 1 39 ? 20 -8.477 -7.031 1 89.12 39 TRP B CA 1
ATOM 2875 C C . TRP B 1 39 ? 18.688 -8.164 -7.723 1 89.12 39 TRP B C 1
ATOM 2877 O O . TRP B 1 39 ? 17.75 -7.664 -7.09 1 89.12 39 TRP B O 1
ATOM 2887 N N . ARG B 1 40 ? 18.703 -8.508 -8.984 1 90.94 40 ARG B N 1
ATOM 2888 C CA . ARG B 1 40 ? 17.5 -8.289 -9.773 1 90.94 40 ARG B CA 1
ATOM 2889 C C . ARG B 1 40 ? 16.875 -9.617 -10.203 1 90.94 40 ARG B C 1
ATOM 2891 O O . ARG B 1 40 ? 17.547 -10.453 -10.805 1 90.94 40 ARG B O 1
ATOM 2898 N N . ILE B 1 41 ? 15.617 -9.828 -9.82 1 93.19 41 ILE B N 1
ATOM 2899 C CA . ILE B 1 41 ? 14.836 -10.953 -10.344 1 93.19 41 ILE B CA 1
ATOM 2900 C C . ILE B 1 41 ? 13.953 -10.477 -11.492 1 93.19 41 ILE B C 1
ATOM 2902 O O . ILE B 1 41 ? 13.133 -9.57 -11.32 1 93.19 41 ILE B O 1
ATOM 2906 N N . ALA B 1 42 ? 14.141 -11.062 -12.617 1 90.75 42 ALA B N 1
ATOM 2907 C CA . ALA B 1 42 ? 13.328 -10.727 -13.789 1 90.75 42 ALA B CA 1
ATOM 2908 C C . ALA B 1 42 ? 12.273 -11.797 -14.055 1 90.75 42 ALA B C 1
ATOM 2910 O O . ALA B 1 42 ? 12.609 -12.914 -14.453 1 90.75 42 ALA B O 1
ATOM 2911 N N . VAL B 1 43 ? 11.055 -11.508 -13.844 1 92.44 43 VAL B N 1
ATOM 2912 C CA . VAL B 1 43 ? 9.961 -12.453 -14.023 1 92.44 43 VAL B CA 1
ATOM 2913 C C . VAL B 1 43 ? 9.172 -12.109 -15.289 1 92.44 43 VAL B C 1
ATOM 2915 O O . VAL B 1 43 ? 8.602 -11.023 -15.391 1 92.44 43 VAL B O 1
ATOM 2918 N N . ASN B 1 44 ? 9.086 -13.023 -16.203 1 87.12 44 ASN B N 1
ATOM 2919 C CA . ASN B 1 44 ? 8.281 -12.836 -17.406 1 87.12 44 ASN B CA 1
ATOM 2920 C C . ASN B 1 44 ? 6.785 -12.828 -17.094 1 87.12 44 ASN B C 1
ATOM 2922 O O . ASN B 1 44 ? 6.266 -13.773 -16.5 1 87.12 44 ASN B O 1
ATOM 2926 N N . VAL B 1 45 ? 6.145 -11.766 -17.5 1 85 45 VAL B N 1
ATOM 2927 C CA . VAL B 1 45 ? 4.727 -11.703 -17.172 1 85 45 VAL B CA 1
ATOM 2928 C C . VAL B 1 45 ? 3.893 -11.781 -18.453 1 85 45 VAL B C 1
ATOM 2930 O O . VAL B 1 45 ? 2.664 -11.695 -18.406 1 85 45 VAL B O 1
ATOM 2933 N N . GLN B 1 46 ? 4.535 -11.844 -19.5 1 77.62 46 GLN B N 1
ATOM 2934 C CA . GLN B 1 46 ? 3.902 -12.078 -20.797 1 77.62 46 GLN B CA 1
ATOM 2935 C C . GLN B 1 46 ? 4.785 -12.945 -21.688 1 77.62 46 GLN B C 1
ATOM 2937 O O . GLN B 1 46 ? 6.012 -12.844 -21.641 1 77.62 46 GLN B O 1
ATOM 2942 N N . SER B 1 47 ? 4.129 -13.805 -22.438 1 70.12 47 SER B N 1
ATOM 2943 C CA . SER B 1 47 ? 4.859 -14.602 -23.422 1 70.12 47 SER B CA 1
ATOM 2944 C C . SER B 1 47 ? 5.223 -13.766 -24.641 1 70.12 47 SER B C 1
ATOM 2946 O O . SER B 1 47 ? 4.586 -12.742 -24.906 1 70.12 47 SER B O 1
ATOM 2948 N N . SER B 1 48 ? 6.273 -14.211 -25.297 1 68.88 48 SER B N 1
ATOM 2949 C CA . SER B 1 48 ? 6.688 -13.531 -26.516 1 68.88 48 SER B CA 1
ATOM 2950 C C . SER B 1 48 ? 5.57 -13.531 -27.562 1 68.88 48 SER B C 1
ATOM 2952 O O . SER B 1 48 ? 5.508 -12.641 -28.406 1 68.88 48 SER B O 1
ATOM 2954 N N . ASP B 1 49 ? 4.699 -14.555 -27.422 1 66.56 49 ASP B N 1
ATOM 2955 C CA . ASP B 1 49 ? 3.584 -14.625 -28.359 1 66.56 49 ASP B CA 1
ATOM 2956 C C . ASP B 1 49 ? 2.367 -13.875 -27.828 1 66.56 49 ASP B C 1
ATOM 2958 O O . ASP B 1 49 ? 1.257 -14.039 -28.344 1 66.56 49 ASP B O 1
ATOM 2962 N N . ALA B 1 50 ? 2.531 -13.211 -26.797 1 65.75 50 ALA B N 1
ATOM 2963 C CA . ALA B 1 50 ? 1.535 -12.32 -26.203 1 65.75 50 ALA B CA 1
ATOM 2964 C C . ALA B 1 50 ? 0.489 -13.117 -25.438 1 65.75 50 ALA B C 1
ATOM 2966 O O . ALA B 1 50 ? -0.526 -12.562 -25 1 65.75 50 ALA B O 1
ATOM 2967 N N . SER B 1 51 ? 0.773 -14.484 -25.406 1 69.81 51 SER B N 1
ATOM 2968 C CA . SER B 1 51 ? -0.164 -15.266 -24.594 1 69.81 51 SER B CA 1
ATOM 2969 C C . SER B 1 51 ? -0.009 -14.961 -23.109 1 69.81 51 SER B C 1
ATOM 2971 O O . SER B 1 51 ? 1.047 -14.508 -22.672 1 69.81 51 SER B O 1
ATOM 2973 N N . HIS B 1 52 ? -1.097 -15.188 -22.438 1 76.81 52 HIS B N 1
ATOM 2974 C CA . HIS B 1 52 ? -1.1 -15.016 -21 1 76.81 52 HIS B CA 1
ATOM 2975 C C . HIS B 1 52 ? -0.209 -16.047 -20.312 1 76.81 52 HIS B C 1
ATOM 2977 O O . HIS B 1 52 ? -0.096 -17.188 -20.781 1 76.81 52 HIS B O 1
ATOM 2983 N N . VAL B 1 53 ? 0.461 -15.672 -19.344 1 85.88 53 VAL B N 1
ATOM 2984 C CA . VAL B 1 53 ? 1.259 -16.578 -18.516 1 85.88 53 VAL B CA 1
ATOM 2985 C C . VAL B 1 53 ? 0.361 -17.266 -17.484 1 85.88 53 VAL B C 1
ATOM 2987 O O . VAL B 1 53 ? -0.564 -16.656 -16.953 1 85.88 53 VAL B O 1
ATOM 2990 N N . VAL B 1 54 ? 0.607 -18.547 -17.375 1 86.38 54 VAL B N 1
ATOM 2991 C CA . VAL B 1 54 ? -0.136 -19.312 -16.375 1 86.38 54 VAL B CA 1
ATOM 2992 C C . VAL B 1 54 ? 0.562 -19.203 -15.016 1 86.38 54 VAL B C 1
ATOM 2994 O O . VAL B 1 54 ? 1.789 -19.297 -14.938 1 86.38 54 VAL B O 1
ATOM 2997 N N . TYR B 1 55 ? -0.239 -19.016 -14.016 1 88.12 55 TYR B N 1
ATOM 2998 C CA . TYR B 1 55 ? 0.202 -18.781 -12.648 1 88.12 55 TYR B CA 1
ATOM 2999 C C . TYR B 1 55 ? -0.359 -19.828 -11.703 1 88.12 55 TYR B C 1
ATOM 3001 O O . TYR B 1 55 ? -1.549 -20.141 -11.75 1 88.12 55 TYR B O 1
ATOM 3009 N N . TRP B 1 56 ? 0.518 -20.516 -10.883 1 87 56 TRP B N 1
ATOM 3010 C CA . TRP B 1 56 ? 0.105 -21.391 -9.789 1 87 56 TRP B CA 1
ATOM 3011 C C . TRP B 1 56 ? 0.518 -20.812 -8.438 1 87 56 TRP B C 1
ATOM 3013 O O . TRP B 1 56 ? 1.677 -20.438 -8.25 1 87 56 TRP B O 1
ATOM 3023 N N . LEU B 1 57 ? -0.436 -20.656 -7.566 1 86.44 57 LEU B N 1
ATOM 3024 C CA . LEU B 1 57 ? -0.199 -20.281 -6.18 1 86.44 57 LEU B CA 1
ATOM 3025 C C . LEU B 1 57 ? -0.339 -21.484 -5.254 1 86.44 57 LEU B C 1
ATOM 3027 O O . LEU B 1 57 ? -1.366 -22.172 -5.27 1 86.44 57 LEU B O 1
ATOM 3031 N N . VAL B 1 58 ? 0.727 -21.828 -4.496 1 85.38 58 VAL B N 1
ATOM 3032 C CA . VAL B 1 58 ? 0.694 -22.891 -3.496 1 85.38 58 VAL B CA 1
ATOM 3033 C C . VAL B 1 58 ? 0.935 -22.297 -2.107 1 85.38 58 VAL B C 1
ATOM 3035 O O . VAL B 1 58 ? 2.059 -21.922 -1.774 1 85.38 58 VAL B O 1
ATOM 3038 N N . ASP B 1 59 ? -0.046 -22.172 -1.28 1 77.56 59 ASP B N 1
ATOM 3039 C CA . ASP B 1 59 ? 0.019 -21.531 0.032 1 77.56 59 ASP B CA 1
ATOM 3040 C C . ASP B 1 59 ? -0.764 -22.328 1.07 1 77.56 59 ASP B C 1
ATOM 3042 O O . ASP B 1 59 ? -1.996 -22.328 1.071 1 77.56 59 ASP B O 1
ATOM 3046 N N . PRO B 1 60 ? -0.115 -23.156 2.02 1 77.25 60 PRO B N 1
ATOM 3047 C CA . PRO B 1 60 ? 1.342 -23.234 2.146 1 77.25 60 PRO B CA 1
ATOM 3048 C C . PRO B 1 60 ? 1.955 -24.297 1.249 1 77.25 60 PRO B C 1
ATOM 3050 O O . PRO B 1 60 ? 1.28 -25.266 0.886 1 77.25 60 PRO B O 1
ATOM 3053 N N . LEU B 1 61 ? 3.143 -24.047 0.74 1 87.62 61 LEU B N 1
ATOM 3054 C CA . LEU B 1 61 ? 3.945 -25.094 0.134 1 87.62 61 LEU B CA 1
ATOM 3055 C C . LEU B 1 61 ? 4.547 -26 1.202 1 87.62 61 LEU B C 1
ATOM 3057 O O . LEU B 1 61 ? 5.383 -25.562 1.996 1 87.62 61 LEU B O 1
ATOM 3061 N N . ARG B 1 62 ? 4.125 -27.266 1.293 1 84.25 62 ARG B N 1
ATOM 3062 C CA . ARG B 1 62 ? 4.551 -28.219 2.322 1 84.25 62 ARG B CA 1
ATOM 3063 C C . ARG B 1 62 ? 4.984 -29.547 1.704 1 84.25 62 ARG B C 1
ATOM 3065 O O . ARG B 1 62 ? 4.621 -29.844 0.567 1 84.25 62 ARG B O 1
ATOM 3072 N N . GLY B 1 63 ? 5.797 -30.203 2.484 1 79.75 63 GLY B N 1
ATOM 3073 C CA . GLY B 1 63 ? 6.07 -31.609 2.191 1 79.75 63 GLY B CA 1
ATOM 3074 C C . GLY B 1 63 ? 7.012 -31.797 1.018 1 79.75 63 GLY B C 1
ATOM 3075 O O . GLY B 1 63 ? 7.305 -32.938 0.629 1 79.75 63 GLY B O 1
ATOM 3076 N N . HIS B 1 64 ? 7.383 -30.812 0.325 1 86.88 64 HIS B N 1
ATOM 3077 C CA . HIS B 1 64 ? 8.32 -30.953 -0.783 1 86.88 64 HIS B CA 1
ATOM 3078 C C . HIS B 1 64 ? 9.758 -31.047 -0.282 1 86.88 64 HIS B C 1
ATOM 3080 O O . HIS B 1 64 ? 10.172 -30.25 0.569 1 86.88 64 HIS B O 1
ATOM 3086 N N . PRO B 1 65 ? 10.516 -31.922 -0.816 1 80.81 65 PRO B N 1
ATOM 3087 C CA . PRO B 1 65 ? 11.891 -32.094 -0.356 1 80.81 65 PRO B CA 1
ATOM 3088 C C . PRO B 1 65 ? 12.758 -30.859 -0.55 1 80.81 65 PRO B C 1
ATOM 3090 O O . PRO B 1 65 ? 13.727 -30.656 0.188 1 80.81 65 PRO B O 1
ATOM 3093 N N . LEU B 1 66 ? 12.367 -30.078 -1.465 1 87.44 66 LEU B N 1
ATOM 3094 C CA . LEU B 1 66 ? 13.102 -28.859 -1.789 1 87.44 66 LEU B CA 1
ATOM 3095 C C . LEU B 1 66 ? 13.141 -27.922 -0.593 1 87.44 66 LEU B C 1
ATOM 3097 O O . LEU B 1 66 ? 14.102 -27.156 -0.432 1 87.44 66 LEU B O 1
ATOM 3101 N N . LEU B 1 67 ? 12.195 -27.906 0.281 1 91.94 67 LEU B N 1
ATOM 3102 C CA . LEU B 1 67 ? 12 -26.906 1.337 1 91.94 67 LEU B CA 1
ATOM 3103 C C . LEU B 1 67 ? 13.016 -27.109 2.459 1 91.94 67 LEU B C 1
ATOM 3105 O O . LEU B 1 67 ? 13.414 -26.156 3.121 1 91.94 67 LEU B O 1
ATOM 3109 N N . ALA B 1 68 ? 13.445 -28.328 2.666 1 86.19 68 ALA B N 1
ATOM 3110 C CA . ALA B 1 68 ? 14.344 -28.656 3.77 1 86.19 68 ALA B CA 1
ATOM 3111 C C . ALA B 1 68 ? 15.688 -27.953 3.611 1 86.19 68 ALA B C 1
ATOM 3113 O O . ALA B 1 68 ? 16.328 -27.578 4.602 1 86.19 68 ALA B O 1
ATOM 3114 N N . GLY B 1 69 ? 16.125 -27.719 2.428 1 89.5 69 GLY B N 1
ATOM 3115 C CA . GLY B 1 69 ? 17.438 -27.156 2.178 1 89.5 69 GLY B CA 1
ATOM 3116 C C . GLY B 1 69 ? 17.438 -25.641 2.084 1 89.5 69 GLY B C 1
ATOM 3117 O O . GLY B 1 69 ? 18.484 -25.016 2.158 1 89.5 69 GLY B O 1
ATOM 3118 N N . LEU B 1 70 ? 16.281 -25.031 1.968 1 94.12 70 LEU B N 1
ATOM 3119 C CA . LEU B 1 70 ? 16.203 -23.609 1.632 1 94.12 70 LEU B CA 1
ATOM 3120 C C . LEU B 1 70 ? 16.766 -22.75 2.762 1 94.12 70 LEU B C 1
ATOM 3122 O O . LEU B 1 70 ? 17.609 -21.875 2.531 1 94.12 70 LEU B O 1
ATOM 3126 N N . PRO B 1 71 ? 16.422 -23.031 4.035 1 91.88 71 PRO B N 1
ATOM 3127 C CA . PRO B 1 71 ? 16.828 -22.109 5.105 1 91.88 71 PRO B CA 1
ATOM 3128 C C . PRO B 1 71 ? 18.344 -22.125 5.336 1 91.88 71 PRO B C 1
ATOM 3130 O O . PRO B 1 71 ? 18.891 -21.188 5.938 1 91.88 71 PRO B O 1
ATOM 3133 N N . VAL B 1 72 ? 19.016 -23.125 4.902 1 91.88 72 VAL B N 1
ATOM 3134 C CA . VAL B 1 72 ? 20.453 -23.234 5.188 1 91.88 72 VAL B CA 1
ATOM 3135 C C . VAL B 1 72 ? 21.25 -22.609 4.051 1 91.88 72 VAL B C 1
ATOM 3137 O O . VAL B 1 72 ? 22.469 -22.438 4.168 1 91.88 72 VAL B O 1
ATOM 3140 N N . LEU B 1 73 ? 20.625 -22.281 2.992 1 94.88 73 LEU B N 1
ATOM 3141 C CA . LEU B 1 73 ? 21.344 -21.641 1.888 1 94.88 73 LEU B CA 1
ATOM 3142 C C . LEU B 1 73 ? 21.844 -20.25 2.287 1 94.88 73 LEU B C 1
ATOM 3144 O O . LEU B 1 73 ? 21.141 -19.516 2.98 1 94.88 73 LEU B O 1
ATOM 3148 N N . PRO B 1 74 ? 23.031 -19.938 1.907 1 95.38 74 PRO B N 1
ATOM 3149 C CA . PRO B 1 74 ? 23.484 -18.562 2.119 1 95.38 74 PRO B CA 1
ATOM 3150 C C . PRO B 1 74 ? 22.672 -17.547 1.31 1 95.38 74 PRO B C 1
ATOM 3152 O O . PRO B 1 74 ? 22.062 -17.906 0.291 1 95.38 74 PRO B O 1
ATOM 3155 N N . THR B 1 75 ? 22.672 -16.344 1.792 1 95.75 75 THR B N 1
ATOM 3156 C CA . THR B 1 75 ? 22.047 -15.297 0.99 1 95.75 75 THR B CA 1
ATOM 3157 C C . THR B 1 75 ? 22.875 -15.016 -0.261 1 95.75 75 THR B C 1
ATOM 3159 O O . THR B 1 75 ? 24.094 -15.258 -0.277 1 95.75 75 THR B O 1
ATOM 3162 N N . GLY B 1 76 ? 22.188 -14.531 -1.274 1 93.5 76 GLY B N 1
ATOM 3163 C CA . GLY B 1 76 ? 22.828 -14.414 -2.578 1 93.5 76 GLY B CA 1
ATOM 3164 C C . GLY B 1 76 ? 22.547 -15.602 -3.48 1 93.5 76 GLY B C 1
ATOM 3165 O O . GLY B 1 76 ? 21.578 -16.328 -3.283 1 93.5 76 GLY B O 1
ATOM 3166 N N . PHE B 1 77 ? 23.359 -15.719 -4.5 1 94.56 77 PHE B N 1
ATOM 3167 C CA . PHE B 1 77 ? 23.109 -16.75 -5.5 1 94.56 77 PHE B CA 1
ATOM 3168 C C . PHE B 1 77 ? 23.922 -18.016 -5.184 1 94.56 77 PHE B C 1
ATOM 3170 O O . PHE B 1 77 ? 25.109 -17.922 -4.863 1 94.56 77 PHE B O 1
ATOM 3177 N N . THR B 1 78 ? 23.281 -19.094 -5.195 1 95.06 78 THR B N 1
ATOM 3178 C CA . THR B 1 78 ? 23.906 -20.406 -5.059 1 95.06 78 THR B CA 1
ATOM 3179 C C . THR B 1 78 ? 23.578 -21.281 -6.262 1 95.06 78 THR B C 1
ATOM 3181 O O . THR B 1 78 ? 22.406 -21.5 -6.586 1 95.06 78 THR B O 1
ATOM 3184 N N . ALA B 1 79 ? 24.641 -21.672 -6.914 1 93.12 79 ALA B N 1
ATOM 3185 C CA . ALA B 1 79 ? 24.406 -22.656 -7.977 1 93.12 79 ALA B CA 1
ATOM 3186 C C . ALA B 1 79 ? 23.844 -23.953 -7.41 1 93.12 79 ALA B C 1
ATOM 3188 O O . ALA B 1 79 ? 24.266 -24.406 -6.344 1 93.12 79 ALA B O 1
ATOM 3189 N N . ALA B 1 80 ? 22.891 -24.484 -8.086 1 86.75 80 ALA B N 1
ATOM 3190 C CA . ALA B 1 80 ? 22.234 -25.703 -7.574 1 86.75 80 ALA B CA 1
ATOM 3191 C C . ALA B 1 80 ? 22.312 -26.828 -8.586 1 86.75 80 ALA B C 1
ATOM 3193 O O . ALA B 1 80 ? 21.891 -26.688 -9.734 1 86.75 80 ALA B O 1
ATOM 3194 N N . PRO B 1 81 ? 22.938 -27.922 -8.172 1 83.5 81 PRO B N 1
ATOM 3195 C CA . PRO B 1 81 ? 22.922 -29.094 -9.055 1 83.5 81 PRO B CA 1
ATOM 3196 C C . PRO B 1 81 ? 21.531 -29.703 -9.203 1 83.5 81 PRO B C 1
ATOM 3198 O O . PRO B 1 81 ? 20.75 -29.703 -8.25 1 83.5 81 PRO B O 1
ATOM 3201 N N . PRO B 1 82 ? 21.297 -30.25 -10.383 1 83.62 82 PRO B N 1
ATOM 3202 C CA . PRO B 1 82 ? 19.969 -30.797 -10.656 1 83.62 82 PRO B CA 1
ATOM 3203 C C . PRO B 1 82 ? 19.609 -31.953 -9.719 1 83.62 82 PRO B C 1
ATOM 3205 O O . PRO B 1 82 ? 20.297 -32.969 -9.688 1 83.62 82 PRO B O 1
ATOM 3208 N N . SER B 1 83 ? 18.656 -31.766 -8.891 1 84.19 83 SER B N 1
ATOM 3209 C CA . SER B 1 83 ? 18.109 -32.812 -8.016 1 84.19 83 SER B CA 1
ATOM 3210 C C . SER B 1 83 ? 16.734 -32.438 -7.496 1 84.19 83 SER B C 1
ATOM 3212 O O . SER B 1 83 ? 16.375 -31.25 -7.465 1 84.19 83 SER B O 1
ATOM 3214 N N . ALA B 1 84 ? 16.031 -33.469 -7.055 1 80.12 84 ALA B N 1
ATOM 3215 C CA . ALA B 1 84 ? 14.688 -33.25 -6.527 1 80.12 84 ALA B CA 1
ATOM 3216 C C . ALA B 1 84 ? 14.734 -32.5 -5.203 1 80.12 84 ALA B C 1
ATOM 3218 O O . ALA B 1 84 ? 13.734 -31.891 -4.785 1 80.12 84 ALA B O 1
ATOM 3219 N N . THR B 1 85 ? 15.891 -32.406 -4.566 1 84.25 85 THR B N 1
ATOM 3220 C CA . THR B 1 85 ? 15.977 -31.828 -3.236 1 84.25 85 THR B CA 1
ATOM 3221 C C . THR B 1 85 ? 16.547 -30.406 -3.311 1 84.25 85 THR B C 1
ATOM 3223 O O . THR B 1 85 ? 16.5 -29.672 -2.326 1 84.25 85 THR B O 1
ATOM 3226 N N . SER B 1 86 ? 17.016 -30.031 -4.469 1 89.19 86 SER B N 1
ATOM 3227 C CA . SER B 1 86 ? 17.688 -28.734 -4.473 1 89.19 86 SER B CA 1
ATOM 3228 C C . SER B 1 86 ? 17.188 -27.859 -5.617 1 89.19 86 SER B C 1
ATOM 3230 O O . SER B 1 86 ? 17.453 -26.656 -5.645 1 89.19 86 SER B O 1
ATOM 3232 N N . THR B 1 87 ? 16.5 -28.469 -6.555 1 92.06 87 THR B N 1
ATOM 3233 C CA . THR B 1 87 ? 16.062 -27.703 -7.715 1 92.06 87 THR B CA 1
ATOM 3234 C C . THR B 1 87 ? 14.586 -27.938 -8.008 1 92.06 87 THR B C 1
ATOM 3236 O O . THR B 1 87 ? 13.977 -28.844 -7.43 1 92.06 87 THR B O 1
ATOM 3239 N N . VAL B 1 88 ? 14.023 -27.078 -8.852 1 95.25 88 VAL B N 1
ATOM 3240 C CA . VAL B 1 88 ? 12.594 -27.109 -9.148 1 95.25 88 VAL B CA 1
ATOM 3241 C C . VAL B 1 88 ? 12.352 -27.891 -10.445 1 95.25 88 VAL B C 1
ATOM 3243 O O . VAL B 1 88 ? 13.055 -27.672 -11.438 1 95.25 88 VAL B O 1
ATOM 3246 N N . ASP B 1 89 ? 11.5 -28.828 -10.438 1 93.75 89 ASP B N 1
ATOM 3247 C CA . ASP B 1 89 ? 11 -29.562 -11.594 1 93.75 89 ASP B CA 1
ATOM 3248 C C . ASP B 1 89 ? 9.5 -29.828 -11.477 1 93.75 89 ASP B C 1
ATOM 3250 O O . ASP B 1 89 ? 9.07 -30.641 -10.664 1 93.75 89 ASP B O 1
ATOM 3254 N N . TYR B 1 90 ? 8.766 -29.078 -12.32 1 95.25 90 TYR B N 1
ATOM 3255 C CA . TYR B 1 90 ? 7.309 -29.125 -12.219 1 95.25 90 TYR B CA 1
ATOM 3256 C C . TYR B 1 90 ? 6.785 -30.516 -12.578 1 95.25 90 TYR B C 1
ATOM 3258 O O . TYR B 1 90 ? 5.699 -30.906 -12.148 1 95.25 90 TYR B O 1
ATOM 3266 N N . VAL B 1 91 ? 7.531 -31.297 -13.398 1 89.38 91 VAL B N 1
ATOM 3267 C CA . VAL B 1 91 ? 7.059 -32.531 -13.992 1 89.38 91 VAL B CA 1
ATOM 3268 C C . VAL B 1 91 ? 7.5 -33.719 -13.133 1 89.38 91 VAL B C 1
ATOM 3270 O O . VAL B 1 91 ? 6.68 -34.562 -12.758 1 89.38 91 VAL B O 1
ATOM 3273 N N . ARG B 1 92 ? 8.711 -33.781 -12.688 1 87.12 92 ARG B N 1
ATOM 3274 C CA . ARG B 1 92 ? 9.297 -34.938 -12.031 1 87.12 92 ARG B CA 1
ATOM 3275 C C . ARG B 1 92 ? 9.227 -34.812 -10.516 1 87.12 92 ARG B C 1
ATOM 3277 O O . ARG B 1 92 ? 9.32 -35.812 -9.797 1 87.12 92 ARG B O 1
ATOM 3284 N N . ALA B 1 93 ? 9.156 -33.688 -10.016 1 87.88 93 ALA B N 1
ATOM 3285 C CA . ALA B 1 93 ? 8.953 -33.375 -8.602 1 87.88 93 ALA B CA 1
ATOM 3286 C C . ALA B 1 93 ? 7.871 -32.312 -8.422 1 87.88 93 ALA B C 1
ATOM 3288 O O . ALA B 1 93 ? 8.164 -31.172 -8.047 1 87.88 93 ALA B O 1
ATOM 3289 N N . PRO B 1 94 ? 6.652 -32.719 -8.695 1 87.25 94 PRO B N 1
ATOM 3290 C CA . PRO B 1 94 ? 5.555 -31.75 -8.82 1 87.25 94 PRO B CA 1
ATOM 3291 C C . PRO B 1 94 ? 5.328 -30.938 -7.543 1 87.25 94 PRO B C 1
ATOM 3293 O O . PRO B 1 94 ? 5.457 -31.469 -6.438 1 87.25 94 PRO B O 1
ATOM 3296 N N . LEU B 1 95 ? 4.988 -29.625 -7.688 1 89.94 95 LEU B N 1
ATOM 3297 C CA . LEU B 1 95 ? 4.746 -28.688 -6.598 1 89.94 95 LEU B CA 1
ATOM 3298 C C . LEU B 1 95 ? 3.279 -28.266 -6.551 1 89.94 95 LEU B C 1
ATOM 3300 O O . LEU B 1 95 ? 2.818 -27.719 -5.551 1 89.94 95 LEU B O 1
ATOM 3304 N N . PHE B 1 96 ? 2.553 -28.547 -7.605 1 86.19 96 PHE B N 1
ATOM 3305 C CA . PHE B 1 96 ? 1.167 -28.109 -7.77 1 86.19 96 PHE B CA 1
ATOM 3306 C C . PHE B 1 96 ? 0.428 -29.031 -8.734 1 86.19 96 PHE B C 1
ATOM 3308 O O . PHE B 1 96 ? 1.047 -29.859 -9.406 1 86.19 96 PHE B O 1
ATOM 3315 N N . ALA B 1 97 ? -0.884 -28.938 -8.656 1 79.38 97 ALA B N 1
ATOM 3316 C CA . ALA B 1 97 ? -1.705 -29.625 -9.656 1 79.38 97 ALA B CA 1
ATOM 3317 C C . ALA B 1 97 ? -1.864 -28.75 -10.906 1 79.38 97 ALA B C 1
ATOM 3319 O O . ALA B 1 97 ? -2.262 -27.594 -10.82 1 79.38 97 ALA B O 1
ATOM 3320 N N . TRP B 1 98 ? -1.508 -29.297 -12.086 1 84.5 98 TRP B N 1
ATOM 3321 C CA . TRP B 1 98 ? -1.499 -28.547 -13.344 1 84.5 98 TRP B CA 1
ATOM 3322 C C . TRP B 1 98 ? -2.838 -27.844 -13.57 1 84.5 98 TRP B C 1
ATOM 3324 O O . TRP B 1 98 ? -2.883 -26.703 -14.031 1 84.5 98 TRP B O 1
ATOM 3334 N N . GLU B 1 99 ? -3.939 -28.453 -13.172 1 75.19 99 GLU B N 1
ATOM 3335 C CA . GLU B 1 99 ? -5.289 -27.984 -13.477 1 75.19 99 GLU B CA 1
ATOM 3336 C C . GLU B 1 99 ? -5.648 -26.75 -12.648 1 75.19 99 GLU B C 1
ATOM 3338 O O . GLU B 1 99 ? -6.609 -26.047 -12.961 1 75.19 99 GLU B O 1
ATOM 3343 N N . SER B 1 100 ? -4.895 -26.562 -11.648 1 75.19 100 SER B N 1
ATOM 3344 C CA . SER B 1 100 ? -5.211 -25.438 -10.766 1 75.19 100 SER B CA 1
ATOM 3345 C C . SER B 1 100 ? -4.59 -24.141 -11.266 1 75.19 100 SER B C 1
ATOM 3347 O O . SER B 1 100 ? -4.793 -23.078 -10.68 1 75.19 100 SER B O 1
ATOM 3349 N N . GLY B 1 101 ? -3.9 -24.203 -12.375 1 82.75 101 GLY B N 1
ATOM 3350 C CA . GLY B 1 101 ? -3.279 -23.016 -12.93 1 82.75 101 GLY B CA 1
ATOM 3351 C C . GLY B 1 101 ? -4.285 -22 -13.453 1 82.75 101 GLY B C 1
ATOM 3352 O O . GLY B 1 101 ? -5.375 -22.375 -13.898 1 82.75 101 GLY B O 1
ATOM 3353 N N . VAL B 1 102 ? -3.91 -20.719 -13.344 1 76.19 102 VAL B N 1
ATOM 3354 C CA . VAL B 1 102 ? -4.758 -19.641 -13.828 1 76.19 102 VAL B CA 1
ATOM 3355 C C . VAL B 1 102 ? -3.986 -18.797 -14.844 1 76.19 102 VAL B C 1
ATOM 3357 O O . VAL B 1 102 ? -2.883 -18.328 -14.562 1 76.19 102 VAL B O 1
ATOM 3360 N N . ALA B 1 103 ? -4.582 -18.672 -15.984 1 79.81 103 ALA B N 1
ATOM 3361 C CA . ALA B 1 103 ? -3.99 -17.766 -16.984 1 79.81 103 ALA B CA 1
ATOM 3362 C C . ALA B 1 103 ? -4.332 -16.312 -16.672 1 79.81 103 ALA B C 1
ATOM 3364 O O . ALA B 1 103 ? -5.5 -15.969 -16.484 1 79.81 103 ALA B O 1
ATOM 3365 N N . LEU B 1 104 ? -3.334 -15.516 -16.547 1 77 104 LEU B N 1
ATOM 3366 C CA . LEU B 1 104 ? -3.533 -14.117 -16.156 1 77 104 LEU B CA 1
ATOM 3367 C C . LEU B 1 104 ? -2.947 -13.18 -17.219 1 77 104 LEU B C 1
ATOM 3369 O O . LEU B 1 104 ? -1.892 -13.461 -17.781 1 77 104 LEU B O 1
ATOM 3373 N N . ARG B 1 105 ? -3.584 -12.039 -17.406 1 77.12 105 ARG B N 1
ATOM 3374 C CA . ARG B 1 105 ? -3.023 -10.984 -18.25 1 77.12 105 ARG B CA 1
ATOM 3375 C C . ARG B 1 105 ? -1.817 -10.336 -17.578 1 77.12 105 ARG B C 1
ATOM 3377 O O . ARG B 1 105 ? -1.719 -10.312 -16.344 1 77.12 105 ARG B O 1
ATOM 3384 N N . PRO B 1 106 ? -0.95 -9.836 -18.391 1 74.75 106 PRO B N 1
ATOM 3385 C CA . PRO B 1 106 ? 0.265 -9.25 -17.828 1 74.75 106 PRO B CA 1
ATOM 3386 C C . PRO B 1 106 ? 0.006 -7.918 -17.125 1 74.75 106 PRO B C 1
ATOM 3388 O O . PRO B 1 106 ? 0.734 -7.551 -16.203 1 74.75 106 PRO B O 1
ATOM 3391 N N . SER B 1 107 ? -0.949 -7.121 -17.594 1 72.06 107 SER B N 1
ATOM 3392 C CA . SER B 1 107 ? -1.188 -5.793 -17.047 1 72.06 107 SER B CA 1
ATOM 3393 C C . SER B 1 107 ? -2.678 -5.469 -17.016 1 72.06 107 SER B C 1
ATOM 3395 O O . SER B 1 107 ? -3.447 -5.973 -17.828 1 72.06 107 SER B O 1
ATOM 3397 N N . GLY B 1 108 ? -3.1 -4.797 -16.062 1 64.38 108 GLY B N 1
ATOM 3398 C CA . GLY B 1 108 ? -4.449 -4.289 -15.867 1 64.38 108 GLY B CA 1
ATOM 3399 C C . GLY B 1 108 ? -4.5 -3.037 -15.008 1 64.38 108 GLY B C 1
ATOM 3400 O O . GLY B 1 108 ? -3.498 -2.648 -14.406 1 64.38 108 GLY B O 1
ATOM 3401 N N . ASP B 1 109 ? -5.562 -2.41 -14.984 1 60.62 109 ASP B N 1
ATOM 3402 C CA . ASP B 1 109 ? -5.672 -1.113 -14.328 1 60.62 109 ASP B CA 1
ATOM 3403 C C . ASP B 1 109 ? -6.262 -1.26 -12.922 1 60.62 109 ASP B C 1
ATOM 3405 O O . ASP B 1 109 ? -6.32 -0.29 -12.164 1 60.62 109 ASP B O 1
ATOM 3409 N N . GLN B 1 110 ? -6.695 -2.498 -12.711 1 56.38 110 GLN B N 1
ATOM 3410 C CA . GLN B 1 110 ? -7.309 -2.705 -11.398 1 56.38 110 GLN B CA 1
ATOM 3411 C C . GLN B 1 110 ? -6.387 -3.506 -10.484 1 56.38 110 GLN B C 1
ATOM 3413 O O . GLN B 1 110 ? -5.527 -4.254 -10.953 1 56.38 110 GLN B O 1
ATOM 3418 N N . PRO B 1 111 ? -6.582 -3.234 -9.172 1 59.44 111 PRO B N 1
ATOM 3419 C CA . PRO B 1 111 ? -5.777 -4.027 -8.242 1 59.44 111 PRO B CA 1
ATOM 3420 C C . PRO B 1 111 ? -6.023 -5.527 -8.375 1 59.44 111 PRO B C 1
ATOM 3422 O O . PRO B 1 111 ? -7.168 -5.961 -8.508 1 59.44 111 PRO B O 1
ATOM 3425 N N . ALA B 1 112 ? -4.941 -6.352 -8.406 1 63.62 112 ALA B N 1
ATOM 3426 C CA . ALA B 1 112 ? -4.895 -7.809 -8.367 1 63.62 112 ALA B CA 1
ATOM 3427 C C . ALA B 1 112 ? -5.613 -8.414 -9.57 1 63.62 112 ALA B C 1
ATOM 3429 O O . ALA B 1 112 ? -6.18 -9.508 -9.484 1 63.62 112 ALA B O 1
ATOM 3430 N N . ASP B 1 113 ? -5.676 -7.637 -10.664 1 64.31 113 ASP B N 1
ATOM 3431 C CA . ASP B 1 113 ? -6.387 -8.172 -11.828 1 64.31 113 ASP B CA 1
ATOM 3432 C C . ASP B 1 113 ? -5.414 -8.719 -12.859 1 64.31 113 ASP B C 1
ATOM 3434 O O . ASP B 1 113 ? -5.828 -9.188 -13.922 1 64.31 113 ASP B O 1
ATOM 3438 N N . ASP B 1 114 ? -4.242 -8.602 -12.586 1 75.69 114 ASP B N 1
ATOM 3439 C CA . ASP B 1 114 ? -3.254 -9.125 -13.523 1 75.69 114 ASP B CA 1
ATOM 3440 C C . ASP B 1 114 ? -2.109 -9.82 -12.781 1 75.69 114 ASP B C 1
ATOM 3442 O O . ASP B 1 114 ? -2.076 -9.828 -11.555 1 75.69 114 ASP B O 1
ATOM 3446 N N . LEU B 1 115 ? -1.292 -10.461 -13.578 1 83.38 115 LEU B N 1
ATOM 3447 C CA . LEU B 1 115 ? -0.241 -11.297 -13.008 1 83.38 115 LEU B CA 1
ATOM 3448 C C . LEU B 1 115 ? 0.71 -10.461 -12.156 1 83.38 115 LEU B C 1
ATOM 3450 O O . LEU B 1 115 ? 1.081 -10.867 -11.055 1 83.38 115 LEU B O 1
ATOM 3454 N N . GLN B 1 116 ? 1.123 -9.32 -12.617 1 85.88 116 GLN B N 1
ATOM 3455 C CA . GLN B 1 116 ? 2.055 -8.484 -11.867 1 85.88 116 GLN B CA 1
ATOM 3456 C C . GLN B 1 116 ? 1.469 -8.078 -10.516 1 85.88 116 GLN B C 1
ATOM 3458 O O . GLN B 1 116 ? 2.16 -8.125 -9.5 1 85.88 116 GLN B O 1
ATOM 3463 N N . ASP B 1 117 ? 0.196 -7.738 -10.531 1 81.25 117 ASP B N 1
ATOM 3464 C CA . ASP B 1 117 ? -0.479 -7.367 -9.297 1 81.25 117 ASP B CA 1
ATOM 3465 C C . ASP B 1 117 ? -0.448 -8.516 -8.289 1 81.25 117 ASP B C 1
ATOM 3467 O O . ASP B 1 117 ? -0.209 -8.297 -7.098 1 81.25 117 ASP B O 1
ATOM 3471 N N . LEU B 1 118 ? -0.742 -9.664 -8.812 1 81.06 118 LEU B N 1
ATOM 3472 C CA . LEU B 1 118 ? -0.791 -10.82 -7.922 1 81.06 118 LEU B CA 1
ATOM 3473 C C . LEU B 1 118 ? 0.591 -11.125 -7.355 1 81.06 118 LEU B C 1
ATOM 3475 O O . LEU B 1 118 ? 0.728 -11.406 -6.16 1 81.06 118 LEU B O 1
ATOM 3479 N N . LEU B 1 119 ? 1.575 -11.117 -8.195 1 90.12 119 LEU B N 1
ATOM 3480 C CA . LEU B 1 119 ? 2.936 -11.344 -7.723 1 90.12 119 LEU B CA 1
ATOM 3481 C C . LEU B 1 119 ? 3.318 -10.305 -6.668 1 90.12 119 LEU B C 1
ATOM 3483 O O . LEU B 1 119 ? 3.84 -10.656 -5.609 1 90.12 119 LEU B O 1
ATOM 3487 N N . ILE B 1 120 ? 3.02 -9.102 -6.961 1 88.06 120 ILE B N 1
ATOM 3488 C CA . ILE B 1 120 ? 3.357 -8 -6.062 1 88.06 120 ILE B CA 1
ATOM 3489 C C . ILE B 1 120 ? 2.623 -8.172 -4.734 1 88.06 120 ILE B C 1
ATOM 3491 O O . ILE B 1 120 ? 3.189 -7.926 -3.668 1 88.06 120 ILE B O 1
ATOM 3495 N N . LEU B 1 121 ? 1.368 -8.5 -4.848 1 81.5 121 LEU B N 1
ATOM 3496 C CA . LEU B 1 121 ? 0.57 -8.742 -3.65 1 81.5 121 LEU B CA 1
ATOM 3497 C C . LEU B 1 121 ? 1.276 -9.719 -2.711 1 81.5 121 LEU B C 1
ATOM 3499 O O . LEU B 1 121 ? 1.398 -9.453 -1.514 1 81.5 121 LEU B O 1
ATOM 3503 N N . HIS B 1 122 ? 1.766 -10.812 -3.215 1 88.44 122 HIS B N 1
ATOM 3504 C CA . HIS B 1 122 ? 2.432 -11.828 -2.41 1 88.44 122 HIS B CA 1
ATOM 3505 C C . HIS B 1 122 ? 3.809 -11.359 -1.956 1 88.44 122 HIS B C 1
ATOM 3507 O O . HIS B 1 122 ? 4.219 -11.617 -0.822 1 88.44 122 HIS B O 1
ATOM 3513 N N . LEU B 1 123 ? 4.512 -10.688 -2.812 1 92.75 123 LEU B N 1
ATOM 3514 C CA . LEU B 1 123 ? 5.828 -10.164 -2.463 1 92.75 123 LEU B CA 1
ATOM 3515 C C . LEU B 1 123 ? 5.723 -9.156 -1.325 1 92.75 123 LEU B C 1
ATOM 3517 O O . LEU B 1 123 ? 6.5 -9.211 -0.369 1 92.75 123 LEU B O 1
ATOM 3521 N N . ARG B 1 124 ? 4.82 -8.258 -1.467 1 85.94 124 ARG B N 1
ATOM 3522 C CA . ARG B 1 124 ? 4.617 -7.223 -0.459 1 85.94 124 ARG B CA 1
ATOM 3523 C C . ARG B 1 124 ? 4.27 -7.836 0.894 1 85.94 124 ARG B C 1
ATOM 3525 O O . ARG B 1 124 ? 4.84 -7.457 1.918 1 85.94 124 ARG B O 1
ATOM 3532 N N . SER B 1 125 ? 3.334 -8.742 0.895 1 80.81 125 SER B N 1
ATOM 3533 C CA . SER B 1 125 ? 2.938 -9.414 2.127 1 80.81 125 SER B CA 1
ATOM 3534 C C . SER B 1 125 ? 4.129 -10.086 2.801 1 80.81 125 SER B C 1
ATOM 3536 O O . SER B 1 125 ? 4.301 -9.984 4.02 1 80.81 125 SER B O 1
ATOM 3538 N N . CYS B 1 126 ? 4.891 -10.734 2.059 1 88.69 126 CYS B N 1
ATOM 3539 C CA . CYS B 1 126 ? 6.059 -11.43 2.592 1 88.69 126 CYS B CA 1
ATOM 3540 C C . CYS B 1 126 ? 7.074 -10.438 3.146 1 88.69 126 CYS B C 1
ATOM 3542 O O . CYS B 1 126 ? 7.598 -10.633 4.246 1 88.69 126 CYS B O 1
ATOM 3544 N N . ALA B 1 127 ? 7.328 -9.406 2.396 1 87.81 127 ALA B N 1
ATOM 3545 C CA . ALA B 1 127 ? 8.297 -8.391 2.807 1 87.81 127 ALA B CA 1
ATOM 3546 C C . ALA B 1 127 ? 7.871 -7.727 4.117 1 87.81 127 ALA B C 1
ATOM 3548 O O . ALA B 1 127 ? 8.688 -7.555 5.023 1 87.81 127 ALA B O 1
ATOM 3549 N N . GLU B 1 128 ? 6.684 -7.383 4.164 1 75.19 128 GLU B N 1
ATOM 3550 C CA . GLU B 1 128 ? 6.156 -6.711 5.348 1 75.19 128 GLU B CA 1
ATOM 3551 C C . GLU B 1 128 ? 6.238 -7.609 6.574 1 75.19 128 GLU B C 1
ATOM 3553 O O . GLU B 1 128 ? 6.379 -7.125 7.699 1 75.19 128 GLU B O 1
ATOM 3558 N N . ALA B 1 129 ? 6.145 -8.922 6.379 1 76.25 129 ALA B N 1
ATOM 3559 C CA . ALA B 1 129 ? 6.234 -9.891 7.469 1 76.25 129 ALA B CA 1
ATOM 3560 C C . ALA B 1 129 ? 7.691 -10.172 7.832 1 76.25 129 ALA B C 1
ATOM 3562 O O . ALA B 1 129 ? 7.969 -10.961 8.742 1 76.25 129 ALA B O 1
ATOM 3563 N N . GLY B 1 130 ? 8.594 -9.57 7.086 1 83.12 130 GLY B N 1
ATOM 3564 C CA . GLY B 1 130 ? 10.008 -9.797 7.34 1 83.12 130 GLY B CA 1
ATOM 3565 C C . GLY B 1 130 ? 10.531 -11.07 6.703 1 83.12 130 GLY B C 1
ATOM 3566 O O . GLY B 1 130 ? 11.523 -11.641 7.16 1 83.12 130 GLY B O 1
ATOM 3567 N N . GLY B 1 131 ? 9.812 -11.523 5.758 1 91.38 131 GLY B N 1
ATOM 3568 C CA . GLY B 1 131 ? 10.211 -12.758 5.098 1 91.38 131 GLY B CA 1
ATOM 3569 C C . GLY B 1 131 ? 11.258 -12.547 4.023 1 91.38 131 GLY B C 1
ATOM 3570 O O . GLY B 1 131 ? 11.758 -11.438 3.844 1 91.38 131 GLY B O 1
ATOM 3571 N N . GLU B 1 132 ? 11.648 -13.664 3.369 1 96.06 132 GLU B N 1
ATOM 3572 C CA . GLU B 1 132 ? 12.633 -13.68 2.291 1 96.06 132 GLU B CA 1
ATOM 3573 C C . GLU B 1 132 ? 12.086 -14.391 1.056 1 96.06 132 GLU B C 1
ATOM 3575 O O . GLU B 1 132 ? 11.023 -15.016 1.109 1 96.06 132 GLU B O 1
ATOM 3580 N N . VAL B 1 133 ? 12.844 -14.195 -0.024 1 97.94 133 VAL B N 1
ATOM 3581 C CA . VAL B 1 133 ? 12.453 -14.852 -1.265 1 97.94 133 VAL B CA 1
ATOM 3582 C C . VAL B 1 133 ? 13.57 -15.773 -1.741 1 97.94 133 VAL B C 1
ATOM 3584 O O . VAL B 1 133 ? 14.758 -15.453 -1.584 1 97.94 133 VAL B O 1
ATOM 3587 N N . TYR B 1 134 ? 13.219 -16.922 -2.193 1 97.94 134 TYR B N 1
ATOM 3588 C CA . TYR B 1 134 ? 14.055 -17.812 -2.979 1 97.94 134 TYR B CA 1
ATOM 3589 C C . TYR B 1 134 ? 13.617 -17.828 -4.438 1 97.94 134 TYR B C 1
ATOM 3591 O O . TYR B 1 134 ? 12.508 -18.266 -4.754 1 97.94 134 TYR B O 1
ATOM 3599 N N . ALA B 1 135 ? 14.453 -17.344 -5.273 1 98 135 ALA B N 1
ATOM 3600 C CA . ALA B 1 135 ? 14.164 -17.344 -6.707 1 98 135 ALA B CA 1
ATOM 3601 C C . ALA B 1 135 ? 14.992 -18.406 -7.43 1 98 135 ALA B C 1
ATOM 3603 O O . ALA B 1 135 ? 16.219 -18.391 -7.367 1 98 135 ALA B O 1
ATOM 3604 N N . PHE B 1 136 ? 14.312 -19.312 -8.031 1 97.38 136 PHE B N 1
ATOM 3605 C CA . PHE B 1 136 ? 14.969 -20.328 -8.836 1 97.38 136 PHE B CA 1
ATOM 3606 C C . PHE B 1 136 ? 14.977 -19.938 -10.305 1 97.38 136 PHE B C 1
ATOM 3608 O O . PHE B 1 136 ? 13.945 -19.531 -10.844 1 97.38 136 PHE B O 1
ATOM 3615 N N . GLY B 1 137 ? 16.047 -20.016 -10.914 1 96.38 137 GLY B N 1
ATOM 3616 C CA . GLY B 1 137 ? 16.203 -19.656 -12.312 1 96.38 137 GLY B CA 1
ATOM 3617 C C . GLY B 1 137 ? 17.656 -19.609 -12.766 1 96.38 137 GLY B C 1
ATOM 3618 O O . GLY B 1 137 ? 18.484 -20.391 -12.281 1 96.38 137 GLY B O 1
ATOM 3619 N N . SER B 1 138 ? 17.938 -18.766 -13.773 1 93.75 138 SER B N 1
ATOM 3620 C CA . SER B 1 138 ? 19.281 -18.641 -14.352 1 93.75 138 SER B CA 1
ATOM 3621 C C . SER B 1 138 ? 19.906 -17.297 -13.992 1 93.75 138 SER B C 1
ATOM 3623 O O . SER B 1 138 ? 19.281 -16.25 -14.18 1 93.75 138 SER B O 1
ATOM 3625 N N . ARG B 1 139 ? 21.125 -17.438 -13.508 1 91.69 139 ARG B N 1
ATOM 3626 C CA . ARG B 1 139 ? 21.844 -16.219 -13.164 1 91.69 139 ARG B CA 1
ATOM 3627 C C . ARG B 1 139 ? 22.266 -15.461 -14.422 1 91.69 139 ARG B C 1
ATOM 3629 O O . ARG B 1 139 ? 22.672 -16.078 -15.406 1 91.69 139 ARG B O 1
ATOM 3636 N N . PHE B 1 140 ? 22.156 -14.164 -14.375 1 85.19 140 PHE B N 1
ATOM 3637 C CA . PHE B 1 140 ? 22.75 -13.328 -15.406 1 85.19 140 PHE B CA 1
ATOM 3638 C C . PHE B 1 140 ? 23.641 -12.258 -14.789 1 85.19 140 PHE B C 1
ATOM 3640 O O . PHE B 1 140 ? 23.359 -11.75 -13.703 1 85.19 140 PHE B O 1
ATOM 3647 N N . ASP B 1 141 ? 24.891 -12.039 -15.055 1 73.06 141 ASP B N 1
ATOM 3648 C CA . ASP B 1 141 ? 25.906 -11.172 -14.453 1 73.06 141 ASP B CA 1
ATOM 3649 C C . ASP B 1 141 ? 25.938 -9.812 -15.133 1 73.06 141 ASP B C 1
ATOM 3651 O O . ASP B 1 141 ? 26.562 -8.875 -14.633 1 73.06 141 ASP B O 1
ATOM 3655 N N . ARG B 1 142 ? 25.281 -9.453 -16.188 1 62.34 142 ARG B N 1
ATOM 3656 C CA . ARG B 1 142 ? 25.562 -8.172 -16.828 1 62.34 142 ARG B CA 1
ATOM 3657 C C . ARG B 1 142 ? 24.375 -7.215 -16.672 1 62.34 142 ARG B C 1
ATOM 3659 O O . ARG B 1 142 ? 23.219 -7.629 -16.719 1 62.34 142 ARG B O 1
ATOM 3666 N N . ASN B 1 143 ? 24.828 -5.996 -16.031 1 57 143 ASN B N 1
ATOM 3667 C CA . ASN B 1 143 ? 23.906 -4.859 -16.094 1 57 143 ASN B CA 1
ATOM 3668 C C . ASN B 1 143 ? 23.359 -4.668 -17.516 1 57 143 ASN B C 1
ATOM 3670 O O . ASN B 1 143 ? 24.125 -4.574 -18.469 1 57 143 ASN B O 1
ATOM 3674 N N . LEU B 1 144 ? 22.219 -5.047 -17.703 1 58.41 144 LEU B N 1
ATOM 3675 C CA . LEU B 1 144 ? 21.656 -4.91 -19.047 1 58.41 144 LEU B CA 1
ATOM 3676 C C . LEU B 1 144 ? 21.531 -3.443 -19.438 1 58.41 144 LEU B C 1
ATOM 3678 O O . LEU B 1 144 ? 21.031 -3.123 -20.516 1 58.41 144 LEU B O 1
ATOM 3682 N N . ASN B 1 145 ? 22.312 -2.602 -18.609 1 58.94 145 ASN B N 1
ATOM 3683 C CA . ASN B 1 145 ? 22.312 -1.157 -18.812 1 58.94 145 ASN B CA 1
ATOM 3684 C C . ASN B 1 145 ? 20.906 -0.616 -19.062 1 58.94 145 ASN B C 1
ATOM 3686 O O . ASN B 1 145 ? 20.703 0.234 -19.922 1 58.94 145 ASN B O 1
ATOM 3690 N N . LYS B 1 146 ? 20.031 -1.273 -18.406 1 63.38 146 LYS B N 1
ATOM 3691 C CA . LYS B 1 146 ? 18.656 -0.795 -18.5 1 63.38 146 LYS B CA 1
ATOM 3692 C C . LYS B 1 146 ? 18.359 0.234 -17.406 1 63.38 146 LYS B C 1
ATOM 3694 O O . LYS B 1 146 ? 19.031 0.266 -16.375 1 63.38 146 LYS B O 1
ATOM 3699 N N . PRO B 1 147 ? 17.594 1.122 -17.75 1 64.75 147 PRO B N 1
ATOM 3700 C CA . PRO B 1 147 ? 17.219 2.129 -16.766 1 64.75 147 PRO B CA 1
ATOM 3701 C C . PRO B 1 147 ? 16.891 1.52 -15.398 1 64.75 147 PRO B C 1
ATOM 3703 O O . PRO B 1 147 ? 17.219 2.102 -14.367 1 64.75 147 PRO B O 1
ATOM 3706 N N . ILE B 1 148 ? 16.484 0.356 -15.414 1 71.62 148 ILE B N 1
ATOM 3707 C CA . ILE B 1 148 ? 16.078 -0.312 -14.18 1 71.62 148 ILE B CA 1
ATOM 3708 C C . ILE B 1 148 ? 17.328 -0.655 -13.352 1 71.62 148 ILE B C 1
ATOM 3710 O O . ILE B 1 148 ? 17.281 -0.65 -12.117 1 71.62 148 ILE B O 1
ATOM 3714 N N . ASP B 1 149 ? 18.391 -0.897 -13.898 1 70.38 149 ASP B N 1
ATOM 3715 C CA . ASP B 1 149 ? 19.625 -1.224 -13.18 1 70.38 149 ASP B CA 1
ATOM 3716 C C . ASP B 1 149 ? 20.109 -0.034 -12.359 1 70.38 149 ASP B C 1
ATOM 3718 O O . ASP B 1 149 ? 20.562 -0.202 -11.219 1 70.38 149 ASP B O 1
ATOM 3722 N N . ARG B 1 150 ? 19.953 1.096 -12.953 1 66.38 150 ARG B N 1
ATOM 3723 C CA . ARG B 1 150 ? 20.312 2.303 -12.219 1 66.38 150 ARG B CA 1
ATOM 3724 C C . ARG B 1 150 ? 19.359 2.533 -11.047 1 66.38 150 ARG B C 1
ATOM 3726 O O . ARG B 1 150 ? 19.781 2.879 -9.945 1 66.38 150 ARG B O 1
ATOM 3733 N N . GLU B 1 151 ? 18.156 2.27 -11.383 1 71.06 151 GLU B N 1
ATOM 3734 C CA . GLU B 1 151 ? 17.141 2.471 -10.352 1 71.06 151 GLU B CA 1
ATOM 3735 C C . GLU B 1 151 ? 17.359 1.541 -9.164 1 71.06 151 GLU B C 1
ATOM 3737 O O . GLU B 1 151 ? 17.109 1.917 -8.023 1 71.06 151 GLU B O 1
ATOM 3742 N N . PHE B 1 152 ? 17.828 0.404 -9.43 1 76 152 PHE B N 1
ATOM 3743 C CA . PHE B 1 152 ? 18.016 -0.597 -8.383 1 76 152 PHE B CA 1
ATOM 3744 C C . PHE B 1 152 ? 19.375 -0.447 -7.719 1 76 152 PHE B C 1
ATOM 3746 O O . PHE B 1 152 ? 19.688 -1.181 -6.781 1 76 152 PHE B O 1
ATOM 3753 N N . GLY B 1 153 ? 20.125 0.834 -7.969 1 63.38 153 GLY B N 1
ATOM 3754 C CA . GLY B 1 153 ? 21.344 1.218 -7.293 1 63.38 153 GLY B CA 1
ATOM 3755 C C . GLY B 1 153 ? 22.547 0.388 -7.715 1 63.38 153 GLY B C 1
ATOM 3756 O O . GLY B 1 153 ? 23.438 0.123 -6.906 1 63.38 153 GLY B O 1
ATOM 3757 N N . ASN B 1 154 ? 22.625 -0.307 -8.781 1 58.38 154 ASN B N 1
ATOM 3758 C CA . ASN B 1 154 ? 23.891 -0.942 -9.156 1 58.38 154 ASN B CA 1
ATOM 3759 C C . ASN B 1 154 ? 24.328 -0.516 -10.555 1 58.38 154 ASN B C 1
ATOM 3761 O O . ASN B 1 154 ? 23.594 -0.684 -11.523 1 58.38 154 ASN B O 1
ATOM 3765 N N . THR B 1 155 ? 25.344 0.323 -10.586 1 54.62 155 THR B N 1
ATOM 3766 C CA . THR B 1 155 ? 25.922 0.786 -11.836 1 54.62 155 THR B CA 1
ATOM 3767 C C . THR B 1 155 ? 26.859 -0.268 -12.422 1 54.62 155 THR B C 1
ATOM 3769 O O . THR B 1 155 ? 27 -0.363 -13.648 1 54.62 155 THR B O 1
ATOM 3772 N N . ASP B 1 156 ? 27.625 -0.944 -11.547 1 53.06 156 ASP B N 1
ATOM 3773 C CA . ASP B 1 156 ? 28.766 -1.684 -12.078 1 53.06 156 ASP B CA 1
ATOM 3774 C C . ASP B 1 156 ? 28.469 -3.178 -12.156 1 53.06 156 ASP B C 1
ATOM 3776 O O . ASP B 1 156 ? 29.281 -3.959 -12.656 1 53.06 156 ASP B O 1
ATOM 3780 N N . GLY B 1 157 ? 27.078 -3.678 -11.961 1 55.84 157 GLY B N 1
ATOM 3781 C CA . GLY B 1 157 ? 27.078 -5.133 -11.977 1 55.84 157 GLY B CA 1
ATOM 3782 C C . GLY B 1 157 ? 25.812 -5.738 -11.406 1 55.84 157 GLY B C 1
ATOM 3783 O O . GLY B 1 157 ? 25.859 -6.766 -10.727 1 55.84 157 GLY B O 1
ATOM 3784 N N . LEU B 1 158 ? 24.922 -5.105 -11.594 1 58.75 158 LEU B N 1
ATOM 3785 C CA . LEU B 1 158 ? 23.75 -5.762 -11.031 1 58.75 158 LEU B CA 1
ATOM 3786 C C . LEU B 1 158 ? 23.609 -7.176 -11.57 1 58.75 158 LEU B C 1
ATOM 3788 O O . LEU B 1 158 ? 23.609 -7.387 -12.789 1 58.75 158 LEU B O 1
ATOM 3792 N N . HIS B 1 159 ? 23.859 -8.195 -10.602 1 79.62 159 HIS B N 1
ATOM 3793 C CA . HIS B 1 159 ? 23.547 -9.602 -10.859 1 79.62 159 HIS B CA 1
ATOM 3794 C C . HIS B 1 159 ? 22.062 -9.891 -10.633 1 79.62 159 HIS B C 1
ATOM 3796 O O . HIS B 1 159 ? 21.359 -9.078 -10.047 1 79.62 159 HIS B O 1
ATOM 3802 N N . GLY B 1 160 ? 21.688 -10.773 -11.602 1 87.88 160 GLY B N 1
ATOM 3803 C CA . GLY B 1 160 ? 20.297 -11.125 -11.391 1 87.88 160 GLY B CA 1
ATOM 3804 C C . GLY B 1 160 ? 19.969 -12.547 -11.805 1 87.88 160 GLY B C 1
ATOM 3805 O O . GLY B 1 160 ? 20.875 -13.359 -12.016 1 87.88 160 GLY B O 1
ATOM 3806 N N . ILE B 1 161 ? 18.828 -12.852 -11.672 1 91.75 161 ILE B N 1
ATOM 3807 C CA . ILE B 1 161 ? 18.312 -14.172 -12.016 1 91.75 161 ILE B CA 1
ATOM 3808 C C . ILE B 1 161 ? 17.062 -14.023 -12.883 1 91.75 161 ILE B C 1
ATOM 3810 O O . ILE B 1 161 ? 16.266 -13.109 -12.68 1 91.75 161 ILE B O 1
ATOM 3814 N N . HIS B 1 162 ? 17 -14.797 -13.969 1 91.81 162 HIS B N 1
ATOM 3815 C CA . HIS B 1 162 ? 15.867 -14.82 -14.875 1 91.81 162 HIS B CA 1
ATOM 3816 C C . HIS B 1 162 ? 15.406 -16.25 -15.141 1 91.81 162 HIS B C 1
ATOM 3818 O O . HIS B 1 162 ? 15.781 -17.172 -14.414 1 91.81 162 HIS B O 1
ATOM 3824 N N . ASN B 1 163 ? 14.438 -16.438 -16.078 1 93.88 163 ASN B N 1
ATOM 3825 C CA . ASN B 1 163 ? 13.828 -17.734 -16.359 1 93.88 163 ASN B CA 1
ATOM 3826 C C . ASN B 1 163 ? 13.078 -18.281 -15.156 1 93.88 163 ASN B C 1
ATOM 3828 O O . ASN B 1 163 ? 13.258 -19.438 -14.781 1 93.88 163 ASN B O 1
ATOM 3832 N N . ILE B 1 164 ? 12.367 -17.391 -14.609 1 96.38 164 ILE B N 1
ATOM 3833 C CA . ILE B 1 164 ? 11.555 -17.703 -13.438 1 96.38 164 ILE B CA 1
ATOM 3834 C C . ILE B 1 164 ? 10.242 -18.328 -13.875 1 96.38 164 ILE B C 1
ATOM 3836 O O . ILE B 1 164 ? 9.164 -17.781 -13.648 1 96.38 164 ILE B O 1
ATOM 3840 N N . HIS B 1 165 ? 10.297 -19.453 -14.555 1 96.06 165 HIS B N 1
ATOM 3841 C CA . HIS B 1 165 ? 9.141 -20.188 -15.07 1 96.06 165 HIS B CA 1
ATOM 3842 C C . HIS B 1 165 ? 9.516 -21.609 -15.461 1 96.06 165 HIS B C 1
ATOM 3844 O O . HIS B 1 165 ? 10.656 -22.047 -15.242 1 96.06 165 HIS B O 1
ATOM 3850 N N . LEU B 1 166 ? 8.453 -22.328 -15.953 1 96.12 166 LEU B N 1
ATOM 3851 C CA . LEU B 1 166 ? 8.695 -23.656 -16.516 1 96.12 166 LEU B CA 1
ATOM 3852 C C . LEU B 1 166 ? 9.734 -23.594 -17.625 1 96.12 166 LEU B C 1
ATOM 3854 O O . LEU B 1 166 ? 9.602 -22.797 -18.562 1 96.12 166 LEU B O 1
ATOM 3858 N N . ASN B 1 167 ? 10.812 -24.359 -17.5 1 96.5 167 ASN B N 1
ATOM 3859 C CA . ASN B 1 167 ? 11.859 -24.438 -18.516 1 96.5 167 ASN B CA 1
ATOM 3860 C C . ASN B 1 167 ? 11.914 -25.828 -19.156 1 96.5 167 ASN B C 1
ATOM 3862 O O . ASN B 1 167 ? 13 -26.391 -19.328 1 96.5 167 ASN B O 1
ATOM 3866 N N . GLN B 1 168 ? 10.812 -26.359 -19.344 1 95.44 168 GLN B N 1
ATOM 3867 C CA . GLN B 1 168 ? 10.609 -27.609 -20.062 1 95.44 168 GLN B CA 1
ATOM 3868 C C . GLN B 1 168 ? 9.422 -27.516 -21.016 1 95.44 168 GLN B C 1
ATOM 3870 O O . GLN B 1 168 ? 8.602 -26.609 -20.906 1 95.44 168 GLN B O 1
ATOM 3875 N N . GLY B 1 169 ? 9.461 -28.406 -22 1 94.62 169 GLY B N 1
ATOM 3876 C CA . GLY B 1 169 ? 8.289 -28.578 -22.844 1 94.62 169 GLY B CA 1
ATOM 3877 C C . GLY B 1 169 ? 8.141 -27.484 -23.891 1 94.62 169 GLY B C 1
ATOM 3878 O O . GLY B 1 169 ? 7.082 -27.344 -24.5 1 94.62 169 GLY B O 1
ATOM 3879 N N . ASN B 1 170 ? 9.172 -26.625 -23.938 1 92.75 170 ASN B N 1
ATOM 3880 C CA . ASN B 1 170 ? 9.156 -25.641 -25.016 1 92.75 170 ASN B CA 1
ATOM 3881 C C . ASN B 1 170 ? 9.25 -26.312 -26.391 1 92.75 170 ASN B C 1
ATOM 3883 O O . ASN B 1 170 ? 9.93 -27.328 -26.547 1 92.75 170 ASN B O 1
ATOM 3887 N N . VAL B 1 171 ? 8.547 -25.688 -27.312 1 89.06 171 VAL B N 1
ATOM 3888 C CA . VAL B 1 171 ? 8.648 -26.125 -28.703 1 89.06 171 VAL B CA 1
ATOM 3889 C C . VAL B 1 171 ? 9.156 -24.984 -29.578 1 89.06 171 VAL B C 1
ATOM 3891 O O . VAL B 1 171 ? 9.156 -23.828 -29.156 1 89.06 171 VAL B O 1
ATOM 3894 N N . GLY B 1 172 ? 9.656 -25.297 -30.734 1 87.69 172 GLY B N 1
ATOM 3895 C CA . GLY B 1 172 ? 10.102 -24.281 -31.672 1 87.69 172 GLY B CA 1
ATOM 3896 C C . GLY B 1 172 ? 11.391 -23.609 -31.25 1 87.69 172 GLY B C 1
ATOM 3897 O O . GLY B 1 172 ? 12.352 -24.266 -30.875 1 87.69 172 GLY B O 1
ATOM 3898 N N . GLN B 1 173 ? 11.414 -22.234 -31.266 1 84.25 173 GLN B N 1
ATOM 3899 C CA . GLN B 1 173 ? 12.633 -21.453 -31.094 1 84.25 173 GLN B CA 1
ATOM 3900 C C . GLN B 1 173 ? 13.141 -21.547 -29.656 1 84.25 173 GLN B C 1
ATOM 3902 O O . GLN B 1 173 ? 14.32 -21.297 -29.391 1 84.25 173 GLN B O 1
ATOM 3907 N N . PHE B 1 174 ? 12.297 -22 -28.781 1 86 174 PHE B N 1
ATOM 3908 C CA . PHE B 1 174 ? 12.695 -22 -27.375 1 86 174 PHE B CA 1
ATOM 3909 C C . PHE B 1 174 ? 13.008 -23.406 -26.891 1 86 174 PHE B C 1
ATOM 3911 O O . PHE B 1 174 ? 13.289 -23.625 -25.719 1 86 174 PHE B O 1
ATOM 3918 N N . ALA B 1 175 ? 13.008 -24.375 -27.781 1 89.5 175 ALA B N 1
ATOM 3919 C CA . ALA B 1 175 ? 13.242 -25.766 -27.438 1 89.5 175 ALA B CA 1
ATOM 3920 C C . ALA B 1 175 ? 14.625 -25.953 -26.812 1 89.5 175 ALA B C 1
ATOM 3922 O O . ALA B 1 175 ? 14.836 -26.859 -26.016 1 89.5 175 ALA B O 1
ATOM 3923 N N . GLY B 1 176 ? 15.539 -25.078 -27.125 1 89.12 176 GLY B N 1
ATOM 3924 C CA . GLY B 1 176 ? 16.891 -25.156 -26.609 1 89.12 176 GLY B CA 1
ATOM 3925 C C . GLY B 1 176 ? 16.984 -24.875 -25.109 1 89.12 176 GLY B C 1
ATOM 3926 O O . GLY B 1 176 ? 17.969 -25.219 -24.469 1 89.12 176 GLY B O 1
ATOM 3927 N N . ASP B 1 177 ? 15.992 -24.312 -24.547 1 90.81 177 ASP B N 1
ATOM 3928 C CA . ASP B 1 177 ? 15.992 -23.938 -23.141 1 90.81 177 ASP B CA 1
ATOM 3929 C C . ASP B 1 177 ? 15.516 -25.094 -22.25 1 90.81 177 ASP B C 1
ATOM 3931 O O . ASP B 1 177 ? 15.57 -25 -21.031 1 90.81 177 ASP B O 1
ATOM 3935 N N . ASN B 1 178 ? 15.047 -26.141 -22.891 1 94.38 178 ASN B N 1
ATOM 3936 C CA . ASN B 1 178 ? 14.461 -27.25 -22.156 1 94.38 178 ASN B CA 1
ATOM 3937 C C . ASN B 1 178 ? 15.5 -27.984 -21.312 1 94.38 178 ASN B C 1
ATOM 3939 O O . ASN B 1 178 ? 16.609 -28.234 -21.766 1 94.38 178 ASN B O 1
ATOM 3943 N N . GLY B 1 179 ? 15.188 -28.234 -20.109 1 93.19 179 GLY B N 1
ATOM 3944 C CA . GLY B 1 179 ? 16.016 -29.016 -19.203 1 93.19 179 GLY B CA 1
ATOM 3945 C C . GLY B 1 179 ? 15.266 -29.5 -17.984 1 93.19 179 GLY B C 1
ATOM 3946 O O . GLY B 1 179 ? 14.438 -28.766 -17.422 1 93.19 179 GLY B O 1
ATOM 3947 N N . VAL B 1 180 ? 15.523 -30.766 -17.641 1 91.88 180 VAL B N 1
ATOM 3948 C CA . VAL B 1 180 ? 14.906 -31.312 -16.438 1 91.88 180 VAL B CA 1
ATOM 3949 C C . VAL B 1 180 ? 15.609 -30.766 -15.195 1 91.88 180 VAL B C 1
ATOM 3951 O O . VAL B 1 180 ? 16.797 -30.453 -15.242 1 91.88 180 VAL B O 1
ATOM 3954 N N . PHE B 1 181 ? 14.82 -30.562 -14.094 1 92.25 181 PHE B N 1
ATOM 3955 C CA . PHE B 1 181 ? 15.305 -30.047 -12.82 1 92.25 181 PHE B CA 1
ATOM 3956 C C . PHE B 1 181 ? 15.969 -28.688 -13.008 1 92.25 181 PHE B C 1
ATOM 3958 O O . PHE B 1 181 ? 17 -28.406 -12.391 1 92.25 181 PHE B O 1
ATOM 3965 N N . ARG B 1 182 ? 15.352 -27.859 -13.883 1 94.56 182 ARG B N 1
ATOM 3966 C CA . ARG B 1 182 ? 15.852 -26.516 -14.164 1 94.56 182 ARG B CA 1
ATOM 3967 C C . ARG B 1 182 ? 14.711 -25.516 -14.242 1 94.56 182 ARG B C 1
ATOM 3969 O O . ARG B 1 182 ? 14.875 -24.422 -14.789 1 94.56 182 ARG B O 1
ATOM 3976 N N . ASP B 1 183 ? 13.547 -25.938 -13.812 1 96.62 183 ASP B N 1
ATOM 3977 C CA . ASP B 1 183 ? 12.422 -25 -13.82 1 96.62 183 ASP B CA 1
ATOM 3978 C C . ASP B 1 183 ? 12.648 -23.875 -12.828 1 96.62 183 ASP B C 1
ATOM 3980 O O . ASP B 1 183 ? 13.406 -24.016 -11.867 1 96.62 183 ASP B O 1
ATOM 3984 N N . GLY B 1 184 ? 12.016 -22.75 -13.125 1 97.19 184 GLY B N 1
ATOM 3985 C CA . GLY B 1 184 ? 12.109 -21.594 -12.25 1 97.19 184 GLY B CA 1
ATOM 3986 C C . GLY B 1 184 ? 10.867 -21.359 -11.414 1 97.19 184 GLY B C 1
ATOM 3987 O O . GLY B 1 184 ? 9.875 -22.078 -11.57 1 97.19 184 GLY B O 1
ATOM 3988 N N . GLY B 1 185 ? 10.938 -20.453 -10.547 1 97.5 185 GLY B N 1
ATOM 3989 C CA . GLY B 1 185 ? 9.836 -20.062 -9.68 1 97.5 185 GLY B CA 1
ATOM 3990 C C . GLY B 1 185 ? 10.273 -19.266 -8.477 1 97.5 185 GLY B C 1
ATOM 3991 O O . GLY B 1 185 ? 11.477 -19.047 -8.273 1 97.5 185 GLY B O 1
ATOM 3992 N N . LEU B 1 186 ? 9.312 -18.766 -7.801 1 97.94 186 LEU B N 1
ATOM 3993 C CA . LEU B 1 186 ? 9.555 -18.031 -6.566 1 97.94 186 LEU B CA 1
ATOM 3994 C C . LEU B 1 186 ? 8.992 -18.781 -5.367 1 97.94 186 LEU B C 1
ATOM 3996 O O . LEU B 1 186 ? 7.871 -19.281 -5.414 1 97.94 186 LEU B O 1
ATOM 4000 N N . ILE B 1 187 ? 9.75 -18.938 -4.359 1 96.94 187 ILE B N 1
ATOM 4001 C CA . ILE B 1 187 ? 9.297 -19.422 -3.062 1 96.94 187 ILE B CA 1
ATOM 4002 C C . ILE B 1 187 ? 9.492 -18.328 -2.004 1 96.94 187 ILE B C 1
ATOM 4004 O O . ILE B 1 187 ? 10.625 -17.906 -1.752 1 96.94 187 ILE B O 1
ATOM 4008 N N . LEU B 1 188 ? 8.422 -17.875 -1.476 1 95.69 188 LEU B N 1
ATOM 4009 C CA . LEU B 1 188 ? 8.438 -16.859 -0.431 1 95.69 188 LEU B CA 1
ATOM 4010 C C . LEU B 1 188 ? 8.453 -17.5 0.953 1 95.69 188 LEU B C 1
ATOM 4012 O O . LEU B 1 188 ? 7.586 -18.312 1.273 1 95.69 188 LEU B O 1
ATOM 4016 N N . ALA B 1 189 ? 9.414 -17.188 1.722 1 95.25 189 ALA B N 1
ATOM 4017 C CA . ALA B 1 189 ? 9.531 -17.688 3.092 1 95.25 189 ALA B CA 1
ATOM 4018 C C . ALA B 1 189 ? 8.969 -16.688 4.09 1 95.25 189 ALA B C 1
ATOM 4020 O O . ALA B 1 189 ? 9.672 -15.766 4.52 1 95.25 189 ALA B O 1
ATOM 4021 N N . HIS B 1 190 ? 7.75 -16.875 4.434 1 87 190 HIS B N 1
ATOM 4022 C CA . HIS B 1 190 ? 7.188 -16.156 5.574 1 87 190 HIS B CA 1
ATOM 4023 C C . HIS B 1 190 ? 7.742 -16.703 6.891 1 87 190 HIS B C 1
ATOM 4025 O O . HIS B 1 190 ? 8.336 -17.781 6.918 1 87 190 HIS B O 1
ATOM 4031 N N . PRO B 1 191 ? 7.656 -15.961 7.961 1 83.06 191 PRO B N 1
ATOM 4032 C CA . PRO B 1 191 ? 8.125 -16.484 9.25 1 83.06 191 PRO B CA 1
ATOM 4033 C C . PRO B 1 191 ? 7.492 -17.828 9.609 1 83.06 191 PRO B C 1
ATOM 4035 O O . PRO B 1 191 ? 8.125 -18.656 10.273 1 83.06 191 PRO B O 1
ATOM 4038 N N . ASP B 1 192 ? 6.297 -18.109 9.125 1 78.56 192 ASP B N 1
ATOM 4039 C CA . ASP B 1 192 ? 5.578 -19.281 9.609 1 78.56 192 ASP B CA 1
ATOM 4040 C C . ASP B 1 192 ? 5.367 -20.297 8.492 1 78.56 192 ASP B C 1
ATOM 4042 O O . ASP B 1 192 ? 4.918 -21.422 8.75 1 78.56 192 ASP B O 1
ATOM 4046 N N . ARG B 1 193 ? 5.59 -19.938 7.266 1 83.69 193 ARG B N 1
ATOM 4047 C CA . ARG B 1 193 ? 5.312 -20.891 6.195 1 83.69 193 ARG B CA 1
ATOM 4048 C C . ARG B 1 193 ? 6.012 -20.469 4.902 1 83.69 193 ARG B C 1
ATOM 4050 O O . ARG B 1 193 ? 6.473 -19.328 4.777 1 83.69 193 ARG B O 1
ATOM 4057 N N . PHE B 1 194 ? 6.035 -21.406 3.953 1 90.56 194 PHE B N 1
ATOM 4058 C CA . PHE B 1 194 ? 6.492 -21.141 2.592 1 90.56 194 PHE B CA 1
ATOM 4059 C C . PHE B 1 194 ? 5.312 -20.984 1.645 1 90.56 194 PHE B C 1
ATOM 4061 O O . PHE B 1 194 ? 4.32 -21.703 1.749 1 90.56 194 PHE B O 1
ATOM 4068 N N . VAL B 1 195 ? 5.391 -20.016 0.769 1 90 195 VAL B N 1
ATOM 4069 C CA . VAL B 1 195 ? 4.422 -19.797 -0.301 1 90 195 VAL B CA 1
ATOM 4070 C C . VAL B 1 195 ? 5.109 -19.938 -1.656 1 90 195 VAL B C 1
ATOM 4072 O O . VAL B 1 195 ? 6.156 -19.328 -1.893 1 90 195 VAL B O 1
ATOM 4075 N N . GLY B 1 196 ? 4.551 -20.797 -2.539 1 94.81 196 GLY B N 1
ATOM 4076 C CA . GLY B 1 196 ? 5.121 -21 -3.861 1 94.81 196 GLY B CA 1
ATOM 4077 C C . GLY B 1 196 ? 4.395 -20.234 -4.949 1 94.81 196 GLY B C 1
ATOM 4078 O O . GLY B 1 196 ? 3.162 -20.219 -4.988 1 94.81 196 GLY B O 1
ATOM 4079 N N . LEU B 1 197 ? 5.125 -19.562 -5.809 1 94.94 197 LEU B N 1
ATOM 4080 C CA . LEU B 1 197 ? 4.648 -18.906 -7.016 1 94.94 197 LEU B CA 1
ATOM 4081 C C . LEU B 1 197 ? 5.324 -19.484 -8.258 1 94.94 197 LEU B C 1
ATOM 4083 O O . LEU B 1 197 ? 6.531 -19.312 -8.445 1 94.94 197 LEU B O 1
ATOM 4087 N N . PHE B 1 198 ? 4.562 -20.125 -9.086 1 95.69 198 PHE B N 1
ATOM 4088 C CA . PHE B 1 198 ? 5.113 -20.828 -10.242 1 95.69 198 PHE B CA 1
ATOM 4089 C C . PHE B 1 198 ? 4.434 -20.359 -11.523 1 95.69 198 PHE B C 1
ATOM 4091 O O . PHE B 1 198 ? 3.25 -20.016 -11.516 1 95.69 198 PHE B O 1
ATOM 4098 N N . LEU B 1 199 ? 5.211 -20.375 -12.609 1 95 199 LEU B N 1
ATOM 4099 C CA . LEU B 1 199 ? 4.742 -19.797 -13.859 1 95 199 LEU B CA 1
ATOM 4100 C C . LEU B 1 199 ? 5.078 -20.688 -15.039 1 95 199 LEU B C 1
ATOM 4102 O O . LEU B 1 199 ? 6.062 -21.438 -15 1 95 199 LEU B O 1
ATOM 4106 N N . ALA B 1 200 ? 4.27 -20.562 -16.047 1 93.62 200 ALA B N 1
ATOM 4107 C CA . ALA B 1 200 ? 4.543 -21.266 -17.297 1 93.62 200 ALA B CA 1
ATOM 4108 C C . ALA B 1 200 ? 3.855 -20.562 -18.469 1 93.62 200 ALA B C 1
ATOM 4110 O O . ALA B 1 200 ? 2.887 -19.828 -18.281 1 93.62 200 ALA B O 1
ATOM 4111 N N . PHE B 1 201 ? 4.414 -20.812 -19.609 1 89.88 201 PHE B N 1
ATOM 4112 C CA . PHE B 1 201 ? 3.766 -20.328 -20.828 1 89.88 201 PHE B CA 1
ATOM 4113 C C . PHE B 1 201 ? 2.746 -21.344 -21.328 1 89.88 201 PHE B C 1
ATOM 4115 O O . PHE B 1 201 ? 2.982 -22.547 -21.281 1 89.88 201 PHE B O 1
ATOM 4122 N N . GLN B 1 202 ? 1.721 -20.875 -21.938 1 86.69 202 GLN B N 1
ATOM 4123 C CA . GLN B 1 202 ? 0.588 -21.719 -22.328 1 86.69 202 GLN B CA 1
ATOM 4124 C C . GLN B 1 202 ? 0.973 -22.688 -23.438 1 86.69 202 GLN B C 1
ATOM 4126 O O . GLN B 1 202 ? 0.391 -23.766 -23.547 1 86.69 202 GLN B O 1
ATOM 4131 N N . THR B 1 203 ? 1.952 -22.297 -24.203 1 88.75 203 THR B N 1
ATOM 4132 C CA . THR B 1 203 ? 2.328 -23.094 -25.359 1 88.75 203 THR B CA 1
ATOM 4133 C C . THR B 1 203 ? 3.227 -24.266 -24.953 1 88.75 203 THR B C 1
ATOM 4135 O O . THR B 1 203 ? 3.459 -25.172 -25.75 1 88.75 203 THR B O 1
ATOM 4138 N N . GLN B 1 204 ? 3.709 -24.203 -23.781 1 92.12 204 GLN B N 1
ATOM 4139 C CA . GLN B 1 204 ? 4.559 -25.297 -23.312 1 92.12 204 GLN B CA 1
ATOM 4140 C C . GLN B 1 204 ? 3.75 -26.578 -23.094 1 92.12 204 GLN B C 1
ATOM 4142 O O . GLN B 1 204 ? 2.531 -26.516 -22.922 1 92.12 204 GLN B O 1
ATOM 4147 N N . ARG B 1 205 ? 4.52 -27.672 -23.219 1 92.69 205 ARG B N 1
ATOM 4148 C CA . ARG B 1 205 ? 3.828 -28.969 -23.219 1 92.69 205 ARG B CA 1
ATOM 4149 C C . ARG B 1 205 ? 4.371 -29.891 -22.141 1 92.69 205 ARG B C 1
ATOM 4151 O O . ARG B 1 205 ? 5.574 -29.891 -21.859 1 92.69 205 ARG B O 1
ATOM 4158 N N . VAL B 1 206 ? 3.498 -30.625 -21.547 1 92.88 206 VAL B N 1
ATOM 4159 C CA . VAL B 1 206 ? 3.865 -31.641 -20.578 1 92.88 206 VAL B CA 1
ATOM 4160 C C . VAL B 1 206 ? 3.029 -32.906 -20.812 1 92.88 206 VAL B C 1
ATOM 4162 O O . VAL B 1 206 ? 1.9 -32.812 -21.312 1 92.88 206 VAL B O 1
ATOM 4165 N N . PRO B 1 207 ? 3.559 -34.25 -20.484 1 91.81 207 PRO B N 1
ATOM 4166 C CA . PRO B 1 207 ? 4.848 -34.469 -19.844 1 91.81 207 PRO B CA 1
ATOM 4167 C C . PRO B 1 207 ? 6.035 -34.25 -20.781 1 91.81 207 PRO B C 1
ATOM 4169 O O . PRO B 1 207 ? 5.848 -33.875 -21.938 1 91.81 207 PRO B O 1
ATOM 4172 N N . THR B 1 208 ? 7.258 -34.281 -20.234 1 94.25 208 THR B N 1
ATOM 4173 C CA . THR B 1 208 ? 8.477 -34.031 -21 1 94.25 208 THR B CA 1
ATOM 4174 C C . THR B 1 208 ? 9.375 -35.25 -21 1 94.25 208 THR B C 1
ATOM 4176 O O . THR B 1 208 ? 9.203 -36.156 -20.172 1 94.25 208 THR B O 1
ATOM 4179 N N . THR B 1 209 ? 10.289 -35.312 -21.922 1 92.5 209 THR B N 1
ATOM 4180 C CA . THR B 1 209 ? 11.281 -36.375 -22.031 1 92.5 209 THR B CA 1
ATOM 4181 C C . THR B 1 209 ? 12.398 -36.188 -21 1 92.5 209 THR B C 1
ATOM 4183 O O . THR B 1 209 ? 12.352 -35.219 -20.219 1 92.5 209 THR B O 1
ATOM 4186 N N . GLU B 1 210 ? 13.359 -37.094 -21 1 88.38 210 GLU B N 1
ATOM 4187 C CA . GLU B 1 210 ? 14.477 -37.031 -20.078 1 88.38 210 GLU B CA 1
ATOM 4188 C C . GLU B 1 210 ? 15.336 -35.812 -20.328 1 88.38 210 GLU B C 1
ATOM 4190 O O . GLU B 1 210 ? 16.094 -35.375 -19.453 1 88.38 210 GLU B O 1
ATOM 4195 N N . SER B 1 211 ? 15.203 -35.188 -21.469 1 91.31 211 SER B N 1
ATOM 4196 C CA . SER B 1 211 ? 15.961 -34 -21.781 1 91.31 211 SER B CA 1
ATOM 4197 C C . SER B 1 211 ? 15.133 -32.75 -21.531 1 91.31 211 SER B C 1
ATOM 4199 O O . SER B 1 211 ? 15.617 -31.609 -21.703 1 91.31 211 SER B O 1
ATOM 4201 N N . GLY B 1 212 ? 13.852 -32.875 -21.141 1 94.06 212 GLY B N 1
ATOM 4202 C CA . GLY B 1 212 ? 12.984 -31.75 -20.859 1 94.06 212 GLY B CA 1
ATOM 4203 C C . GLY B 1 212 ? 12.141 -31.344 -22.047 1 94.06 212 GLY B C 1
ATOM 4204 O O . GLY B 1 212 ? 11.367 -30.375 -21.969 1 94.06 212 GLY B O 1
ATOM 4205 N N . ALA B 1 213 ? 12.289 -32.031 -23.188 1 94 213 ALA B N 1
ATOM 4206 C CA . ALA B 1 213 ? 11.516 -31.719 -24.391 1 94 213 ALA B CA 1
ATOM 4207 C C . ALA B 1 213 ? 10.094 -32.25 -24.281 1 94 213 ALA B C 1
ATOM 4209 O O . ALA B 1 213 ? 9.836 -33.188 -23.516 1 94 213 ALA B O 1
ATOM 4210 N N . ALA B 1 214 ? 9.258 -31.688 -25.062 1 94.25 214 ALA B N 1
ATOM 4211 C CA . ALA B 1 214 ? 7.891 -32.188 -25.078 1 94.25 214 ALA B CA 1
ATOM 4212 C C . ALA B 1 214 ? 7.852 -33.656 -25.5 1 94.25 214 ALA B C 1
ATOM 4214 O O . ALA B 1 214 ? 8.438 -34.031 -26.531 1 94.25 214 ALA B O 1
ATOM 4215 N N . ALA B 1 215 ? 7.203 -34.5 -24.719 1 91.44 215 ALA B N 1
ATOM 4216 C CA . ALA B 1 215 ? 7.07 -35.906 -25.062 1 91.44 215 ALA B CA 1
ATOM 4217 C C . ALA B 1 215 ? 5.984 -36.125 -26.109 1 91.44 215 ALA B C 1
ATOM 4219 O O . ALA B 1 215 ? 5.207 -35.219 -26.406 1 91.44 215 ALA B O 1
ATOM 4220 N N . ALA B 1 216 ? 6.121 -37.312 -26.719 1 89.12 216 ALA B N 1
ATOM 4221 C CA . ALA B 1 216 ? 5.047 -37.688 -27.656 1 89.12 216 ALA B CA 1
ATOM 4222 C C . ALA B 1 216 ? 3.695 -37.688 -26.938 1 89.12 216 ALA B C 1
ATOM 4224 O O . ALA B 1 216 ? 3.561 -38.25 -25.844 1 89.12 216 ALA B O 1
ATOM 4225 N N . GLY B 1 217 ? 2.699 -37.031 -27.5 1 90.75 217 GLY B N 1
ATOM 4226 C CA . GLY B 1 217 ? 1.361 -37 -26.938 1 90.75 217 GLY B CA 1
ATOM 4227 C C . GLY B 1 217 ? 1.201 -35.969 -25.828 1 90.75 217 GLY B C 1
ATOM 4228 O O . GLY B 1 217 ? 0.154 -35.906 -25.188 1 90.75 217 GLY B O 1
ATOM 4229 N N . ALA B 1 218 ? 2.242 -35.219 -25.594 1 93.56 218 ALA B N 1
ATOM 4230 C CA . ALA B 1 218 ? 2.166 -34.188 -24.547 1 93.56 218 ALA B CA 1
ATOM 4231 C C . ALA B 1 218 ? 1.076 -33.188 -24.875 1 93.56 218 ALA B C 1
ATOM 4233 O O . ALA B 1 218 ? 0.756 -32.938 -26.031 1 93.56 218 ALA B O 1
ATOM 4234 N N . LYS B 1 219 ? 0.432 -32.594 -23.828 1 90.44 219 LYS B N 1
ATOM 4235 C CA . LYS B 1 219 ? -0.569 -31.531 -23.953 1 90.44 219 LYS B CA 1
ATOM 4236 C C . LYS B 1 219 ? 0.019 -30.172 -23.594 1 90.44 219 LYS B C 1
ATOM 4238 O O . LYS B 1 219 ? 0.948 -30.078 -22.781 1 90.44 219 LYS B O 1
ATOM 4243 N N . THR B 1 220 ? -0.593 -29.156 -24.219 1 90 220 THR B N 1
ATOM 4244 C CA . THR B 1 220 ? -0.17 -27.812 -23.859 1 90 220 THR B CA 1
ATOM 4245 C C . THR B 1 220 ? -0.67 -27.438 -22.469 1 90 220 THR B C 1
ATOM 4247 O O . THR B 1 220 ? -1.66 -28 -21.984 1 90 220 THR B O 1
ATOM 4250 N N . ILE B 1 221 ? 0.004 -26.562 -21.812 1 89.19 221 ILE B N 1
ATOM 4251 C CA . ILE B 1 221 ? -0.438 -26.031 -20.516 1 89.19 221 ILE B CA 1
ATOM 4252 C C . ILE B 1 221 ? -1.841 -25.453 -20.656 1 89.19 221 ILE B C 1
ATOM 4254 O O . ILE B 1 221 ? -2.672 -25.594 -19.75 1 89.19 221 ILE B O 1
ATOM 4258 N N . ARG B 1 222 ? -2.076 -24.781 -21.766 1 84.44 222 ARG B N 1
ATOM 4259 C CA . ARG B 1 222 ? -3.404 -24.25 -22.031 1 84.44 222 ARG B CA 1
ATOM 4260 C C . ARG B 1 222 ? -4.473 -25.328 -21.891 1 84.44 222 ARG B C 1
ATOM 4262 O O . ARG B 1 222 ? -5.516 -25.094 -21.281 1 84.44 222 ARG B O 1
ATOM 4269 N N . GLU B 1 223 ? -4.227 -26.469 -22.484 1 83.5 223 GLU B N 1
ATOM 4270 C CA . GLU B 1 223 ? -5.168 -27.594 -22.438 1 83.5 223 GLU B CA 1
ATOM 4271 C C . GLU B 1 223 ? -5.332 -28.109 -21.016 1 83.5 223 GLU B C 1
ATOM 4273 O O . GLU B 1 223 ? -6.434 -28.5 -20.625 1 83.5 223 GLU B O 1
ATOM 4278 N N . LEU B 1 224 ? -4.277 -28.172 -20.359 1 83.25 224 LEU B N 1
ATOM 4279 C CA . LEU B 1 224 ? -4.285 -28.734 -19.016 1 83.25 224 LEU B CA 1
ATOM 4280 C C . LEU B 1 224 ? -5.121 -27.891 -18.062 1 83.25 224 LEU B C 1
ATOM 4282 O O . LEU B 1 224 ? -5.746 -28.406 -17.141 1 83.25 224 LEU B O 1
ATOM 4286 N N . ILE B 1 225 ? -5.082 -26.578 -18.234 1 80.5 225 ILE B N 1
ATOM 4287 C CA . ILE B 1 225 ? -5.801 -25.703 -17.312 1 80.5 225 ILE B CA 1
ATOM 4288 C C . ILE B 1 225 ? -7.23 -25.5 -17.797 1 80.5 225 ILE B C 1
ATOM 4290 O O . ILE B 1 225 ? -7.992 -24.734 -17.203 1 80.5 225 ILE B O 1
ATOM 4294 N N . GLY B 1 226 ? -7.809 -26.281 -18.719 1 69 226 GLY B N 1
ATOM 4295 C CA . GLY B 1 226 ? -9.195 -26.297 -19.172 1 69 226 GLY B CA 1
ATOM 4296 C C . GLY B 1 226 ? -9.461 -25.297 -20.281 1 69 226 GLY B C 1
ATOM 4297 O O . GLY B 1 226 ? -10.617 -25.078 -20.656 1 69 226 GLY B O 1
ATOM 4298 N N . GLY B 1 227 ? -8.492 -24.891 -21.094 1 61.06 227 GLY B N 1
ATOM 4299 C CA . GLY B 1 227 ? -8.578 -24.188 -22.375 1 61.06 227 GLY B CA 1
ATOM 4300 C C . GLY B 1 227 ? -9.055 -22.766 -22.234 1 61.06 227 GLY B C 1
ATOM 4301 O O . GLY B 1 227 ? -9.031 -22 -23.219 1 61.06 227 GLY B O 1
ATOM 4302 N N . ALA B 1 228 ? -10.109 -22.438 -21.297 1 47.84 228 ALA B N 1
ATOM 4303 C CA . ALA B 1 228 ? -10.852 -21.188 -21.453 1 47.84 228 ALA B CA 1
ATOM 4304 C C . ALA B 1 228 ? -9.953 -19.984 -21.203 1 47.84 228 ALA B C 1
ATOM 4306 O O . ALA B 1 228 ? -9.359 -19.859 -20.125 1 47.84 228 ALA B O 1
ATOM 4307 N N . LEU B 1 229 ? -9.297 -19.578 -22.234 1 49.09 229 LEU B N 1
ATOM 4308 C CA . LEU B 1 229 ? -8.633 -18.281 -22.141 1 49.09 229 LEU B CA 1
ATOM 4309 C C . LEU B 1 229 ? -9.508 -17.281 -21.391 1 49.09 229 LEU B C 1
ATOM 4311 O O . LEU B 1 229 ? -10.703 -17.156 -21.688 1 49.09 229 LEU B O 1
ATOM 4315 N N . PRO B 1 230 ? -9.203 -17.016 -20.266 1 43.91 230 PRO B N 1
ATOM 4316 C CA . PRO B 1 230 ? -10.109 -15.961 -19.797 1 43.91 230 PRO B CA 1
ATOM 4317 C C . PRO B 1 230 ? -10.352 -14.875 -20.859 1 43.91 230 PRO B C 1
ATOM 4319 O O . PRO B 1 230 ? -9.484 -14.625 -21.688 1 43.91 230 PRO B O 1
ATOM 4322 N N . PRO B 1 231 ? -11.617 -14.828 -21.359 1 39.97 231 PRO B N 1
ATOM 4323 C CA . PRO B 1 231 ? -11.758 -13.703 -22.281 1 39.97 231 PRO B CA 1
ATOM 4324 C C . PRO B 1 231 ? -10.828 -12.539 -21.953 1 39.97 231 PRO B C 1
ATOM 4326 O O . PRO B 1 231 ? -10.461 -12.359 -20.781 1 39.97 231 PRO B O 1
ATOM 4329 N N . ALA B 1 232 ? -10.008 -12.203 -23.094 1 38.53 232 ALA B N 1
ATOM 4330 C CA . ALA B 1 232 ? -9.07 -11.094 -23.141 1 38.53 232 ALA B CA 1
ATOM 4331 C C . ALA B 1 232 ? -9.391 -10.055 -22.078 1 38.53 232 ALA B C 1
ATOM 4333 O O . ALA B 1 232 ? -8.484 -9.469 -21.484 1 38.53 232 ALA B O 1
ATOM 4334 N N . THR B 1 233 ? -10.617 -9.523 -22.266 1 37.25 233 THR B N 1
ATOM 4335 C CA . THR B 1 233 ? -10.906 -8.273 -21.578 1 37.25 233 THR B CA 1
ATOM 4336 C C . THR B 1 233 ? -11.516 -8.547 -20.203 1 37.25 233 THR B C 1
ATOM 4338 O O . THR B 1 233 ? -12.695 -8.883 -20.094 1 37.25 233 THR B O 1
ATOM 4341 N N . SER B 1 234 ? -11.086 -9.555 -19.562 1 39.53 234 SER B N 1
ATOM 4342 C CA . SER B 1 234 ? -11.641 -9.477 -18.219 1 39.53 234 SER B CA 1
ATOM 4343 C C . SER B 1 234 ? -11.547 -8.062 -17.656 1 39.53 234 SER B C 1
ATOM 4345 O O . SER B 1 234 ? -10.453 -7.523 -17.5 1 39.53 234 SER B O 1
ATOM 4347 N N . THR B 1 235 ? -12.227 -7.281 -18.203 1 40.5 235 THR B N 1
ATOM 4348 C CA . THR B 1 235 ? -12.32 -5.965 -17.578 1 40.5 235 THR B CA 1
ATOM 4349 C C . THR B 1 235 ? -12.297 -6.086 -16.047 1 40.5 235 THR B C 1
ATOM 4351 O O . THR B 1 235 ? -13.07 -6.852 -15.477 1 40.5 235 THR B O 1
ATOM 4354 N N . ALA B 1 236 ? -11.164 -6.297 -15.43 1 47.31 236 ALA B N 1
ATOM 4355 C CA . ALA B 1 236 ? -11.062 -6.043 -13.992 1 47.31 236 ALA B CA 1
ATOM 4356 C C . ALA B 1 236 ? -12.336 -5.398 -13.461 1 47.31 236 ALA B C 1
ATOM 4358 O O . ALA B 1 236 ? -12.727 -4.32 -13.906 1 47.31 236 ALA B O 1
ATOM 4359 N N . GLY B 1 237 ? -13.422 -6.328 -13.25 1 62.34 237 GLY B N 1
ATOM 4360 C CA . GLY B 1 237 ? -14.742 -5.805 -12.93 1 62.34 237 GLY B CA 1
ATOM 4361 C C . GLY B 1 237 ? -14.758 -4.961 -11.672 1 62.34 237 GLY B C 1
ATOM 4362 O O . GLY B 1 237 ? -13.75 -4.871 -10.969 1 62.34 237 GLY B O 1
ATOM 4363 N N . PRO B 1 238 ? -15.617 -4.215 -11.508 1 82.44 238 PRO B N 1
ATOM 4364 C CA . PRO B 1 238 ? -15.883 -3.252 -10.43 1 82.44 238 PRO B CA 1
ATOM 4365 C C . PRO B 1 238 ? -16.078 -3.92 -9.07 1 82.44 238 PRO B C 1
ATOM 4367 O O . PRO B 1 238 ? -16.234 -3.232 -8.062 1 82.44 238 PRO B O 1
ATOM 4370 N N . VAL B 1 239 ? -15.844 -5.402 -9.133 1 89.5 239 VAL B N 1
ATOM 4371 C CA . VAL B 1 239 ? -16.125 -6.141 -7.902 1 89.5 239 VAL B CA 1
ATOM 4372 C C . VAL B 1 239 ? -14.828 -6.582 -7.246 1 89.5 239 VAL B C 1
ATOM 4374 O O . VAL B 1 239 ? -13.906 -7.047 -7.926 1 89.5 239 VAL B O 1
ATOM 4377 N N . TYR B 1 240 ? -14.695 -6.402 -5.945 1 89.62 240 TYR B N 1
ATOM 4378 C CA . TYR B 1 240 ? -13.43 -6.727 -5.285 1 89.62 240 TYR B CA 1
ATOM 4379 C C . TYR B 1 240 ? -13.664 -7.164 -3.846 1 89.62 240 TYR B C 1
ATOM 4381 O O . TYR B 1 240 ? -14.711 -6.867 -3.262 1 89.62 240 TYR B O 1
ATOM 4389 N N . LEU B 1 241 ? -12.727 -7.945 -3.303 1 91 241 LEU B N 1
ATOM 4390 C CA . LEU B 1 241 ? -12.742 -8.336 -1.899 1 91 241 LEU B CA 1
ATOM 4391 C C . LEU B 1 241 ? -12.273 -7.191 -1.007 1 91 241 LEU B C 1
ATOM 4393 O O . LEU B 1 241 ? -11.141 -6.727 -1.13 1 91 241 LEU B O 1
ATOM 4397 N N . GLU B 1 242 ? -13.156 -6.758 -0.15 1 93.44 242 GLU B N 1
ATOM 4398 C CA . GLU B 1 242 ? -12.898 -5.523 0.585 1 93.44 242 GLU B CA 1
ATOM 4399 C C . GLU B 1 242 ? -12.352 -5.812 1.979 1 93.44 242 GLU B C 1
ATOM 4401 O O . GLU B 1 242 ? -11.352 -5.23 2.393 1 93.44 242 GLU B O 1
ATOM 4406 N N . ARG B 1 243 ? -13.062 -6.551 2.797 1 95.38 243 ARG B N 1
ATOM 4407 C CA . ARG B 1 243 ? -12.703 -6.859 4.176 1 95.38 243 ARG B CA 1
ATOM 4408 C C . ARG B 1 243 ? -13.281 -8.203 4.605 1 95.38 243 ARG B C 1
ATOM 4410 O O . ARG B 1 243 ? -14.055 -8.812 3.871 1 95.38 243 ARG B O 1
ATOM 4417 N N . ALA B 1 244 ? -12.836 -8.672 5.82 1 95 244 ALA B N 1
ATOM 4418 C CA . ALA B 1 244 ? -13.398 -9.914 6.344 1 95 244 ALA B CA 1
ATOM 4419 C C . ALA B 1 244 ? -13.344 -9.945 7.867 1 95 244 ALA B C 1
ATOM 4421 O O . ALA B 1 244 ? -12.484 -9.297 8.477 1 95 244 ALA B O 1
ATOM 4422 N N . LEU B 1 245 ? -14.359 -10.555 8.406 1 95.25 245 LEU B N 1
ATOM 4423 C CA . LEU B 1 245 ? -14.266 -11.008 9.797 1 95.25 245 LEU B CA 1
ATOM 4424 C C . LEU B 1 245 ? -13.469 -12.305 9.891 1 95.25 245 LEU B C 1
ATOM 4426 O O . LEU B 1 245 ? -14.031 -13.391 9.758 1 95.25 245 LEU B O 1
ATOM 4430 N N . LEU B 1 246 ? -12.188 -12.211 10.086 1 90.62 246 LEU B N 1
ATOM 4431 C CA . LEU B 1 246 ? -11.281 -13.352 10.031 1 90.62 246 LEU B CA 1
ATOM 4432 C C . LEU B 1 246 ? -11.391 -14.203 11.297 1 90.62 246 LEU B C 1
ATOM 4434 O O . LEU B 1 246 ? -11.352 -15.43 11.227 1 90.62 246 LEU B O 1
ATOM 4438 N N . ASN B 1 247 ? -11.539 -13.547 12.406 1 90.38 247 ASN B N 1
ATOM 4439 C CA . ASN B 1 247 ? -11.539 -14.172 13.719 1 90.38 247 ASN B CA 1
ATOM 4440 C C . ASN B 1 247 ? -12.727 -13.711 14.562 1 90.38 247 ASN B C 1
ATOM 4442 O O . ASN B 1 247 ? -12.57 -12.891 15.469 1 90.38 247 ASN B O 1
ATOM 4446 N N . PRO B 1 248 ? -13.93 -14.273 14.281 1 90.94 248 PRO B N 1
ATOM 4447 C CA . PRO B 1 248 ? -15.109 -13.93 15.086 1 90.94 248 PRO B CA 1
ATOM 4448 C C . PRO B 1 248 ? -14.969 -14.367 16.547 1 90.94 248 PRO B C 1
ATOM 4450 O O . PRO B 1 248 ? -14.07 -15.133 16.875 1 90.94 248 PRO B O 1
ATOM 4453 N N . ALA B 1 249 ? -15.805 -13.727 17.328 1 86.56 249 ALA B N 1
ATOM 4454 C CA . ALA B 1 249 ? -15.844 -14.172 18.719 1 86.56 249 ALA B CA 1
ATOM 4455 C C . ALA B 1 249 ? -16.266 -15.641 18.812 1 86.56 249 ALA B C 1
ATOM 4457 O O . ALA B 1 249 ? -17.188 -16.078 18.109 1 86.56 249 ALA B O 1
ATOM 4458 N N . GLY B 1 250 ? -15.617 -16.422 19.641 1 80.94 250 GLY B N 1
ATOM 4459 C CA . GLY B 1 250 ? -15.906 -17.844 19.75 1 80.94 250 GLY B CA 1
ATOM 4460 C C . GLY B 1 250 ? -15.297 -18.672 18.641 1 80.94 250 GLY B C 1
ATOM 4461 O O . GLY B 1 250 ? -14.234 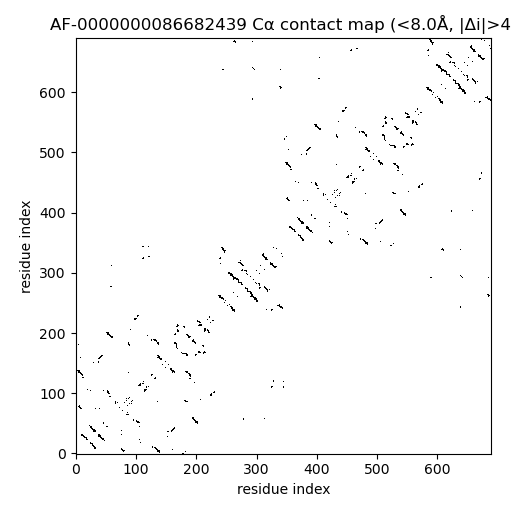-18.328 18.125 1 80.94 250 GLY B O 1
ATOM 4462 N N . PRO B 1 251 ? -15.867 -19.828 18.438 1 75.81 251 PRO B N 1
ATOM 4463 C CA . PRO B 1 251 ? -15.336 -20.641 17.344 1 75.81 251 PRO B CA 1
ATOM 4464 C C . PRO B 1 251 ? -15.469 -19.969 15.984 1 75.81 251 PRO B C 1
ATOM 4466 O O . PRO B 1 251 ? -16.484 -19.344 15.695 1 75.81 251 PRO B O 1
ATOM 4469 N N . ASP B 1 252 ? -14.5 -20 15.109 1 75 252 ASP B N 1
ATOM 4470 C CA . ASP B 1 252 ? -14.43 -19.266 13.852 1 75 252 ASP B CA 1
ATOM 4471 C C . ASP B 1 252 ? -15.367 -19.859 12.812 1 75 252 ASP B C 1
ATOM 4473 O O . ASP B 1 252 ? -16.125 -19.141 12.164 1 75 252 ASP B O 1
ATOM 4477 N N . ALA B 1 253 ? -15.172 -21.297 12.789 1 71.44 253 ALA B N 1
ATOM 4478 C CA . ALA B 1 253 ? -15.836 -21.953 11.664 1 71.44 253 ALA B CA 1
ATOM 4479 C C . ALA B 1 253 ? -17.328 -21.641 11.648 1 71.44 253 ALA B C 1
ATOM 4481 O O . ALA B 1 253 ? -18 -21.781 12.672 1 71.44 253 ALA B O 1
ATOM 4482 N N . GLY B 1 254 ? -17.766 -21.156 10.555 1 82.75 254 GLY B N 1
ATOM 4483 C CA . GLY B 1 254 ? -19.188 -20.859 10.352 1 82.75 254 GLY B CA 1
ATOM 4484 C C . GLY B 1 254 ? -19.562 -19.453 10.75 1 82.75 254 GLY B C 1
ATOM 4485 O O . GLY B 1 254 ? -20.719 -19.062 10.648 1 82.75 254 GLY B O 1
ATOM 4486 N N . ARG B 1 255 ? -18.625 -18.672 11.242 1 90.94 255 ARG B N 1
ATOM 4487 C CA . ARG B 1 255 ? -18.969 -17.344 11.711 1 90.94 255 ARG B CA 1
ATOM 4488 C C . ARG B 1 255 ? -18.141 -16.281 11 1 90.94 255 ARG B C 1
ATOM 4490 O O . ARG B 1 255 ? -18.203 -15.094 11.336 1 90.94 255 ARG B O 1
ATOM 4497 N N . GLU B 1 256 ? -17.312 -16.766 10.039 1 95.31 256 GLU B N 1
ATOM 4498 C CA . GLU B 1 256 ? -16.531 -15.82 9.25 1 95.31 256 GLU B CA 1
ATOM 4499 C C . GLU B 1 256 ? -17.391 -15.133 8.195 1 95.31 256 GLU B C 1
ATOM 4501 O O . GLU B 1 256 ? -18.406 -15.68 7.75 1 95.31 256 GLU B O 1
ATOM 4506 N N . VAL B 1 257 ? -17.047 -13.891 7.949 1 96.69 257 VAL B N 1
ATOM 4507 C CA . VAL B 1 257 ? -17.797 -13.102 6.984 1 96.69 257 VAL B CA 1
ATOM 4508 C C . VAL B 1 257 ? -16.844 -12.391 6.031 1 96.69 257 VAL B C 1
ATOM 4510 O O . VAL B 1 257 ? -15.836 -11.82 6.461 1 96.69 257 VAL B O 1
ATOM 4513 N N . VAL B 1 258 ? -17.094 -12.516 4.73 1 96.88 258 VAL B N 1
ATOM 4514 C CA . VAL B 1 258 ? -16.359 -11.773 3.717 1 96.88 258 VAL B CA 1
ATOM 4515 C C . VAL B 1 258 ? -17.219 -10.641 3.174 1 96.88 258 VAL B C 1
ATOM 4517 O O . VAL B 1 258 ? -18.406 -10.82 2.92 1 96.88 258 VAL B O 1
ATOM 4520 N N . VAL B 1 259 ? -16.641 -9.477 3.051 1 97.88 259 VAL B N 1
ATOM 4521 C CA . VAL B 1 259 ? -17.328 -8.336 2.463 1 97.88 259 VAL B CA 1
ATOM 4522 C C . VAL B 1 259 ? -16.812 -8.078 1.053 1 97.88 259 VAL B C 1
ATOM 4524 O O . VAL B 1 259 ? -15.602 -7.965 0.846 1 97.88 259 VAL B O 1
ATOM 4527 N N . ILE B 1 260 ? -17.719 -8.047 0.112 1 95.69 260 ILE B N 1
ATOM 4528 C CA . ILE B 1 260 ? -17.406 -7.77 -1.288 1 95.69 260 ILE B CA 1
ATOM 4529 C C . ILE B 1 260 ? -17.891 -6.371 -1.657 1 95.69 260 ILE B C 1
ATOM 4531 O O . ILE B 1 260 ? -19.016 -5.98 -1.297 1 95.69 260 ILE B O 1
ATOM 4535 N N . GLY B 1 261 ? -17.062 -5.594 -2.268 1 94.94 261 GLY B N 1
ATOM 4536 C CA . GLY B 1 261 ? -17.406 -4.242 -2.676 1 94.94 261 GLY B CA 1
ATOM 4537 C C . GLY B 1 261 ? -17.594 -4.102 -4.172 1 94.94 261 GLY B C 1
ATOM 4538 O O . GLY B 1 261 ? -17.188 -4.969 -4.941 1 94.94 261 GLY B O 1
ATOM 4539 N N . ASN B 1 262 ? -18.281 -3.021 -4.562 1 93.62 262 ASN B N 1
ATOM 4540 C CA . ASN B 1 262 ? -18.594 -2.691 -5.949 1 93.62 262 ASN B CA 1
ATOM 4541 C C . ASN B 1 262 ? -18.047 -1.328 -6.34 1 93.62 262 ASN B C 1
ATOM 4543 O O . ASN B 1 262 ? -18.422 -0.305 -5.773 1 93.62 262 ASN B O 1
ATOM 4547 N N . LEU B 1 263 ? -17.188 -1.263 -7.352 1 91.12 263 LEU B N 1
ATOM 4548 C CA . LEU B 1 263 ? -16.641 0.015 -7.801 1 91.12 263 LEU B CA 1
ATOM 4549 C C . LEU B 1 263 ? -17.453 0.567 -8.969 1 91.12 263 LEU B C 1
ATOM 4551 O O . LEU B 1 263 ? -17.25 1.705 -9.391 1 91.12 263 LEU B O 1
ATOM 4555 N N . ALA B 1 264 ? -18.406 -0.227 -9.43 1 90.38 264 ALA B N 1
ATOM 4556 C CA . ALA B 1 264 ? -19.25 0.244 -10.523 1 90.38 264 ALA B CA 1
ATOM 4557 C C . ALA B 1 264 ? -20.406 1.096 -9.992 1 90.38 264 ALA B C 1
ATOM 4559 O O . ALA B 1 264 ? -20.891 0.871 -8.883 1 90.38 264 ALA B O 1
ATOM 4560 N N . ASN B 1 265 ? -20.781 2.062 -10.781 1 92.56 265 ASN B N 1
ATOM 4561 C CA . ASN B 1 265 ? -22.016 2.797 -10.508 1 92.56 265 ASN B CA 1
ATOM 4562 C C . ASN B 1 265 ? -23.219 2.121 -11.156 1 92.56 265 ASN B C 1
ATOM 4564 O O . ASN B 1 265 ? -24 2.766 -11.867 1 92.56 265 ASN B O 1
ATOM 4568 N N . ALA B 1 266 ? -23.281 0.89 -11.023 1 92.75 266 ALA B N 1
ATOM 4569 C CA . ALA B 1 266 ? -24.344 0.012 -11.484 1 92.75 266 ALA B CA 1
ATOM 4570 C C . ALA B 1 266 ? -24.469 -1.226 -10.602 1 92.75 266 ALA B C 1
ATOM 4572 O O . ALA B 1 266 ? -23.5 -1.619 -9.945 1 92.75 266 ALA B O 1
ATOM 4573 N N . GLU B 1 267 ? -25.672 -1.761 -10.641 1 94.5 267 GLU B N 1
ATOM 4574 C CA . GLU B 1 267 ? -25.875 -2.988 -9.875 1 94.5 267 GLU B CA 1
ATOM 4575 C C . GLU B 1 267 ? -25.125 -4.16 -10.5 1 94.5 267 GLU B C 1
ATOM 4577 O O . GLU B 1 267 ? -25.016 -4.25 -11.727 1 94.5 267 GLU B O 1
ATOM 4582 N N . THR B 1 268 ? -24.609 -4.996 -9.695 1 92.81 268 THR B N 1
ATOM 4583 C CA . THR B 1 268 ? -23.938 -6.203 -10.164 1 92.81 268 THR B CA 1
ATOM 4584 C C . THR B 1 268 ? -24.453 -7.43 -9.414 1 92.81 268 THR B C 1
ATOM 4586 O O . THR B 1 268 ? -24.156 -7.613 -8.234 1 92.81 268 THR B O 1
ATOM 4589 N N . PRO B 1 269 ? -25.188 -8.281 -10.07 1 94.56 269 PRO B N 1
ATOM 4590 C CA . PRO B 1 269 ? -25.594 -9.531 -9.422 1 94.56 269 PRO B CA 1
ATOM 4591 C C . PRO B 1 269 ? -24.422 -10.469 -9.156 1 94.56 269 PRO B C 1
ATOM 4593 O O . PRO B 1 269 ? -23.5 -10.562 -9.984 1 94.56 269 PRO B O 1
ATOM 4596 N N . LEU B 1 270 ? -24.406 -11.156 -8.008 1 95.25 270 LEU B N 1
ATOM 4597 C CA . LEU B 1 270 ? -23.281 -12 -7.641 1 95.25 270 LEU B CA 1
ATOM 4598 C C . LEU B 1 270 ? -23.672 -13.477 -7.68 1 95.25 270 LEU B C 1
ATOM 4600 O O . LEU B 1 270 ? -22.922 -14.328 -7.215 1 95.25 270 LEU B O 1
ATOM 4604 N N . ASP B 1 271 ? -24.859 -13.727 -8.266 1 95.44 271 ASP B N 1
ATOM 4605 C CA . ASP B 1 271 ? -25.281 -15.125 -8.328 1 95.44 271 ASP B CA 1
ATOM 4606 C C . ASP B 1 271 ? -24.266 -15.961 -9.094 1 95.44 271 ASP B C 1
ATOM 4608 O O . ASP B 1 271 ? -23.875 -15.609 -10.211 1 95.44 271 ASP B O 1
ATOM 4612 N N . GLY B 1 272 ? -23.828 -17.031 -8.469 1 93.94 272 GLY B N 1
ATOM 4613 C CA . GLY B 1 272 ? -22.922 -17.969 -9.117 1 93.94 272 GLY B CA 1
ATOM 4614 C C . GLY B 1 272 ? -21.453 -17.609 -8.914 1 93.94 272 GLY B C 1
ATOM 4615 O O . GLY B 1 272 ? -20.562 -18.391 -9.281 1 93.94 272 GLY B O 1
ATOM 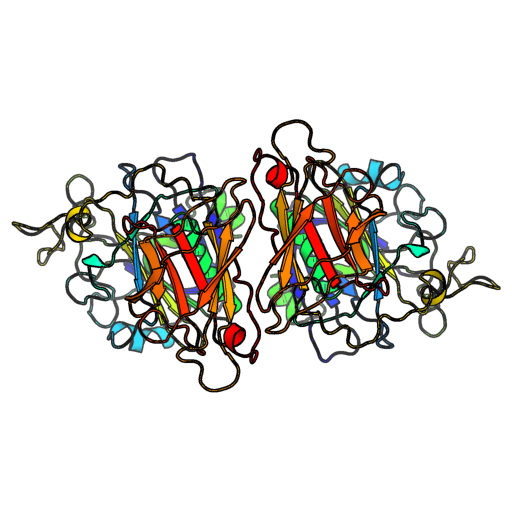4616 N N . TRP B 1 273 ? -21.156 -16.453 -8.383 1 93.5 273 TRP B N 1
ATOM 4617 C CA . TRP B 1 273 ? -19.781 -16.125 -8.07 1 93.5 273 TRP B CA 1
ATOM 4618 C C . TRP B 1 273 ? -19.234 -17.031 -6.973 1 93.5 273 TRP B C 1
ATOM 4620 O O . TRP B 1 273 ? -20 -17.625 -6.207 1 93.5 273 TRP B O 1
ATOM 4630 N N . GLN B 1 274 ? -17.906 -17.156 -6.93 1 90.75 274 GLN B N 1
ATOM 4631 C CA . GLN B 1 274 ? -17.312 -18.125 -6.004 1 90.75 274 GLN B CA 1
ATOM 4632 C C . GLN B 1 274 ? -16.188 -17.484 -5.199 1 90.75 274 GLN B C 1
ATOM 4634 O O . GLN B 1 274 ? -15.398 -16.703 -5.738 1 90.75 274 GLN B O 1
ATOM 4639 N N . LEU B 1 275 ? -16.234 -17.812 -3.887 1 93.31 275 LEU B N 1
ATOM 4640 C CA . LEU B 1 275 ? -15.078 -17.594 -3.025 1 93.31 275 LEU B CA 1
ATOM 4641 C C . LEU B 1 275 ? -14.273 -18.875 -2.854 1 93.31 275 LEU B C 1
ATOM 4643 O O . LEU B 1 275 ? -14.836 -19.922 -2.52 1 93.31 275 LEU B O 1
ATOM 4647 N N . VAL B 1 276 ? -12.969 -18.766 -3.172 1 84.31 276 VAL B N 1
ATOM 4648 C CA . VAL B 1 276 ? -12.102 -19.953 -3.102 1 84.31 276 VAL B CA 1
ATOM 4649 C C . VAL B 1 276 ? -10.961 -19.688 -2.123 1 84.31 276 VAL B C 1
ATOM 4651 O O . VAL B 1 276 ? -10.227 -18.703 -2.262 1 84.31 276 VAL B O 1
ATOM 4654 N N . ASP B 1 277 ? -10.891 -20.562 -1.105 1 84.12 277 ASP B N 1
ATOM 4655 C CA . ASP B 1 277 ? -9.836 -20.359 -0.124 1 84.12 277 ASP B CA 1
ATOM 4656 C C . ASP B 1 277 ? -8.555 -21.094 -0.528 1 84.12 277 ASP B C 1
ATOM 4658 O O . ASP B 1 277 ? -8.484 -21.656 -1.618 1 84.12 277 ASP B O 1
ATOM 4662 N N . ARG B 1 278 ? -7.543 -21.047 0.314 1 68.06 278 ARG B N 1
ATOM 4663 C CA . ARG B 1 278 ? -6.203 -21.547 0.018 1 68.06 278 ARG B CA 1
ATOM 4664 C C . ARG B 1 278 ? -6.215 -23.062 -0.172 1 68.06 278 ARG B C 1
ATOM 4666 O O . ARG B 1 278 ? -5.316 -23.609 -0.804 1 68.06 278 ARG B O 1
ATOM 4673 N N . ASN B 1 279 ? -7.246 -23.734 0.378 1 70.94 279 ASN B N 1
ATOM 4674 C CA . ASN B 1 279 ? -7.371 -25.172 0.255 1 70.94 279 ASN B CA 1
ATOM 4675 C C . ASN B 1 279 ? -8.336 -25.562 -0.864 1 70.94 279 ASN B C 1
ATOM 4677 O O . ASN B 1 279 ? -8.828 -26.688 -0.896 1 70.94 279 ASN B O 1
ATOM 4681 N N . ASN B 1 280 ? -8.672 -24.625 -1.632 1 72.06 280 ASN B N 1
ATOM 4682 C CA . ASN B 1 280 ? -9.547 -24.812 -2.787 1 72.06 280 ASN B CA 1
ATOM 4683 C C . ASN B 1 280 ? -10.977 -25.141 -2.365 1 72.06 280 ASN B C 1
ATOM 4685 O O . ASN B 1 280 ? -11.703 -25.797 -3.105 1 72.06 280 ASN B O 1
ATOM 4689 N N . ARG B 1 281 ? -11.32 -24.922 -1.127 1 88.12 281 ARG B N 1
ATOM 4690 C CA . ARG B 1 281 ? -12.727 -24.984 -0.743 1 88.12 281 ARG B CA 1
ATOM 4691 C C . ARG B 1 281 ? -13.516 -23.828 -1.34 1 88.12 281 ARG B C 1
ATOM 4693 O O . ARG B 1 281 ? -13.031 -22.703 -1.388 1 88.12 281 ARG B O 1
ATOM 4700 N N . VAL B 1 282 ? -14.688 -24.125 -1.782 1 90.69 282 VAL B N 1
ATOM 4701 C CA . VAL B 1 282 ? -15.438 -23.156 -2.574 1 90.69 282 VAL B CA 1
ATOM 4702 C C . VAL B 1 282 ? -16.75 -22.812 -1.871 1 90.69 282 VAL B C 1
ATOM 4704 O O . VAL B 1 282 ? -17.453 -23.703 -1.399 1 90.69 282 VAL B O 1
ATOM 4707 N N . THR B 1 283 ? -17.078 -21.578 -1.681 1 95.19 283 THR B N 1
ATOM 4708 C CA . THR B 1 283 ? -18.406 -21.047 -1.341 1 95.19 283 THR B CA 1
ATOM 4709 C C . THR B 1 283 ? -19.031 -20.344 -2.539 1 95.19 283 THR B C 1
ATOM 4711 O O . THR B 1 283 ? -18.469 -19.375 -3.062 1 95.19 283 THR B O 1
ATOM 4714 N N . THR B 1 284 ? -20.141 -20.844 -2.965 1 96.06 284 THR B N 1
ATOM 4715 C CA . THR B 1 284 ? -20.859 -20.203 -4.062 1 96.06 284 THR B CA 1
ATOM 4716 C C . THR B 1 284 ? -21.875 -19.203 -3.531 1 96.06 284 THR B C 1
ATOM 4718 O O . THR B 1 284 ? -22.656 -19.516 -2.635 1 96.06 284 THR B O 1
ATOM 4721 N N . ILE B 1 285 ? -21.812 -18.016 -4.059 1 96.31 285 ILE B N 1
ATOM 4722 C CA . ILE B 1 285 ? -22.688 -16.938 -3.617 1 96.31 285 ILE B CA 1
ATOM 4723 C C . ILE B 1 285 ? -24.047 -17.062 -4.32 1 96.31 285 ILE B C 1
ATOM 4725 O O . ILE B 1 285 ? -24.094 -17.328 -5.52 1 96.31 285 ILE B O 1
ATOM 4729 N N . ALA B 1 286 ? -25.094 -16.906 -3.553 1 96 286 ALA B N 1
ATOM 4730 C CA . ALA B 1 286 ? -26.438 -16.953 -4.098 1 96 286 ALA B CA 1
ATOM 4731 C C . ALA B 1 286 ? -27.312 -15.836 -3.535 1 96 286 ALA B C 1
ATOM 4733 O O . ALA B 1 286 ? -27.219 -15.508 -2.348 1 96 286 ALA B O 1
ATOM 4734 N N . GLY B 1 287 ? -28.078 -15.195 -4.414 1 95.25 287 GLY B N 1
ATOM 4735 C CA . GLY B 1 287 ? -29.141 -14.297 -3.992 1 95.25 287 GLY B CA 1
ATOM 4736 C C . GLY B 1 287 ? -28.625 -12.945 -3.537 1 95.25 287 GLY B C 1
ATOM 4737 O O . GLY B 1 287 ? -29.281 -12.25 -2.756 1 95.25 287 GLY B O 1
ATOM 4738 N N . LEU B 1 288 ? -27.453 -12.594 -3.816 1 96.25 288 LEU B N 1
ATOM 4739 C CA . LEU B 1 288 ? -26.906 -11.297 -3.414 1 96.25 288 LEU B CA 1
ATOM 4740 C C . LEU B 1 288 ? -26.672 -10.406 -4.629 1 96.25 288 LEU B C 1
ATOM 4742 O O . LEU B 1 288 ? -26.281 -10.891 -5.691 1 96.25 288 LEU B O 1
ATOM 4746 N N . THR B 1 289 ? -26.953 -9.133 -4.508 1 96.5 289 THR B N 1
ATOM 4747 C CA . THR B 1 289 ? -26.703 -8.117 -5.52 1 96.5 289 THR B CA 1
ATOM 4748 C C . THR B 1 289 ? -25.938 -6.934 -4.926 1 96.5 289 THR B C 1
ATOM 4750 O O . THR B 1 289 ? -26.297 -6.43 -3.863 1 96.5 289 THR B O 1
ATOM 4753 N N . LEU B 1 290 ? -24.859 -6.574 -5.594 1 95.44 290 LEU B N 1
ATOM 4754 C CA . LEU B 1 290 ? -24.125 -5.371 -5.211 1 95.44 290 LEU B CA 1
ATOM 4755 C C . LEU B 1 290 ? -24.812 -4.121 -5.75 1 95.44 290 LEU B C 1
ATOM 4757 O O . LEU B 1 290 ? -25.062 -4.012 -6.953 1 95.44 290 LEU B O 1
ATOM 4761 N N . ALA B 1 291 ? -25.219 -3.244 -4.816 1 96.31 291 ALA B N 1
ATOM 4762 C CA . ALA B 1 291 ? -25.703 -1.931 -5.238 1 96.31 291 ALA B CA 1
ATOM 4763 C C . ALA B 1 291 ? -24.562 -1.096 -5.828 1 96.31 291 ALA B C 1
ATOM 4765 O O . ALA B 1 291 ? -23.391 -1.409 -5.633 1 96.31 291 ALA B O 1
ATOM 4766 N N . PRO B 1 292 ? -24.938 -0.013 -6.641 1 94.56 292 PRO B N 1
ATOM 4767 C CA . PRO B 1 292 ? -23.891 0.903 -7.098 1 94.56 292 PRO B CA 1
ATOM 4768 C C . PRO B 1 292 ? -23.031 1.445 -5.953 1 94.56 292 PRO B C 1
ATOM 4770 O O . PRO B 1 292 ? -23.562 2.074 -5.031 1 94.56 292 PRO B O 1
ATOM 4773 N N . GLY B 1 293 ? -21.734 1.143 -5.969 1 95 293 GLY B N 1
ATOM 4774 C CA . GLY B 1 293 ? -20.828 1.605 -4.941 1 95 293 GLY B CA 1
ATOM 4775 C C . GLY B 1 293 ? -20.984 0.871 -3.623 1 95 293 GLY B C 1
ATOM 4776 O O . GLY B 1 293 ? -20.266 1.15 -2.66 1 95 293 GLY B O 1
ATOM 4777 N N . GLY B 1 294 ? -21.859 -0.084 -3.635 1 95.88 294 GLY B N 1
ATOM 4778 C CA . GLY B 1 294 ? -22.219 -0.722 -2.379 1 95.88 294 GLY B CA 1
ATOM 4779 C C . GLY B 1 294 ? -21.359 -1.928 -2.051 1 95.88 294 GLY B C 1
ATOM 4780 O O . GLY B 1 294 ? -20.344 -2.172 -2.707 1 95.88 294 GLY B O 1
ATOM 4781 N N . SER B 1 295 ? -21.688 -2.576 -0.95 1 97.06 295 SER B N 1
ATOM 4782 C CA . SER B 1 295 ? -21.031 -3.799 -0.497 1 97.06 295 SER B CA 1
ATOM 4783 C C . SER B 1 295 ? -22.047 -4.828 -0.021 1 97.06 295 SER B C 1
ATOM 4785 O O . SER B 1 295 ? -23.203 -4.48 0.285 1 97.06 295 SER B O 1
ATOM 4787 N N . VAL B 1 296 ? -21.672 -6.066 -0.026 1 97.56 296 VAL B N 1
ATOM 4788 C CA . VAL B 1 296 ? -22.5 -7.125 0.546 1 97.56 296 VAL B CA 1
ATOM 4789 C C . VAL B 1 296 ? -21.656 -7.996 1.473 1 97.56 296 VAL B C 1
ATOM 4791 O O . VAL B 1 296 ? -20.438 -8.109 1.289 1 97.56 296 VAL B O 1
ATOM 4794 N N . LEU B 1 297 ? -22.312 -8.523 2.49 1 97.69 297 LEU B N 1
ATOM 4795 C CA . LEU B 1 297 ? -21.688 -9.477 3.406 1 97.69 297 LEU B CA 1
ATOM 4796 C C . LEU B 1 297 ? -21.984 -10.914 2.992 1 97.69 297 LEU B C 1
ATOM 4798 O O . LEU B 1 297 ? -23.141 -11.25 2.719 1 97.69 297 LEU B O 1
ATOM 4802 N N . VAL B 1 298 ? -20.969 -11.703 2.891 1 96.94 298 VAL B N 1
ATOM 4803 C CA . VAL B 1 298 ? -21.094 -13.117 2.562 1 96.94 298 VAL B CA 1
ATOM 4804 C C . VAL B 1 298 ? -20.641 -13.969 3.744 1 96.94 298 VAL B C 1
ATOM 4806 O O . VAL B 1 298 ? -19.438 -14.148 3.955 1 96.94 298 VAL B O 1
ATOM 4809 N N . PRO B 1 299 ? -21.562 -14.484 4.48 1 96 299 PRO B N 1
ATOM 4810 C CA . PRO B 1 299 ? -21.172 -15.398 5.551 1 96 299 PRO B CA 1
ATOM 4811 C C . PRO B 1 299 ? -20.562 -16.703 5.02 1 96 299 PRO B C 1
ATOM 4813 O O . PRO B 1 299 ? -21.031 -17.234 4.016 1 96 299 PRO B O 1
ATOM 4816 N N . LEU B 1 300 ? -19.469 -17.078 5.586 1 95 300 LEU B N 1
ATOM 4817 C CA . LEU B 1 300 ? -18.906 -18.391 5.344 1 95 300 LEU B CA 1
ATOM 4818 C C . LEU B 1 300 ? -19.406 -19.391 6.375 1 95 300 LEU B C 1
ATOM 4820 O O . LEU B 1 300 ? -18.984 -19.375 7.531 1 95 300 LEU B O 1
ATOM 4824 N N . ASP B 1 301 ? -20.234 -20.328 5.988 1 90.25 301 ASP B N 1
ATOM 4825 C CA . ASP B 1 301 ? -21 -21.156 6.918 1 90.25 301 ASP B CA 1
ATOM 4826 C C . ASP B 1 301 ? -20.172 -22.375 7.348 1 90.25 301 ASP B C 1
ATOM 4828 O O . ASP B 1 301 ? -20.688 -23.266 8.031 1 90.25 301 ASP B O 1
ATOM 4832 N N . GLY B 1 302 ? -19 -22.469 6.898 1 88.81 302 GLY B N 1
ATOM 4833 C CA . GLY B 1 302 ? -18.141 -23.562 7.32 1 88.81 302 GLY B CA 1
ATOM 4834 C C . GLY B 1 302 ? -18.094 -24.703 6.328 1 88.81 302 GLY B C 1
ATOM 4835 O O . GLY B 1 302 ? -17.219 -25.562 6.402 1 88.81 302 GLY B O 1
ATOM 4836 N N . SER B 1 303 ? -19.016 -24.719 5.414 1 91.31 303 SER B N 1
ATOM 4837 C CA . SER B 1 303 ? -19.062 -25.828 4.469 1 91.31 303 SER B CA 1
ATOM 4838 C C . SER B 1 303 ? -18.172 -25.578 3.264 1 91.31 303 SER B C 1
ATOM 4840 O O . SER B 1 303 ? -17.812 -26.516 2.541 1 91.31 303 SER B O 1
ATOM 4842 N N . GLY B 1 304 ? -17.797 -24.391 2.998 1 93.31 304 GLY B N 1
ATOM 4843 C CA . GLY B 1 304 ? -16.953 -24.016 1.876 1 93.31 304 GLY B CA 1
ATOM 4844 C C . GLY B 1 304 ? -15.672 -23.328 2.299 1 93.31 304 GLY B C 1
ATOM 4845 O O . GLY B 1 304 ? -14.945 -23.812 3.164 1 93.31 304 GLY B O 1
ATOM 4846 N N . ALA B 1 305 ? -15.367 -22.188 1.658 1 91.12 305 ALA B N 1
ATOM 4847 C CA . ALA B 1 305 ? -14.164 -21.406 1.951 1 91.12 305 ALA B CA 1
ATOM 4848 C C . ALA B 1 305 ? -14.086 -21.062 3.436 1 91.12 305 ALA B C 1
ATOM 4850 O O . ALA B 1 305 ? -15.102 -20.75 4.062 1 91.12 305 ALA B O 1
ATOM 4851 N N . GLN B 1 306 ? -12.945 -21.188 3.961 1 90.25 306 GLN B N 1
ATOM 4852 C CA . GLN B 1 306 ? -12.633 -20.812 5.336 1 90.25 306 GLN B CA 1
ATOM 4853 C C . GLN B 1 306 ? -11.406 -19.906 5.398 1 90.25 306 GLN B C 1
ATOM 4855 O O . GLN B 1 306 ? -10.531 -19.984 4.539 1 90.25 306 GLN B O 1
ATOM 4860 N N . LEU B 1 307 ? -11.398 -19.047 6.426 1 89.12 307 LEU B N 1
ATOM 4861 C CA . LEU B 1 307 ? -10.289 -18.109 6.613 1 89.12 307 LEU B CA 1
ATOM 4862 C C . LEU B 1 307 ? -9.461 -18.5 7.832 1 89.12 307 LEU B C 1
ATOM 4864 O O . LEU B 1 307 ? -9.922 -18.375 8.969 1 89.12 307 LEU B O 1
ATOM 4868 N N . SER B 1 308 ? -8.266 -18.938 7.617 1 81.19 308 SER B N 1
ATOM 4869 C CA . SER B 1 308 ? -7.414 -19.406 8.703 1 81.19 308 SER B CA 1
ATOM 4870 C C . SER B 1 308 ? -6.875 -18.25 9.531 1 81.19 308 SER B C 1
ATOM 4872 O O . SER B 1 308 ? -6.496 -17.219 8.984 1 81.19 308 SER B O 1
ATOM 4874 N N . ASN B 1 309 ? -6.781 -18.453 10.883 1 83 309 ASN B N 1
ATOM 4875 C CA . ASN B 1 309 ? -6.203 -17.438 11.766 1 83 309 ASN B CA 1
ATOM 4876 C C . ASN B 1 309 ? -4.688 -17.375 11.617 1 83 309 ASN B C 1
ATOM 4878 O O . ASN B 1 309 ? -4.051 -16.438 12.109 1 83 309 ASN B O 1
ATOM 4882 N N . ASN B 1 310 ? -4.133 -18.234 10.867 1 71.56 310 ASN B N 1
ATOM 4883 C CA . ASN B 1 310 ? -2.693 -18.234 10.641 1 71.56 310 ASN B CA 1
ATOM 4884 C C . ASN B 1 310 ? -2.33 -17.578 9.312 1 71.56 310 ASN B C 1
ATOM 4886 O O . ASN B 1 310 ? -1.188 -17.672 8.859 1 71.56 310 ASN B O 1
ATOM 4890 N N . GLY B 1 311 ? -3.283 -16.969 8.781 1 71.06 311 GLY B N 1
ATOM 4891 C CA . GLY B 1 311 ? -3.076 -16.344 7.484 1 71.06 311 GLY B CA 1
ATOM 4892 C C . GLY B 1 311 ? -3.576 -17.203 6.332 1 71.06 311 GLY B C 1
ATOM 4893 O O . GLY B 1 311 ? -3.971 -18.344 6.527 1 71.06 311 GLY B O 1
ATOM 4894 N N . GLY B 1 312 ? -3.674 -16.484 5.156 1 73.06 312 GLY B N 1
ATOM 4895 C CA . GLY B 1 312 ? -4.152 -17.203 3.979 1 73.06 312 GLY B CA 1
ATOM 4896 C C . GLY B 1 312 ? -4.508 -16.266 2.83 1 73.06 312 GLY B C 1
ATOM 4897 O O . GLY B 1 312 ? -4.023 -15.141 2.766 1 73.06 312 GLY B O 1
ATOM 4898 N N . ASN B 1 313 ? -5.09 -16.875 1.901 1 75.38 313 ASN B N 1
ATOM 4899 C CA . ASN B 1 313 ? -5.551 -16.125 0.731 1 75.38 313 ASN B CA 1
ATOM 4900 C C . ASN B 1 313 ? -7 -16.469 0.391 1 75.38 313 ASN B C 1
ATOM 4902 O O . ASN B 1 313 ? -7.555 -17.438 0.908 1 75.38 313 ASN B O 1
ATOM 4906 N N . LEU B 1 314 ? -7.594 -15.586 -0.266 1 83.44 314 LEU B N 1
ATOM 4907 C CA . LEU B 1 314 ? -8.969 -15.734 -0.747 1 83.44 314 LEU B CA 1
ATOM 4908 C C . LEU B 1 314 ? -9.094 -15.219 -2.176 1 83.44 314 LEU B C 1
ATOM 4910 O O . LEU B 1 314 ? -8.578 -14.148 -2.506 1 83.44 314 LEU B O 1
ATOM 4914 N N . MET B 1 315 ? -9.656 -16.031 -3.014 1 80.44 315 MET B N 1
ATOM 4915 C CA . MET B 1 315 ? -9.867 -15.641 -4.406 1 80.44 315 MET B CA 1
ATOM 4916 C C . MET B 1 315 ? -11.359 -15.461 -4.699 1 80.44 315 MET B C 1
ATOM 4918 O O . MET B 1 315 ? -12.195 -16.172 -4.141 1 80.44 315 MET B O 1
ATOM 4922 N N . LEU B 1 316 ? -11.711 -14.57 -5.527 1 85.38 316 LEU B N 1
ATOM 4923 C CA . LEU B 1 316 ? -13.055 -14.336 -6.051 1 85.38 316 LEU B CA 1
ATOM 4924 C C . LEU B 1 316 ? -13.125 -14.688 -7.535 1 85.38 316 LEU B C 1
ATOM 4926 O O . LEU B 1 316 ? -12.305 -14.219 -8.328 1 85.38 316 LEU B O 1
ATOM 4930 N N . ARG B 1 317 ? -14.039 -15.547 -7.891 1 80.69 317 ARG B N 1
ATOM 4931 C CA . ARG B 1 317 ? -14.266 -15.938 -9.281 1 80.69 317 ARG B CA 1
ATOM 4932 C C . ARG B 1 317 ? -15.688 -15.602 -9.719 1 80.69 317 ARG B C 1
ATOM 4934 O O . ARG B 1 317 ? -16.625 -15.641 -8.906 1 80.69 317 ARG B O 1
ATOM 4941 N N . ASP B 1 318 ? -15.812 -15.328 -10.992 1 81.69 318 ASP B N 1
ATOM 4942 C CA . ASP B 1 318 ? -17.156 -15.133 -11.523 1 81.69 318 ASP B CA 1
ATOM 4943 C C . ASP B 1 318 ? -17.828 -16.469 -11.836 1 81.69 318 ASP B C 1
ATOM 4945 O O . ASP B 1 318 ? -17.25 -17.531 -11.617 1 81.69 318 ASP B O 1
ATOM 4949 N N . PRO B 1 319 ? -19.094 -16.438 -12.297 1 80.62 319 PRO B N 1
ATOM 4950 C CA . PRO B 1 319 ? -19.828 -17.703 -12.508 1 80.62 319 PRO B CA 1
ATOM 4951 C C . PRO B 1 319 ? -19.172 -18.578 -13.562 1 80.62 319 PRO B C 1
ATOM 4953 O O . PRO B 1 319 ? -19.375 -19.797 -13.562 1 80.62 319 PRO B O 1
ATOM 4956 N N . ALA B 1 320 ? -18.438 -17.984 -14.336 1 71.12 320 ALA B N 1
ATOM 4957 C CA . ALA B 1 320 ? -17.766 -18.766 -15.383 1 71.12 320 ALA B CA 1
ATOM 4958 C C . ALA B 1 320 ? -16.438 -19.328 -14.883 1 71.12 320 ALA B C 1
ATOM 4960 O O . ALA B 1 320 ? -15.734 -20.016 -15.625 1 71.12 320 ALA B O 1
ATOM 4961 N N . GLY B 1 321 ? -16.078 -19 -13.641 1 68.75 321 GLY B N 1
ATOM 4962 C CA . GLY B 1 321 ? -14.852 -19.516 -13.062 1 68.75 321 GLY B CA 1
ATOM 4963 C C . GLY B 1 321 ? -13.656 -18.609 -13.312 1 68.75 321 GLY B C 1
ATOM 4964 O O . GLY B 1 321 ? -12.523 -18.953 -12.953 1 68.75 321 GLY B O 1
ATOM 4965 N N . ARG B 1 322 ? -13.945 -17.453 -13.812 1 69.94 322 ARG B N 1
ATOM 4966 C CA . ARG B 1 322 ? -12.852 -16.516 -14.094 1 69.94 322 ARG B CA 1
ATOM 4967 C C . ARG B 1 322 ? -12.422 -15.781 -12.836 1 69.94 322 ARG B C 1
ATOM 4969 O O . ARG B 1 322 ? -13.258 -15.43 -12 1 69.94 322 ARG B O 1
ATOM 4976 N N . HIS B 1 323 ? -11.055 -15.531 -12.891 1 71.88 323 HIS B N 1
ATOM 4977 C CA . HIS B 1 323 ? -10.484 -14.789 -11.773 1 71.88 323 HIS B CA 1
ATOM 4978 C C . HIS B 1 323 ? -10.953 -13.336 -11.781 1 71.88 323 HIS B C 1
ATOM 4980 O O . HIS B 1 323 ? -10.859 -12.656 -12.805 1 71.88 323 HIS B O 1
ATOM 4986 N N . VAL B 1 324 ? -11.508 -12.883 -10.688 1 76.31 324 VAL B N 1
ATOM 4987 C CA . VAL B 1 324 ? -11.961 -11.508 -10.555 1 76.31 324 VAL B CA 1
ATOM 4988 C C . VAL B 1 324 ? -11.023 -10.742 -9.617 1 76.31 324 VAL B C 1
ATOM 4990 O O . VAL B 1 324 ? -10.57 -9.641 -9.953 1 76.31 324 VAL B O 1
ATOM 4993 N N . ASP B 1 325 ? -10.773 -11.336 -8.438 1 81.81 325 ASP B N 1
ATOM 4994 C CA . ASP B 1 325 ? -9.953 -10.672 -7.426 1 81.81 325 ASP B CA 1
ATOM 4995 C C . ASP B 1 325 ? -9.32 -11.695 -6.484 1 81.81 325 ASP B C 1
ATOM 4997 O O . ASP B 1 325 ? -9.734 -12.859 -6.453 1 81.81 325 ASP B O 1
ATOM 5001 N N . ALA B 1 326 ? -8.281 -11.203 -5.773 1 77.62 326 ALA B N 1
ATOM 5002 C CA . ALA B 1 326 ? -7.629 -12.023 -4.758 1 77.62 326 ALA B CA 1
ATOM 5003 C C . ALA B 1 326 ? -7.023 -11.164 -3.656 1 77.62 326 ALA B C 1
ATOM 5005 O O . ALA B 1 326 ? -6.625 -10.023 -3.902 1 77.62 326 ALA B O 1
ATOM 5006 N N . VAL B 1 327 ? -7.059 -11.742 -2.467 1 81.5 327 VAL B N 1
ATOM 5007 C CA . VAL B 1 327 ? -6.441 -11.062 -1.335 1 81.5 327 VAL B CA 1
ATOM 5008 C C . VAL B 1 327 ? -5.609 -12.047 -0.525 1 81.5 327 VAL B C 1
ATOM 5010 O O . VAL B 1 327 ? -5.805 -13.266 -0.625 1 81.5 327 VAL B O 1
ATOM 5013 N N . VAL B 1 328 ? -4.586 -11.523 0.131 1 72.69 328 VAL B N 1
ATOM 5014 C CA . VAL B 1 328 ? -3.785 -12.258 1.104 1 72.69 328 VAL B CA 1
ATOM 5015 C C . VAL B 1 328 ? -3.898 -11.594 2.475 1 72.69 328 VAL B C 1
ATOM 5017 O O . VAL B 1 328 ? -4.055 -10.375 2.57 1 72.69 328 VAL B O 1
ATOM 5020 N N . PHE B 1 329 ? -4.051 -12.406 3.518 1 76.12 329 PHE B N 1
ATOM 5021 C CA . PHE B 1 329 ? -4.051 -11.906 4.891 1 76.12 329 PHE B CA 1
ATOM 5022 C C . PHE B 1 329 ? -3.104 -12.727 5.762 1 76.12 329 PHE B C 1
ATOM 5024 O O . PHE B 1 329 ? -2.818 -13.883 5.457 1 76.12 329 PHE B O 1
ATOM 5031 N N . THR B 1 330 ? -2.627 -12.148 6.789 1 68.81 330 THR B N 1
ATOM 5032 C CA . THR B 1 330 ? -1.619 -12.758 7.652 1 68.81 330 THR B CA 1
ATOM 5033 C C . THR B 1 330 ? -2.225 -13.148 8.992 1 68.81 330 THR B C 1
ATOM 5035 O O . THR B 1 330 ? -3.363 -12.789 9.297 1 68.81 330 THR B O 1
ATOM 5038 N N . ALA B 1 331 ? -1.436 -13.875 9.773 1 75.56 331 ALA B N 1
ATOM 5039 C CA . ALA B 1 331 ? -1.835 -14.203 11.141 1 75.56 331 ALA B CA 1
ATOM 5040 C C . ALA B 1 331 ? -2.059 -12.938 11.961 1 75.56 331 ALA B C 1
ATOM 5042 O O . ALA B 1 331 ? -2.949 -12.891 12.812 1 75.56 331 ALA B O 1
ATOM 5043 N N . ASP B 1 332 ? -1.228 -11.891 11.695 1 74.88 332 ASP B N 1
ATOM 5044 C CA . ASP B 1 332 ? -1.38 -10.625 12.406 1 74.88 332 ASP B CA 1
ATOM 5045 C C . ASP B 1 332 ? -2.73 -9.984 12.102 1 74.88 332 ASP B C 1
ATOM 5047 O O . ASP B 1 332 ? -3.361 -9.398 12.984 1 74.88 332 ASP B O 1
ATOM 5051 N N . ASP B 1 333 ? -3.121 -10.094 10.891 1 78.69 333 ASP B N 1
ATOM 5052 C CA . ASP B 1 333 ? -4.445 -9.602 10.516 1 78.69 333 ASP B CA 1
ATOM 5053 C C . ASP B 1 333 ? -5.535 -10.297 11.328 1 78.69 333 ASP B C 1
ATOM 5055 O O . ASP B 1 333 ? -6.547 -9.688 11.672 1 78.69 333 ASP B O 1
ATOM 5059 N N . ALA B 1 334 ? -5.316 -11.539 11.609 1 81.75 334 ALA B N 1
ATOM 5060 C CA . ALA B 1 334 ? -6.348 -12.367 12.234 1 81.75 334 ALA B CA 1
ATOM 5061 C C . ALA B 1 334 ? -6.258 -12.297 13.758 1 81.75 334 ALA B C 1
ATOM 5063 O O . ALA B 1 334 ? -7.062 -12.914 14.461 1 81.75 334 ALA B O 1
ATOM 5064 N N . LYS B 1 335 ? -5.305 -11.555 14.273 1 79.69 335 LYS B N 1
ATOM 5065 C CA . LYS B 1 335 ? -5.09 -11.508 15.719 1 79.69 335 LYS B CA 1
ATOM 5066 C C . LYS B 1 335 ? -6.234 -10.789 16.422 1 79.69 335 LYS B C 1
ATOM 5068 O O . LYS B 1 335 ? -6.602 -11.133 17.547 1 79.69 335 LYS B O 1
ATOM 5073 N N . GLY B 1 336 ? -6.727 -9.695 15.742 1 78 336 GLY B N 1
ATOM 5074 C CA . GLY B 1 336 ? -7.832 -8.992 16.359 1 78 336 GLY B CA 1
ATOM 5075 C C . GLY B 1 336 ? -9.094 -9.836 16.469 1 78 336 GLY B C 1
ATOM 5076 O O . GLY B 1 336 ? -9.5 -10.477 15.508 1 78 336 GLY B O 1
ATOM 5077 N N . ASP B 1 337 ? -9.602 -9.844 17.672 1 82.75 337 ASP B N 1
ATOM 5078 C CA . ASP B 1 337 ? -10.805 -10.641 17.906 1 82.75 337 ASP B CA 1
ATOM 5079 C C . ASP B 1 337 ? -12.062 -9.859 17.547 1 82.75 337 ASP B C 1
ATOM 5081 O O . ASP B 1 337 ? -12.211 -8.695 17.922 1 82.75 337 ASP B O 1
ATOM 5085 N N . ASP B 1 338 ? -12.906 -10.578 16.812 1 90.81 338 ASP B N 1
ATOM 5086 C CA . ASP B 1 338 ? -14.273 -10.148 16.531 1 90.81 338 ASP B CA 1
ATOM 5087 C C . ASP B 1 338 ? -14.289 -8.766 15.883 1 90.81 338 ASP B C 1
ATOM 5089 O O . ASP B 1 338 ? -15.039 -7.887 16.312 1 90.81 338 ASP B O 1
ATOM 5093 N N . ARG B 1 339 ? -13.422 -8.555 14.938 1 90.88 339 ARG B N 1
ATOM 5094 C CA . ARG B 1 339 ? -13.375 -7.328 14.156 1 90.88 339 ARG B CA 1
ATOM 5095 C C . ARG B 1 339 ? -13.086 -7.629 12.688 1 90.88 339 ARG B C 1
ATOM 5097 O O . ARG B 1 339 ? -12.398 -8.609 12.375 1 90.88 339 ARG B O 1
ATOM 5104 N N . PHE B 1 340 ? -13.625 -6.832 11.844 1 93 340 PHE B N 1
ATOM 5105 C CA . PHE B 1 340 ? -13.328 -6.965 10.422 1 93 340 PHE B CA 1
ATOM 5106 C C . PHE B 1 340 ? -11.953 -6.395 10.102 1 93 340 PHE B C 1
ATOM 5108 O O . PHE B 1 340 ? -11.492 -5.457 10.758 1 93 340 PHE B O 1
ATOM 5115 N N . VAL B 1 341 ? -11.352 -6.953 9.164 1 89.19 341 VAL B N 1
ATOM 5116 C CA . VAL B 1 341 ? -10.039 -6.52 8.68 1 89.19 341 VAL B CA 1
ATOM 5117 C C . VAL B 1 341 ? -10.141 -6.105 7.219 1 89.19 341 VAL B C 1
ATOM 5119 O O . VAL B 1 341 ? -10.641 -6.867 6.383 1 89.19 341 VAL B O 1
ATOM 5122 N N . ARG B 1 342 ? -9.773 -4.844 6.926 1 89.44 342 ARG B N 1
ATOM 5123 C CA . ARG B 1 342 ? -9.672 -4.387 5.543 1 89.44 342 ARG B CA 1
ATOM 5124 C C . ARG B 1 342 ? -8.469 -5.016 4.844 1 89.44 342 ARG B C 1
ATOM 5126 O O . ARG B 1 342 ? -7.352 -4.973 5.363 1 89.44 342 ARG B O 1
ATOM 5133 N N . PHE B 1 343 ? -8.742 -5.586 3.635 1 84.88 343 PHE B N 1
ATOM 5134 C CA . PHE B 1 343 ? -7.637 -6.223 2.928 1 84.88 343 PHE B CA 1
ATOM 5135 C C . PHE B 1 343 ? -6.703 -5.176 2.33 1 84.88 343 PHE B C 1
ATOM 5137 O O . PHE B 1 343 ? -7.156 -4.16 1.804 1 84.88 343 PHE B O 1
ATOM 5144 N N . SER B 1 344 ? -5.41 -5.441 2.533 1 70.81 344 SER B N 1
ATOM 5145 C CA . SER B 1 344 ? -4.426 -4.602 1.859 1 70.81 344 SER B CA 1
ATOM 5146 C C . SER B 1 344 ? -4.387 -4.891 0.362 1 70.81 344 SER B C 1
ATOM 5148 O O . SER B 1 344 ? -4.488 -6.047 -0.056 1 70.81 344 SER B O 1
ATOM 5150 N N . ARG B 1 345 ? -4.406 -3.746 -0.383 1 64.94 345 ARG B N 1
ATOM 5151 C CA . ARG B 1 345 ? -4.34 -3.912 -1.831 1 64.94 345 ARG B CA 1
ATOM 5152 C C . ARG B 1 345 ? -3.225 -3.064 -2.43 1 64.94 345 ARG B C 1
ATOM 5154 O O . ARG B 1 345 ? -2.904 -1.993 -1.911 1 64.94 345 ARG B O 1
#

pLDDT: mean 84.03, std 12.5, range [36.75, 98.0]

Secondary structure (DSSP, 8-state):
--SSEEEEEEEEEEEEE--SSSSS-EEEEEEE-TT--EEEEEEE-S-TT-PPEEEEEESS--S-THHHHGGGSPSEEEE--S-TTTSB-TTTS--S-GGG-EEE-S--SSTT-SHHHHHHHHHHHHHHTT-EEEEEEEEE-S----HHHHHTT-SS--EEEE--S--SS--GGGGGG--TT-B-EEEEE-SS-EEEEEEEETT-EEEE-TTSPEEEEEEEHHHHTTS----S-----SEEEEEEE-S-SS--TT-EEEEEEE-BSS-EE-TT-EEEETT--EEE--S-EEPTT-EEEEEE-SSS----TTEEEEEEE-TT--EEEEEEEETTTTTSTTBEEEPP-/--SSEEEEEEEEEEEEE--SSSSS-EEEEEEE-TT--EEEEEEE-S-TT-PPEEEEEESS--S-THHHHGGGSPSEEEE--S-TTTSB-TTTS--S-GGG-EEE-S--SSTT-SHHHHHHHHHHHHHHTT-EEEEEEEEE-S----HHHHHTT-SS--EEEE--S--SS--GGGGGG--TT-B-EEEEE-SS-EEEEEEEETT-EEEE-TTSPEEEEEEEHHHHTTS----S-----SEEEEEEE-S-SS--TT-EEEEEEE-BSS-EE-TT-EEEETT--EEE--S-EEPTT-EEEEEE-SSS----TTEEEEEEE-TT--EEEEEEEETTTTTSTTBEEEPP-

Solvent-accessible surface area (backbone atoms only — not comparable to full-atom values): 34783 Å² total; per-residue (Å²): 70,68,58,61,41,25,37,36,28,27,35,60,71,50,72,46,82,52,73,90,84,56,73,58,32,32,40,36,33,36,26,27,20,85,84,61,52,55,32,38,39,41,31,72,33,34,34,81,82,69,44,44,27,29,40,37,80,32,57,70,52,69,94,50,60,38,62,75,50,54,83,74,52,66,61,30,79,41,79,42,66,71,34,70,45,62,31,43,23,70,81,87,51,57,81,68,65,69,56,69,34,40,67,27,43,48,68,59,93,41,82,36,44,12,42,51,40,47,53,45,53,54,50,49,54,29,35,76,64,69,16,35,37,36,38,26,17,22,55,41,62,68,49,80,77,40,74,61,35,54,73,63,71,30,82,91,41,31,34,28,34,29,62,38,17,58,26,39,7,33,61,77,93,48,36,60,37,16,24,60,36,51,20,18,22,39,37,35,37,39,87,88,46,35,34,33,42,38,33,34,50,38,78,22,22,45,59,51,43,91,59,8,36,49,30,91,87,39,42,34,43,39,59,53,41,65,59,71,61,59,65,88,74,61,60,56,55,44,51,40,76,41,32,28,27,44,23,29,73,73,73,36,80,42,53,25,33,39,26,38,33,26,25,31,71,46,71,43,74,39,58,51,18,31,37,33,18,59,81,68,29,56,34,71,40,69,90,45,64,28,43,54,53,27,61,43,80,44,74,27,71,51,85,30,25,64,66,53,56,73,25,47,40,41,34,34,24,40,65,84,66,41,86,39,25,60,45,62,49,43,33,75,65,24,62,48,72,40,29,34,38,74,54,72,128,71,69,58,62,40,26,37,35,28,27,35,59,72,51,72,46,80,51,76,77,89,56,70,58,31,33,39,37,33,35,27,28,21,86,86,60,52,56,33,38,38,42,32,72,33,35,32,80,83,69,43,44,27,28,39,37,82,32,59,70,52,69,94,50,61,37,60,76,50,53,84,74,51,66,59,30,78,41,79,43,66,72,34,71,47,63,30,41,21,72,82,88,52,59,81,69,64,68,56,71,36,40,68,29,44,46,68,59,93,41,84,37,42,13,42,51,41,45,52,46,53,53,50,50,56,30,34,75,65,67,16,36,37,38,38,26,17,22,54,43,67,63,50,78,76,40,74,62,37,55,72,65,72,30,87,89,42,32,33,29,34,29,61,38,17,57,27,38,7,32,61,78,93,49,36,60,38,16,23,59,37,51,20,18,22,39,37,36,37,38,86,87,48,35,35,36,42,36,33,32,51,37,78,22,21,46,59,51,43,91,60,8,35,50,31,90,87,38,42,36,45,38,60,54,40,65,57,72,62,59,64,89,71,61,60,55,56,45,49,37,76,42,31,28,26,44,23,29,72,73,72,36,81,42,53,24,32,40,28,38,32,25,27,31,71,46,71,43,76,39,58,52,18,32,37,31,18,59,82,66,30,57,34,72,40,70,90,46,62,28,43,52,52,27,59,42,80,43,74,27,71,51,85,30,27,63,65,52,57,74,25,47,38,42,34,35,25,40,65,86,66,40,85,38,24,60,45,61,49,44,33,75,65,26,63,48,71,38,28,35,36,74,53,73,128

Sequence (690 aa):
MVSNYGVLRGSIDRWVREDGDGSSPHLQIRVLDGTGQPWRIAVNVQSSDASHVVYWLVDPLRGHPLLAGLPVLPTGFTAAPPSATSTVDYVRAPLFAWESGVALRPSGDQPADDLQDLLILHLRSCAEAGGEVYAFGSRFDRNLNKPIDREFGNTDGLHGIHNIHLNQGNVGQFAGDNGVFRDGGLILAHPDRFVGLFLAFQTQRVPTTESGAAAAGAKTIRELIGGALPPATSTAGPVYLERALLNPAGPDAGREVVVIGNLANAETPLDGWQLVDRNNRVTTIAGLTLAPGGSVLVPLDGSGAQLSNNGGNLMLRDPAGRHVDAVVFTADDAKGDDRFVRFSRMVSNYGVLRG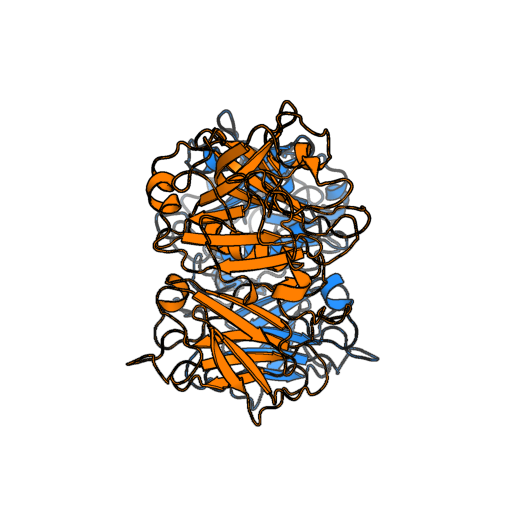SIDRWVREDGDGSSPHLQIRVLDGTGQPWRIAVNVQSSDASHVVYWLVDPLRGHPLLAGLPVLPTGFTAAPPSATSTVDYVRAPLFAWESGVALRPSGDQPADDLQDLLILHLRSCAEAGGEVYAFGSRFDRNLNKPIDREFGNTDGLHGIHNIHLNQGNVGQFAGDNGVFRDGGLILAHPDRFVGLFLAFQTQRVPTTESGAAAAGAKTIRELIGGALPPATSTAGPVYLERALLNPAGPDAGREVVVIGNLANAETPLDGWQLVDRNNRVTTIAGLTLAPGGSVLVPLDGSGAQLSNNGGNLMLRDPAGRHVDAVVFTADDAKGDDRFVRFSR

Radius of gyration: 26.86 Å; Cα contacts (8 Å, |Δi|>4): 1846; chains: 2; bounding box: 60×77×61 Å